Protein AF-A0A8I0GBB3-F1 (afdb_monomer)

Organism: NCBI:txid2692125

pLDDT: mean 76.59, std 19.76, range [24.97, 97.69]

Secondary structure (DSSP, 8-state):
---------THHHHHHHHHHHHHHHHHTTTS------------------PPPTTPPP---HHHHHH--TTEEEE-SHHHHHHHHHHHH-TT--S-EEEEE-SS-GGG--HHHHHHHS-TT-EEEEE-SHHHHHHHHHHHHHHHS-GGG---TT-EEEE-STT-TTTTT-------S-SS-HHHHHHHHHHHHHHHHHT-S---------PPPEEEEEEEEE-TT-TTEEEEEETTEEEEEEHHHHTPPTT--GGGT--TT-EEEEEEETTTTEEEE-TTPPPHHHHGGG--TTEEEEEEEEE-STTEEEEEETTEEEEEES--TTS-TT-EEEEEEEE-SSSEEEEE--GGG------SSTTPPPTTHHHHHHHHHHHHHHHHHHHHHTTSS---SSSHHHHHHHHHHHHHHHHHHHHHHHHHHHHHHHHHHHHHHHHHHHHHHHHHHHHHHHHHHHHHHHHHHHHHHHHHHHHHHHHHHHHHHHHHHHHHHHHHHHHTTS-HHHHHHH-PPP-PPPPP---S--HHHHTTTT--S-SSHHHHHHHHHHHHHHHHS-HHHHHHSPPPPEEE-TTHHHHHHHTGGGS-HHHHHHHHHHHHTSGGGT-TT---EE-BSSSSTTPPB---TTS-EEEEEESSSSSTT--EEEEEE-TTS-EEEEEEE-TT--S---

Nearest PDB structures (foldseek):
  4h4g-assembly1_A  TM=3.469E-01  e=5.380E+00  Burkholderia thailandensis E264

Solvent-accessible surface area (backbone atoms only — not comparable to full-atom values): 38875 Å² total; per-residue (Å²): 139,84,85,85,81,82,81,80,73,72,68,61,65,55,56,55,50,60,51,52,59,52,51,57,57,54,57,69,65,68,80,72,82,90,87,83,89,82,87,90,81,86,81,90,80,90,79,86,83,80,79,74,94,81,72,76,82,79,71,62,70,66,60,67,73,68,53,49,96,51,49,44,81,27,64,40,34,63,46,16,29,54,50,32,52,52,55,54,30,71,82,34,83,42,40,34,36,41,34,47,41,65,80,68,65,82,72,49,53,60,67,60,26,61,73,61,38,66,88,67,42,42,36,34,38,29,52,26,71,48,10,33,50,24,24,25,53,45,42,22,71,76,67,74,43,71,82,79,45,65,57,87,72,35,46,46,77,43,45,54,29,51,52,47,83,82,42,93,59,82,82,62,74,66,68,95,61,101,57,68,46,22,62,54,52,23,52,54,48,50,53,39,56,57,51,53,76,73,57,80,81,72,86,74,72,81,74,78,81,73,78,61,45,79,46,68,24,35,28,39,68,47,95,91,37,62,46,35,33,33,34,38,39,98,86,44,72,25,45,35,41,44,87,78,52,74,56,67,89,86,67,42,41,54,31,39,44,43,76,67,36,73,44,55,33,25,32,33,87,89,79,36,32,44,67,42,52,83,59,59,51,53,55,78,55,36,49,68,63,65,52,62,82,33,21,32,62,23,33,28,68,42,69,36,97,74,8,30,25,34,59,36,78,95,43,72,31,49,24,47,87,39,44,85,90,59,54,72,67,42,65,43,42,26,31,26,39,67,77,86,86,47,69,34,32,33,78,44,60,73,93,56,66,72,49,66,52,32,34,25,80,93,31,44,28,55,55,43,54,61,40,55,55,47,52,53,51,51,52,56,50,53,58,49,53,63,70,65,70,78,77,82,90,84,77,83,74,76,45,51,63,54,46,49,55,49,46,52,49,48,49,51,49,48,52,48,52,49,52,51,48,53,55,49,52,57,49,52,52,50,50,52,54,50,50,55,49,50,52,52,48,52,53,50,50,52,50,51,50,51,51,51,51,52,50,52,52,52,53,49,52,52,50,53,50,50,52,52,50,50,54,50,50,54,52,50,51,54,52,48,54,50,52,52,51,49,51,52,53,49,50,57,48,50,54,59,48,56,76,72,47,56,78,68,58,50,55,71,71,62,63,80,77,92,74,83,82,80,82,86,78,78,95,80,61,71,73,66,55,66,59,60,89,58,78,92,43,93,46,72,64,58,40,49,52,51,46,27,52,52,41,42,65,70,72,39,52,75,71,46,41,72,77,38,45,80,47,62,67,49,72,39,94,57,18,61,60,23,41,66,67,50,38,65,79,42,65,62,70,63,53,35,48,51,49,32,28,52,46,28,49,52,38,74,82,42,95,81,30,63,65,40,67,44,44,74,46,98,58,94,86,49,62,62,58,58,47,98,81,57,23,41,45,38,30,37,59,74,47,78,98,49,89,66,32,36,28,41,34,32,31,43,37,80,88,64,35,33,35,39,38,38,40,42,47,67,80,75,83,82,83,95,128

Radius of gyration: 41.72 Å; Cα contacts (8 Å, |Δi|>4): 831; chains: 1; bounding box: 114×79×130 Å

Structure (mmCIF, N/CA/C/O backbone):
data_AF-A0A8I0GBB3-F1
#
_entry.id   AF-A0A8I0GBB3-F1
#
loop_
_atom_site.group_PDB
_atom_site.id
_atom_site.type_symbol
_atom_site.label_atom_id
_atom_site.label_alt_id
_atom_site.label_comp_id
_atom_site.label_asym_id
_atom_site.label_entity_id
_atom_site.label_seq_id
_atom_site.pdbx_PDB_ins_code
_atom_site.Cartn_x
_atom_site.Cartn_y
_atom_site.Cartn_z
_atom_site.occupancy
_atom_site.B_iso_or_equiv
_atom_site.auth_seq_id
_atom_site.auth_comp_id
_atom_site.auth_asym_id
_atom_site.auth_atom_id
_atom_site.pdbx_PDB_model_num
ATOM 1 N N . MET A 1 1 ? 41.884 15.593 45.893 1.00 33.06 1 MET A N 1
ATOM 2 C CA . MET A 1 1 ? 41.049 14.553 46.539 1.00 33.06 1 MET A CA 1
ATOM 3 C C . MET A 1 1 ? 39.589 14.806 46.167 1.00 33.06 1 MET A C 1
ATOM 5 O O . MET A 1 1 ? 39.234 15.975 46.212 1.00 33.06 1 MET A O 1
ATOM 9 N N . PRO A 1 2 ? 38.749 13.806 45.833 1.00 49.25 2 PRO A N 1
ATOM 10 C CA . PRO A 1 2 ? 39.044 12.410 45.509 1.00 49.25 2 PRO A CA 1
ATOM 11 C C . PRO A 1 2 ? 38.729 12.048 44.036 1.00 49.25 2 PRO A C 1
ATOM 13 O O . PRO A 1 2 ? 37.757 12.505 43.443 1.00 49.25 2 PRO A O 1
ATOM 16 N N . LYS A 1 3 ? 39.572 11.178 43.464 1.00 34.66 3 LYS A N 1
ATOM 17 C CA . LYS A 1 3 ? 39.377 10.491 42.178 1.00 34.66 3 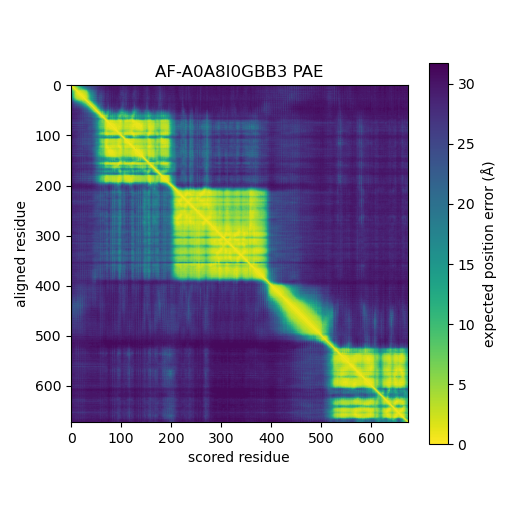LYS A CA 1
ATOM 18 C C . LYS A 1 3 ? 38.523 9.239 42.427 1.00 34.66 3 LYS A C 1
ATOM 20 O O . LYS A 1 3 ? 38.931 8.399 43.227 1.00 34.66 3 LYS A O 1
ATOM 25 N N . LYS A 1 4 ? 37.381 9.080 41.750 1.00 34.75 4 LYS A N 1
ATOM 26 C CA . LYS A 1 4 ? 36.631 7.809 41.718 1.00 34.75 4 LYS A CA 1
ATOM 27 C C . LYS A 1 4 ? 37.108 6.977 40.523 1.00 34.75 4 LYS A C 1
ATOM 29 O O . LYS A 1 4 ? 36.887 7.353 39.379 1.00 34.75 4 LYS A O 1
ATOM 34 N N . LYS A 1 5 ? 37.793 5.866 40.810 1.00 33.47 5 LYS A N 1
ATOM 35 C CA . LYS A 1 5 ? 38.119 4.806 39.846 1.00 33.47 5 LYS A CA 1
ATOM 36 C C . LYS A 1 5 ? 36.845 4.006 39.553 1.00 33.47 5 LYS A C 1
ATOM 38 O O . LYS A 1 5 ? 36.260 3.456 40.482 1.00 33.47 5 LYS A O 1
ATOM 43 N N . LEU A 1 6 ? 36.440 3.927 38.287 1.00 32.59 6 LEU A N 1
ATOM 44 C CA . LEU A 1 6 ? 35.516 2.900 37.806 1.00 32.59 6 LEU A CA 1
ATOM 45 C C . LEU A 1 6 ? 36.308 1.599 37.631 1.00 32.59 6 LEU A C 1
ATOM 47 O O . LEU A 1 6 ? 37.229 1.533 36.820 1.00 32.59 6 LEU A O 1
ATOM 51 N N . ALA A 1 7 ? 35.978 0.586 38.429 1.00 33.97 7 ALA A N 1
ATOM 52 C CA . ALA A 1 7 ? 36.460 -0.774 38.240 1.00 33.97 7 ALA A CA 1
ATOM 53 C C . ALA A 1 7 ? 35.579 -1.456 37.184 1.00 33.97 7 ALA A C 1
ATOM 55 O O . ALA A 1 7 ? 34.379 -1.632 37.388 1.00 33.97 7 ALA A O 1
ATOM 56 N N . PHE A 1 8 ? 36.178 -1.804 36.047 1.00 33.62 8 PHE A N 1
ATOM 57 C CA . PHE A 1 8 ? 35.541 -2.592 34.998 1.00 33.62 8 PHE A CA 1
ATOM 58 C C . PHE A 1 8 ? 35.439 -4.049 35.476 1.00 33.62 8 PHE A C 1
ATOM 60 O O . PHE A 1 8 ? 36.432 -4.649 35.888 1.00 33.62 8 PHE A O 1
ATOM 67 N N . ASN A 1 9 ? 34.225 -4.596 35.489 1.00 40.06 9 ASN A N 1
ATOM 68 C CA . ASN A 1 9 ? 33.921 -5.914 36.038 1.00 40.06 9 ASN A CA 1
ATOM 69 C C . ASN A 1 9 ? 34.316 -7.017 35.034 1.00 40.06 9 ASN A C 1
ATOM 71 O O . ASN A 1 9 ? 33.576 -7.327 34.102 1.00 40.06 9 ASN A O 1
ATOM 75 N N . SER A 1 10 ? 35.496 -7.607 35.229 1.00 43.19 10 SER A N 1
ATOM 76 C CA . SER A 1 10 ? 36.126 -8.629 34.374 1.00 43.19 10 SER A CA 1
ATOM 77 C C . SER A 1 10 ? 35.434 -10.004 34.372 1.00 43.19 10 SER A C 1
ATOM 79 O O . SER A 1 10 ? 35.867 -10.910 33.660 1.00 43.19 10 SER A O 1
ATOM 81 N N . ASN A 1 11 ? 34.332 -10.172 35.110 1.00 44.44 11 ASN A N 1
ATOM 82 C CA . ASN A 1 11 ? 33.598 -11.439 35.181 1.00 44.44 11 ASN A CA 1
ATOM 83 C C . ASN A 1 11 ? 32.600 -11.669 34.033 1.00 44.44 11 ASN A C 1
ATOM 85 O O . ASN A 1 11 ? 32.221 -12.815 33.798 1.00 44.44 11 ASN A O 1
ATOM 89 N N . SER A 1 12 ? 32.187 -10.628 33.302 1.00 43.19 12 SER A N 1
ATOM 90 C CA . SER A 1 12 ? 31.228 -10.789 32.194 1.00 43.19 12 SER A CA 1
ATOM 91 C C . SER A 1 12 ? 31.906 -11.305 30.920 1.00 43.19 12 SER A C 1
ATOM 93 O O . SER A 1 12 ? 31.381 -12.196 30.265 1.00 43.19 12 SER A O 1
ATOM 95 N N . ALA A 1 13 ? 33.119 -10.825 30.622 1.00 48.38 13 ALA A N 1
ATOM 96 C CA . ALA A 1 13 ? 33.881 -11.247 29.442 1.00 48.38 13 ALA A CA 1
ATOM 97 C C . ALA A 1 13 ? 34.363 -12.709 29.528 1.00 48.38 13 ALA A C 1
ATOM 99 O O . ALA A 1 13 ? 34.390 -13.410 28.522 1.00 48.38 13 ALA A O 1
ATOM 100 N N . ARG A 1 14 ? 34.673 -13.202 30.737 1.00 55.56 14 ARG A N 1
ATOM 101 C CA . ARG A 1 14 ? 35.062 -14.607 30.955 1.00 55.56 14 ARG A CA 1
ATOM 102 C C . ARG A 1 14 ? 33.909 -15.593 30.766 1.00 55.56 14 ARG A C 1
ATOM 104 O O . ARG A 1 14 ? 34.134 -16.680 30.254 1.00 55.56 14 ARG A O 1
ATOM 111 N N . LYS A 1 15 ? 32.676 -15.214 31.126 1.00 60.81 15 LYS A N 1
ATOM 112 C CA . LYS A 1 15 ? 31.500 -16.078 30.923 1.00 60.81 15 LYS A CA 1
ATOM 113 C C . LYS A 1 15 ? 31.102 -16.203 29.452 1.00 60.81 15 LYS A C 1
ATOM 115 O O . LYS A 1 15 ? 30.609 -17.254 29.062 1.00 60.81 15 LYS A O 1
ATOM 120 N N . SER A 1 16 ? 31.335 -15.166 28.649 1.00 56.78 16 SER A N 1
ATOM 121 C CA . SER A 1 16 ? 31.068 -15.207 27.207 1.00 56.78 16 SER A CA 1
ATOM 122 C C . SER A 1 16 ? 32.095 -16.052 26.445 1.00 56.78 16 SER A C 1
ATOM 124 O O . SER A 1 16 ? 31.717 -16.767 25.526 1.00 56.78 16 SER A O 1
ATOM 126 N N . LEU A 1 17 ? 33.368 -16.036 26.859 1.00 60.25 17 LEU A N 1
ATOM 127 C CA . LEU A 1 17 ? 34.421 -16.868 26.257 1.00 60.25 17 LEU A CA 1
ATOM 128 C C . LEU A 1 17 ? 34.239 -18.367 26.562 1.00 60.25 17 LEU A C 1
ATOM 130 O O . LEU A 1 17 ? 34.340 -19.185 25.654 1.00 60.25 17 LEU A O 1
ATOM 134 N N . ASP A 1 18 ? 33.848 -18.719 27.792 1.00 63.31 18 ASP A N 1
ATOM 135 C CA . ASP A 1 18 ? 33.537 -20.110 28.171 1.00 63.31 18 ASP A CA 1
ATOM 136 C C . ASP A 1 18 ? 32.306 -20.679 27.436 1.00 63.31 18 ASP A C 1
ATOM 138 O O . ASP A 1 18 ? 32.172 -21.896 27.297 1.00 63.31 18 ASP A O 1
ATOM 142 N N . ALA A 1 19 ? 31.383 -19.821 26.988 1.00 60.56 19 ALA A N 1
ATOM 143 C CA . ALA A 1 19 ? 30.207 -20.234 26.222 1.00 60.56 19 ALA A CA 1
ATOM 144 C C . ALA A 1 19 ? 30.542 -20.504 24.745 1.00 60.56 19 ALA A C 1
ATOM 146 O O . ALA A 1 19 ? 29.996 -21.439 24.163 1.00 60.56 19 ALA A O 1
ATOM 147 N N . ILE A 1 20 ? 31.472 -19.734 24.169 1.00 62.94 20 ILE A N 1
ATOM 148 C CA . ILE A 1 20 ? 31.941 -19.902 22.786 1.00 62.94 20 ILE A CA 1
ATOM 149 C C . ILE A 1 20 ? 32.802 -21.169 22.666 1.00 62.94 20 ILE A C 1
ATOM 151 O O . ILE A 1 20 ? 32.537 -22.004 21.806 1.00 62.94 20 ILE A O 1
ATOM 155 N N . GLU A 1 21 ? 33.717 -21.414 23.612 1.00 61.16 21 GLU A N 1
ATOM 156 C CA . GLU A 1 21 ? 34.531 -22.644 23.621 1.00 61.16 21 GLU A CA 1
ATOM 157 C C . GLU A 1 21 ? 33.705 -23.932 23.815 1.00 61.16 21 GLU A C 1
ATOM 159 O O . GLU A 1 21 ? 34.121 -25.015 23.396 1.00 61.16 21 GLU A O 1
ATOM 164 N N . ARG A 1 22 ? 32.531 -23.850 24.461 1.00 64.50 22 ARG A N 1
ATOM 165 C CA . ARG A 1 22 ? 31.615 -24.997 24.598 1.00 64.50 22 ARG A CA 1
ATOM 166 C C . ARG A 1 22 ? 30.829 -25.278 23.324 1.00 64.50 22 ARG A C 1
ATOM 168 O O . ARG A 1 22 ? 30.522 -26.440 23.076 1.00 64.50 22 ARG A O 1
ATOM 175 N N . LEU A 1 23 ? 30.517 -24.251 22.535 1.00 54.12 23 LEU A N 1
ATOM 176 C CA . LEU A 1 23 ? 29.837 -24.404 21.248 1.00 54.12 23 LEU A CA 1
ATOM 177 C C . LEU A 1 23 ? 30.773 -25.018 20.201 1.00 54.12 23 LEU A C 1
ATOM 179 O O . LEU A 1 23 ? 30.381 -25.971 19.532 1.00 54.12 23 LEU A O 1
ATOM 183 N N . GLU A 1 24 ? 32.036 -24.591 20.154 1.00 58.06 24 GLU A N 1
ATOM 184 C CA . GLU A 1 24 ? 33.026 -25.137 19.212 1.00 58.06 24 GLU A CA 1
ATOM 185 C C . GLU A 1 24 ? 33.371 -26.609 19.497 1.00 58.06 24 GLU A C 1
ATOM 187 O O . GLU A 1 24 ? 33.504 -27.413 18.573 1.00 58.06 24 GLU A O 1
ATOM 192 N N . ARG A 1 25 ? 33.418 -27.022 20.774 1.00 54.75 25 ARG A N 1
ATOM 193 C CA . ARG A 1 25 ? 33.606 -28.442 21.135 1.00 54.75 25 ARG A CA 1
ATOM 194 C C . ARG A 1 25 ? 32.390 -29.313 20.836 1.00 54.75 25 ARG A C 1
ATOM 196 O O . ARG A 1 25 ? 32.554 -30.513 20.634 1.00 54.75 25 ARG A O 1
ATOM 203 N N . HIS A 1 26 ? 31.186 -28.741 20.812 1.00 50.72 26 HIS A N 1
ATOM 204 C CA . HIS A 1 26 ? 29.984 -29.504 20.490 1.00 50.72 26 HIS A CA 1
ATOM 205 C C . HIS A 1 26 ? 29.838 -29.731 18.983 1.00 50.72 26 HIS A C 1
ATOM 207 O O . HIS A 1 26 ? 29.357 -30.788 18.584 1.00 50.72 26 HIS A O 1
ATOM 213 N N . GLN A 1 27 ? 30.313 -28.786 18.167 1.00 44.66 27 GLN A N 1
ATOM 214 C CA . GLN A 1 27 ? 30.300 -28.875 16.706 1.00 44.66 27 GLN A CA 1
ATOM 215 C C . GLN A 1 27 ? 31.345 -29.876 16.186 1.00 44.66 27 GLN A C 1
ATOM 217 O O . GLN A 1 27 ? 31.027 -30.713 15.351 1.00 44.66 27 GLN A O 1
ATOM 222 N N . ALA A 1 28 ? 32.536 -29.920 16.795 1.00 44.50 28 ALA A N 1
ATOM 223 C CA . ALA A 1 28 ? 33.567 -30.911 16.460 1.00 44.50 28 ALA A CA 1
ATOM 224 C C . ALA A 1 28 ? 33.208 -32.367 16.841 1.00 44.50 28 ALA A C 1
ATOM 226 O O . ALA A 1 28 ? 33.873 -33.299 16.397 1.00 44.50 28 ALA A O 1
ATOM 227 N N . SER A 1 29 ? 32.173 -32.581 17.664 1.00 40.31 29 SER A N 1
ATOM 228 C CA . SER A 1 29 ? 31.729 -33.918 18.089 1.00 40.31 29 SER A CA 1
ATOM 229 C C . SER A 1 29 ? 30.633 -34.517 17.199 1.00 40.31 29 SER A C 1
ATOM 231 O O . SER A 1 29 ? 30.295 -35.683 17.394 1.00 40.31 29 SER A O 1
ATOM 233 N N . VAL A 1 30 ? 30.054 -33.748 16.270 1.00 45.53 30 VAL A N 1
ATOM 234 C CA . VAL A 1 30 ? 28.930 -34.200 15.425 1.00 45.53 30 VAL A CA 1
ATOM 235 C C . VAL A 1 30 ? 29.395 -34.658 14.035 1.00 45.53 30 VAL A C 1
ATOM 237 O O . VAL A 1 30 ? 28.745 -35.506 13.435 1.00 45.53 30 VAL A O 1
ATOM 240 N N . ASP A 1 31 ? 30.573 -34.230 13.576 1.00 40.75 31 ASP A N 1
ATOM 241 C CA . ASP A 1 31 ? 31.088 -34.554 12.232 1.00 40.75 31 ASP A CA 1
ATOM 242 C C . ASP A 1 31 ? 31.938 -35.842 12.166 1.00 40.75 31 ASP A C 1
ATOM 244 O O . ASP A 1 31 ? 32.682 -36.075 11.214 1.00 40.75 31 ASP A O 1
ATOM 248 N N . GLY A 1 32 ? 31.852 -36.695 13.187 1.00 39.88 32 GLY A N 1
ATOM 249 C CA . GLY A 1 32 ? 32.756 -37.826 13.373 1.00 39.88 32 GLY A CA 1
ATOM 250 C C . GLY A 1 32 ? 32.084 -39.189 13.437 1.00 39.88 32 GLY A C 1
ATOM 251 O O . GLY A 1 32 ? 32.391 -39.917 14.367 1.00 39.88 32 GLY A O 1
ATOM 252 N N . GLU A 1 33 ? 31.206 -39.567 12.502 1.00 32.59 33 GLU A N 1
ATOM 253 C CA . GLU A 1 33 ? 30.825 -40.983 12.344 1.00 32.59 33 GLU A CA 1
ATOM 254 C C . GLU A 1 33 ? 30.192 -41.289 10.969 1.00 32.59 33 GLU A C 1
ATOM 256 O O . GLU A 1 33 ? 29.074 -40.879 10.673 1.00 32.59 33 GLU A O 1
ATOM 261 N N . GLY A 1 34 ? 30.898 -42.079 10.145 1.00 33.03 34 GLY A N 1
ATOM 262 C CA . GLY A 1 34 ? 30.262 -42.958 9.154 1.00 33.03 34 GLY A CA 1
ATOM 263 C C . GLY A 1 34 ? 30.645 -42.779 7.682 1.00 33.03 34 GLY A C 1
ATOM 264 O O . GLY A 1 34 ? 29.832 -42.323 6.888 1.00 33.03 34 GLY A O 1
ATOM 265 N N . THR A 1 35 ? 31.812 -43.277 7.262 1.00 31.59 35 THR A N 1
ATOM 266 C CA . THR A 1 35 ? 31.995 -43.782 5.884 1.00 31.59 35 THR A CA 1
ATOM 267 C C . THR A 1 35 ? 32.825 -45.065 5.904 1.00 31.59 35 THR A C 1
ATOM 269 O O . THR A 1 35 ? 33.998 -45.069 6.269 1.00 31.59 35 THR A O 1
ATOM 272 N N . ALA A 1 36 ? 32.182 -46.177 5.538 1.00 32.41 36 ALA A N 1
ATOM 273 C CA . ALA A 1 36 ? 32.816 -47.463 5.276 1.00 32.41 36 ALA A CA 1
ATOM 274 C C . ALA A 1 36 ? 32.900 -47.694 3.760 1.00 32.41 36 ALA A C 1
ATOM 276 O O . ALA A 1 36 ? 32.007 -47.313 3.007 1.00 32.41 36 ALA A O 1
ATOM 277 N N . ALA A 1 37 ? 34.013 -48.298 3.358 1.00 33.97 37 ALA A N 1
ATOM 278 C CA . ALA A 1 37 ? 34.509 -48.448 1.999 1.00 33.97 37 ALA A CA 1
ATOM 279 C C . ALA A 1 37 ? 33.736 -49.454 1.124 1.00 33.97 37 ALA A C 1
ATOM 281 O O . ALA A 1 37 ? 33.272 -50.484 1.611 1.00 33.97 37 ALA A O 1
ATOM 282 N N . ALA A 1 38 ? 33.738 -49.205 -0.191 1.00 31.00 38 ALA A N 1
ATOM 283 C CA . ALA A 1 38 ? 33.700 -50.232 -1.233 1.00 31.00 38 ALA A CA 1
ATOM 284 C C . ALA A 1 38 ? 34.465 -49.749 -2.487 1.00 31.00 38 ALA A C 1
ATOM 286 O O . ALA A 1 38 ? 34.407 -48.573 -2.841 1.00 31.00 38 ALA A O 1
ATOM 287 N N . ASP A 1 39 ? 35.208 -50.683 -3.082 1.00 32.53 39 ASP A N 1
ATOM 288 C CA . ASP A 1 39 ? 36.255 -50.551 -4.108 1.00 32.53 39 ASP A CA 1
ATOM 289 C C . ASP A 1 39 ? 35.812 -50.044 -5.505 1.00 32.53 39 ASP A C 1
ATOM 291 O O . ASP A 1 39 ? 34.627 -50.105 -5.842 1.00 32.53 39 ASP A O 1
ATOM 295 N N . PRO A 1 40 ? 36.771 -49.609 -6.359 1.00 45.97 40 PRO A N 1
ATOM 296 C CA . PRO A 1 40 ? 36.517 -48.966 -7.642 1.00 45.97 40 PRO A CA 1
ATOM 297 C C . PRO A 1 40 ? 36.660 -49.919 -8.842 1.00 45.97 40 PRO A C 1
ATOM 299 O O . PRO A 1 40 ? 37.608 -50.697 -8.928 1.00 45.97 40 PRO A O 1
ATOM 302 N N . ALA A 1 41 ? 35.784 -49.773 -9.839 1.00 29.27 41 ALA A N 1
ATOM 303 C CA . ALA A 1 41 ? 36.075 -50.187 -11.211 1.00 29.27 41 ALA A CA 1
ATOM 304 C C . ALA A 1 41 ? 35.219 -49.420 -12.238 1.00 29.27 41 ALA A C 1
ATOM 306 O O . ALA A 1 41 ? 34.030 -49.663 -12.392 1.00 29.27 41 ALA A O 1
ATOM 307 N N . ASP A 1 42 ? 35.921 -48.547 -12.958 1.00 30.42 42 ASP A N 1
ATOM 308 C CA . ASP A 1 42 ? 35.911 -48.396 -14.416 1.00 30.42 42 ASP A CA 1
ATOM 309 C C . ASP A 1 42 ? 34.782 -47.664 -15.184 1.00 30.42 42 ASP A C 1
ATOM 311 O O . ASP A 1 42 ? 33.582 -47.853 -15.013 1.00 30.42 42 ASP A O 1
ATOM 315 N N . SER A 1 43 ? 35.275 -46.931 -16.187 1.00 30.36 43 SER A N 1
ATOM 316 C CA . SER A 1 43 ? 34.649 -46.427 -17.415 1.00 30.36 43 SER A CA 1
ATOM 317 C C . SER A 1 43 ? 33.872 -45.094 -17.426 1.00 30.36 43 SER A C 1
ATOM 319 O O . SER A 1 43 ? 32.676 -44.972 -17.190 1.00 30.36 43 SER A O 1
ATOM 321 N N . ARG A 1 44 ? 34.639 -44.088 -17.864 1.00 33.84 44 ARG A N 1
ATOM 322 C CA . ARG A 1 44 ? 34.288 -42.913 -18.680 1.00 33.84 44 ARG A CA 1
ATOM 323 C C . ARG A 1 44 ? 33.083 -43.104 -19.622 1.00 33.84 44 ARG A C 1
ATOM 325 O O . ARG A 1 44 ? 33.134 -43.961 -20.498 1.00 33.84 44 ARG A O 1
ATOM 332 N N . ALA A 1 45 ? 32.136 -42.164 -19.577 1.00 31.02 45 ALA A N 1
ATOM 333 C CA . ALA A 1 45 ? 31.433 -41.635 -20.752 1.00 31.02 45 ALA A CA 1
ATOM 334 C C . ALA A 1 45 ? 30.693 -40.334 -20.391 1.00 31.02 45 ALA A C 1
ATOM 336 O O . ALA A 1 45 ? 29.671 -40.343 -19.712 1.00 31.02 45 ALA A O 1
ATOM 337 N N . SER A 1 46 ? 31.229 -39.209 -20.859 1.00 35.84 46 SER A N 1
ATOM 338 C CA . SER A 1 46 ? 30.570 -37.904 -20.844 1.00 35.84 46 SER A CA 1
ATOM 339 C C . SER A 1 46 ? 29.579 -37.820 -22.007 1.00 35.84 46 SER A C 1
ATOM 341 O O . SER A 1 46 ? 29.950 -38.076 -23.152 1.00 35.84 46 SER A O 1
ATOM 343 N N . SER A 1 47 ? 28.337 -37.420 -21.744 1.00 33.75 47 SER A N 1
ATOM 344 C CA . SER A 1 47 ? 27.425 -36.850 -22.746 1.00 33.75 47 SER A CA 1
ATOM 345 C C . SER A 1 47 ? 26.383 -35.969 -22.046 1.00 33.75 47 SER A C 1
ATOM 347 O O . SER A 1 47 ? 25.766 -36.434 -21.087 1.00 33.75 47 SER A O 1
ATOM 349 N N . PRO A 1 48 ? 26.172 -34.716 -22.489 1.00 40.34 48 PRO A N 1
ATOM 350 C CA . PRO A 1 48 ? 25.128 -33.855 -21.956 1.00 40.34 48 PRO A CA 1
ATOM 351 C C . PRO A 1 48 ? 23.814 -34.124 -22.703 1.00 40.34 48 PRO A C 1
ATOM 353 O O . PRO A 1 48 ? 23.727 -33.949 -23.918 1.00 40.34 48 PRO A O 1
ATOM 356 N N . LEU A 1 49 ? 22.777 -34.545 -21.981 1.00 32.22 49 LEU A N 1
ATOM 357 C CA . LEU A 1 49 ? 21.409 -34.561 -22.498 1.00 32.22 49 LEU A CA 1
ATOM 358 C C . LEU A 1 49 ? 20.848 -33.136 -22.431 1.00 32.22 49 LEU A C 1
ATOM 360 O O . LEU A 1 49 ? 20.507 -32.643 -21.359 1.00 32.22 49 LEU A O 1
ATOM 364 N N . SER A 1 50 ? 20.760 -32.481 -23.590 1.00 35.62 50 SER A N 1
ATOM 365 C CA . SER A 1 50 ? 19.832 -31.367 -23.794 1.00 35.62 50 SER A CA 1
ATOM 366 C C . SER A 1 50 ? 18.408 -31.917 -23.822 1.00 35.62 50 SER A C 1
ATOM 368 O O . SER A 1 50 ? 18.074 -32.733 -24.683 1.00 35.62 50 SER A O 1
ATOM 370 N N . SER A 1 51 ? 17.569 -31.471 -22.890 1.00 32.28 51 SER A N 1
ATOM 371 C CA . SER A 1 51 ? 16.122 -31.682 -22.959 1.00 32.28 51 SER A CA 1
ATOM 372 C C . SER A 1 51 ? 15.523 -30.826 -24.086 1.00 32.28 51 SER A C 1
ATOM 374 O O . SER A 1 51 ? 15.926 -29.673 -24.249 1.00 32.28 51 SER A O 1
ATOM 376 N N . PRO A 1 52 ? 14.564 -31.344 -24.873 1.00 33.06 52 PRO A N 1
ATOM 377 C CA . PRO A 1 52 ? 13.895 -30.567 -25.910 1.00 33.06 52 PRO A CA 1
ATOM 378 C C . PRO A 1 52 ? 12.937 -29.526 -25.295 1.00 33.06 52 PRO A C 1
ATOM 380 O O . PRO A 1 52 ? 12.313 -29.799 -24.264 1.00 33.06 52 PRO A O 1
ATOM 383 N N . PRO A 1 53 ? 12.755 -28.354 -25.928 1.00 34.94 53 PRO A N 1
ATOM 384 C CA . PRO A 1 53 ? 11.783 -27.366 -25.483 1.00 34.94 53 PRO A CA 1
ATOM 385 C C . PRO A 1 53 ? 10.369 -27.876 -25.790 1.00 34.94 53 PRO A C 1
ATOM 387 O O . PRO A 1 53 ? 10.030 -28.118 -26.948 1.00 34.94 53 PRO A O 1
ATOM 390 N N . GLY A 1 54 ? 9.541 -28.059 -24.756 1.00 38.22 54 GLY A N 1
ATOM 391 C CA . GLY A 1 54 ? 8.108 -28.343 -24.923 1.00 38.22 54 GLY A CA 1
ATOM 392 C C . GLY A 1 54 ? 7.498 -29.422 -24.026 1.00 38.22 54 GLY A C 1
ATOM 393 O O . GLY A 1 54 ? 6.291 -29.639 -24.114 1.00 38.22 54 GLY A O 1
ATOM 394 N N . GLN A 1 55 ? 8.260 -30.091 -23.153 1.00 35.19 55 GLN A N 1
ATOM 395 C CA . GLN A 1 55 ? 7.649 -30.931 -22.116 1.00 35.19 55 GLN A CA 1
ATOM 396 C C . GLN A 1 55 ? 7.272 -30.076 -20.895 1.00 35.19 55 GLN A C 1
ATOM 398 O O . GLN A 1 55 ? 8.149 -29.407 -20.347 1.00 35.19 55 GLN A O 1
ATOM 403 N N . PRO A 1 56 ? 5.997 -30.070 -20.452 1.00 39.66 56 PRO A N 1
ATOM 404 C CA . PRO A 1 56 ? 5.630 -29.430 -19.195 1.00 39.66 56 PRO A CA 1
ATOM 405 C C . PRO A 1 56 ? 6.417 -30.090 -18.062 1.00 39.66 56 PRO A C 1
ATOM 407 O O . PRO A 1 56 ? 6.529 -31.318 -18.028 1.00 39.66 56 PRO A O 1
ATOM 410 N N . ALA A 1 57 ? 6.966 -29.276 -17.158 1.00 41.31 57 ALA A N 1
ATOM 411 C CA . ALA A 1 57 ? 7.718 -29.745 -16.003 1.00 41.31 57 ALA A CA 1
ATOM 412 C C . ALA A 1 57 ? 6.942 -30.869 -15.295 1.00 41.31 57 ALA A C 1
ATOM 414 O O . ALA A 1 57 ? 5.808 -30.691 -14.842 1.00 41.31 57 ALA A O 1
ATOM 415 N N . THR A 1 58 ? 7.526 -32.065 -15.244 1.00 43.44 58 THR A N 1
ATOM 416 C CA . THR A 1 58 ? 6.948 -33.183 -14.502 1.00 43.44 58 THR A CA 1
ATOM 417 C C . THR A 1 58 ? 6.972 -32.850 -13.017 1.00 43.44 58 THR A C 1
ATOM 419 O O . THR A 1 58 ? 8.037 -32.751 -12.416 1.00 43.44 58 THR A O 1
ATOM 422 N N . TYR A 1 59 ? 5.780 -32.671 -12.445 1.00 53.84 59 TYR A N 1
ATOM 423 C CA . TYR A 1 59 ? 5.564 -32.449 -11.016 1.00 53.84 59 TYR A CA 1
ATOM 424 C C . TYR A 1 59 ? 6.288 -33.494 -10.146 1.00 53.84 59 TYR A C 1
ATOM 426 O O . TYR A 1 59 ? 6.282 -34.677 -10.505 1.00 53.84 59 TYR A O 1
ATOM 434 N N . PRO A 1 60 ? 6.815 -33.111 -8.967 1.00 54.84 60 PRO A N 1
ATOM 435 C CA . PRO A 1 60 ? 7.328 -34.068 -7.993 1.00 54.84 60 PRO A CA 1
ATOM 436 C C . PRO A 1 60 ? 6.258 -35.114 -7.642 1.00 54.84 60 PRO A C 1
ATOM 438 O O . PRO A 1 60 ? 5.130 -34.755 -7.298 1.00 54.84 60 PRO A O 1
ATOM 441 N N . GLU A 1 61 ? 6.595 -36.410 -7.667 1.00 48.34 61 GLU A N 1
ATOM 442 C CA . GLU A 1 61 ? 5.672 -37.503 -7.292 1.00 48.34 61 GLU A CA 1
ATOM 443 C C . GLU A 1 61 ? 5.032 -37.315 -5.904 1.00 48.34 61 GLU A C 1
ATOM 445 O O . GLU A 1 61 ? 3.929 -37.805 -5.661 1.00 48.34 61 GLU A O 1
ATOM 450 N N . ARG A 1 62 ? 5.699 -36.573 -5.007 1.00 47.22 62 ARG A N 1
ATOM 451 C CA . ARG A 1 62 ? 5.190 -36.199 -3.679 1.00 47.22 62 ARG A CA 1
ATOM 452 C C . ARG A 1 62 ? 3.863 -35.435 -3.753 1.00 47.22 62 ARG A C 1
ATOM 454 O O . ARG A 1 62 ? 2.928 -35.817 -3.062 1.00 47.22 62 ARG A O 1
ATOM 461 N N . LEU A 1 63 ? 3.756 -34.447 -4.647 1.00 50.09 63 LEU A N 1
ATOM 462 C CA . LEU A 1 63 ? 2.535 -33.655 -4.850 1.00 50.09 63 LEU A CA 1
ATOM 463 C C . LEU A 1 63 ? 1.399 -34.499 -5.436 1.00 50.09 63 LEU A C 1
ATOM 465 O O . LEU A 1 63 ? 0.245 -34.295 -5.097 1.00 50.09 63 LEU A O 1
ATOM 469 N N . ARG A 1 64 ? 1.698 -35.506 -6.265 1.00 53.97 64 ARG A N 1
ATOM 470 C CA . ARG A 1 64 ? 0.658 -36.410 -6.792 1.00 53.97 64 ARG A CA 1
ATOM 471 C C . ARG A 1 64 ? 0.074 -37.349 -5.734 1.00 53.97 64 ARG A C 1
ATOM 473 O O . ARG A 1 64 ? -1.047 -37.807 -5.916 1.00 53.97 64 ARG A O 1
ATOM 480 N N . ARG A 1 65 ? 0.813 -37.660 -4.661 1.00 49.47 65 ARG A N 1
ATOM 481 C CA . ARG A 1 65 ? 0.345 -38.550 -3.581 1.00 49.47 65 ARG A CA 1
ATOM 482 C C . ARG A 1 65 ? -0.476 -37.830 -2.506 1.00 49.47 65 ARG A C 1
ATOM 484 O O . ARG A 1 65 ? -1.289 -38.495 -1.875 1.00 49.47 65 ARG A O 1
ATOM 491 N N . SER A 1 66 ? -0.282 -36.523 -2.305 1.00 47.69 66 SER A N 1
ATOM 492 C CA . SER A 1 66 ? -1.019 -35.712 -1.317 1.00 47.69 66 SER A CA 1
ATOM 493 C C . SER A 1 66 ? -2.274 -35.022 -1.874 1.00 47.69 66 SER A C 1
ATOM 495 O O . SER A 1 66 ? -3.108 -34.544 -1.107 1.00 47.69 66 SER A O 1
ATOM 497 N N . VAL A 1 67 ? -2.459 -35.006 -3.199 1.00 52.31 67 VAL A N 1
ATOM 498 C CA . VAL A 1 67 ? -3.650 -34.439 -3.853 1.00 52.31 67 VAL A CA 1
ATOM 499 C C . VAL A 1 67 ? -4.858 -35.367 -3.654 1.00 52.31 67 VAL A C 1
ATOM 501 O O . VAL A 1 67 ? -5.123 -36.270 -4.444 1.00 52.31 67 VAL A O 1
ATOM 504 N N . GLY A 1 68 ? -5.585 -35.156 -2.555 1.00 58.44 68 GLY A N 1
ATOM 505 C CA . GLY A 1 68 ? -6.983 -35.578 -2.416 1.00 58.44 68 GLY A CA 1
ATOM 506 C C . GLY A 1 68 ? -7.934 -34.648 -3.186 1.00 58.44 68 GLY A C 1
ATOM 507 O O . GLY A 1 68 ? -7.493 -33.685 -3.809 1.00 58.44 68 GLY A O 1
ATOM 508 N N . GLU A 1 69 ? -9.252 -34.873 -3.093 1.00 66.31 69 GLU A N 1
ATOM 509 C CA . GLU A 1 69 ? -10.289 -34.041 -3.754 1.00 66.31 69 GLU A CA 1
ATOM 510 C C . GLU A 1 69 ? -10.210 -32.533 -3.414 1.00 66.31 69 GLU A C 1
ATOM 512 O O . GLU A 1 69 ? -10.766 -31.709 -4.134 1.00 66.31 69 GLU A O 1
ATOM 517 N N . ARG A 1 70 ? -9.489 -32.159 -2.346 1.00 75.38 70 ARG A N 1
ATOM 518 C CA . ARG A 1 70 ? -9.350 -30.780 -1.844 1.00 75.38 70 ARG A CA 1
ATOM 519 C C . ARG A 1 70 ? -8.372 -29.897 -2.636 1.00 75.38 70 ARG A C 1
ATOM 521 O O . ARG A 1 70 ? -8.427 -28.676 -2.499 1.00 75.38 70 ARG A O 1
ATOM 528 N N . VAL A 1 71 ? -7.476 -30.478 -3.443 1.00 89.75 71 VAL A N 1
ATOM 529 C CA . VAL A 1 71 ? -6.457 -29.728 -4.203 1.00 89.75 71 VAL A CA 1
ATOM 530 C C . VAL A 1 71 ? -6.656 -29.929 -5.704 1.00 89.75 71 VAL A C 1
ATOM 532 O O . VAL A 1 71 ? -6.580 -31.044 -6.211 1.00 89.75 71 VAL A O 1
ATOM 535 N N . ARG A 1 72 ? -6.864 -28.842 -6.447 1.00 91.31 72 ARG A N 1
ATOM 536 C CA . ARG A 1 72 ? -7.034 -28.857 -7.904 1.00 91.31 72 ARG A CA 1
ATOM 537 C C . ARG A 1 72 ? -5.790 -28.314 -8.595 1.00 91.31 72 ARG A C 1
ATOM 539 O O . ARG A 1 72 ? -5.414 -27.166 -8.392 1.00 91.31 72 ARG A O 1
ATOM 546 N N . VAL A 1 73 ? -5.170 -29.106 -9.464 1.00 91.69 73 VAL A N 1
ATOM 547 C CA . VAL A 1 73 ? -4.080 -28.623 -10.325 1.00 91.69 73 VAL A CA 1
ATOM 548 C C . VAL A 1 73 ? -4.680 -28.050 -11.607 1.00 91.69 73 VAL A C 1
ATOM 550 O O . VAL A 1 73 ? -5.436 -28.732 -12.295 1.00 91.69 73 VAL A O 1
ATOM 553 N N . LEU A 1 74 ? -4.356 -26.797 -11.914 1.00 92.69 74 LEU A N 1
ATOM 554 C CA . LEU A 1 74 ? -4.744 -26.089 -13.131 1.00 92.69 74 LEU A CA 1
ATOM 555 C C . LEU A 1 74 ? -3.513 -26.036 -14.036 1.00 92.69 74 LEU A C 1
ATOM 557 O O . LEU A 1 74 ? -2.471 -25.547 -13.605 1.00 92.69 74 LEU A O 1
ATOM 561 N N . ALA A 1 75 ? -3.597 -26.531 -15.267 1.00 90.44 75 ALA A N 1
ATOM 562 C CA . ALA A 1 75 ? -2.442 -26.615 -16.167 1.00 90.44 75 ALA A CA 1
ATOM 563 C C . ALA A 1 75 ? -2.611 -25.785 -17.440 1.00 90.44 75 ALA A C 1
ATOM 565 O O . ALA A 1 75 ? -1.628 -25.289 -18.000 1.00 90.44 75 ALA A O 1
ATOM 566 N N . HIS A 1 76 ? -3.851 -25.606 -17.882 1.00 93.19 76 HIS A N 1
ATOM 567 C CA . HIS A 1 76 ? -4.194 -24.997 -19.155 1.00 93.19 76 HIS A CA 1
ATOM 568 C C . HIS A 1 76 ? -4.910 -23.656 -18.975 1.00 93.19 76 HIS A C 1
ATOM 570 O O . HIS A 1 76 ? -5.479 -23.350 -17.929 1.00 93.19 76 HIS A O 1
ATOM 576 N N . ARG A 1 77 ? -4.922 -22.847 -20.040 1.00 92.62 77 ARG A N 1
ATOM 577 C CA . ARG A 1 77 ? -5.630 -21.557 -20.053 1.00 92.62 77 ARG A CA 1
ATOM 578 C C . ARG A 1 77 ? -7.119 -21.704 -19.737 1.00 92.62 77 ARG A C 1
ATOM 580 O O . ARG A 1 77 ? -7.663 -20.875 -19.017 1.00 92.62 77 ARG A O 1
ATOM 587 N N . GLU A 1 78 ? -7.761 -22.755 -20.244 1.00 95.19 78 GLU A N 1
ATOM 588 C CA . GLU A 1 78 ? -9.184 -22.990 -19.976 1.00 95.19 78 GLU A CA 1
ATOM 589 C C . GLU A 1 78 ? -9.436 -23.362 -18.508 1.00 95.19 78 GLU A C 1
ATOM 591 O O . GLU A 1 78 ? -10.404 -22.879 -17.937 1.00 95.19 78 GLU A O 1
ATOM 596 N N . ASP A 1 79 ? -8.510 -24.070 -17.844 1.00 94.50 79 ASP A N 1
ATOM 597 C CA . ASP A 1 79 ? -8.609 -24.340 -16.400 1.00 94.50 79 ASP A CA 1
ATOM 598 C C . ASP A 1 79 ? -8.639 -23.037 -15.587 1.00 94.50 79 ASP A C 1
ATOM 600 O O . ASP A 1 79 ? -9.376 -22.921 -14.609 1.00 94.50 79 ASP A O 1
ATOM 604 N N . GLY A 1 80 ? -7.857 -22.036 -16.010 1.00 92.38 80 GLY A N 1
ATOM 605 C CA . GLY A 1 80 ? -7.865 -20.699 -15.416 1.00 92.38 80 GLY A CA 1
ATOM 606 C C . GLY A 1 80 ? -9.196 -19.969 -15.609 1.00 92.38 80 GLY A C 1
ATOM 607 O O . GLY A 1 80 ? -9.687 -19.338 -14.674 1.00 92.38 80 GLY A O 1
ATOM 608 N N . ARG A 1 81 ? -9.812 -20.091 -16.792 1.00 93.62 81 ARG A N 1
ATOM 609 C CA . ARG A 1 81 ? -11.140 -19.520 -17.078 1.00 93.62 81 ARG A CA 1
ATOM 610 C C . ARG A 1 81 ? -12.239 -20.208 -16.282 1.00 93.62 81 ARG A C 1
ATOM 612 O O . ARG A 1 81 ? -13.066 -19.535 -15.677 1.00 93.62 81 ARG A O 1
ATOM 619 N N . ASP A 1 82 ? -12.228 -21.533 -16.227 1.00 94.50 82 ASP A N 1
ATOM 620 C CA . ASP A 1 82 ? -13.192 -22.305 -15.445 1.00 94.50 82 ASP A CA 1
ATOM 621 C C . ASP A 1 82 ? -13.075 -21.999 -13.955 1.00 94.50 82 ASP A C 1
ATOM 623 O O . ASP A 1 82 ? -14.085 -21.813 -13.274 1.00 94.50 82 ASP A O 1
ATOM 627 N N . PHE A 1 83 ? -11.847 -21.873 -13.452 1.00 93.38 83 PHE A N 1
ATOM 628 C CA . PHE A 1 83 ? -11.617 -21.454 -12.079 1.00 93.38 83 PHE A CA 1
ATOM 629 C C . PHE A 1 83 ? -12.127 -20.029 -11.832 1.00 93.38 83 PHE A C 1
ATOM 631 O O . PHE A 1 83 ? -12.806 -19.797 -10.837 1.00 93.38 83 PHE A O 1
ATOM 638 N N . ALA A 1 84 ? -11.901 -19.084 -12.751 1.00 91.56 84 ALA A N 1
ATOM 639 C CA . ALA A 1 84 ? -12.471 -17.740 -12.659 1.00 91.56 84 ALA A CA 1
ATOM 640 C C . ALA A 1 84 ? -14.006 -17.762 -12.605 1.00 91.56 84 ALA A C 1
ATOM 642 O O . ALA A 1 84 ? -14.592 -17.126 -11.732 1.00 91.56 84 ALA A O 1
ATOM 643 N N . ARG A 1 85 ? -14.668 -18.532 -13.480 1.00 92.88 85 ARG A N 1
ATOM 644 C CA . ARG A 1 85 ? -16.134 -18.699 -13.472 1.00 92.88 85 ARG A CA 1
ATOM 645 C C . ARG A 1 85 ? -16.624 -19.261 -12.142 1.00 92.88 85 ARG A C 1
ATOM 647 O O . ARG A 1 85 ? -17.614 -18.774 -11.608 1.00 92.88 85 ARG A O 1
ATOM 654 N N . GLN A 1 86 ? -15.903 -20.230 -11.578 1.00 91.50 86 GLN A N 1
ATOM 655 C CA . GLN A 1 86 ? -16.193 -20.778 -10.255 1.00 91.50 86 GLN A CA 1
ATOM 656 C C . GLN A 1 86 ? -16.040 -19.719 -9.155 1.00 91.50 86 GLN A C 1
ATOM 658 O O . GLN A 1 86 ? -16.909 -19.606 -8.295 1.00 91.50 86 GLN A O 1
ATOM 663 N N . LEU A 1 87 ? -14.982 -18.901 -9.188 1.00 89.62 87 LEU A N 1
ATOM 664 C CA . LEU A 1 87 ? -14.800 -17.801 -8.235 1.00 89.62 87 LEU A CA 1
ATOM 665 C C . LEU A 1 87 ? -15.923 -16.759 -8.329 1.00 89.62 87 LEU A C 1
ATOM 667 O O . LEU A 1 87 ? -16.313 -16.185 -7.311 1.00 89.62 87 LEU A O 1
ATOM 671 N N . LEU A 1 88 ? -16.421 -16.508 -9.540 1.00 87.75 88 LEU A N 1
ATOM 672 C CA . LEU A 1 88 ? -17.489 -15.553 -9.833 1.00 87.75 88 LEU A CA 1
ATOM 673 C C . LEU A 1 88 ? -18.897 -16.105 -9.556 1.00 87.75 88 LEU A C 1
ATOM 675 O O . LEU A 1 88 ? -19.858 -15.334 -9.583 1.00 87.75 88 LEU A O 1
ATOM 679 N N . ALA A 1 89 ? -19.033 -17.407 -9.290 1.00 88.50 89 ALA A N 1
ATOM 680 C CA . ALA A 1 89 ? -20.325 -18.039 -9.073 1.00 88.50 89 ALA A CA 1
ATOM 681 C C . ALA A 1 89 ? -21.033 -17.413 -7.850 1.00 88.50 89 ALA A C 1
ATOM 683 O O . ALA A 1 89 ? -20.464 -17.369 -6.752 1.00 88.50 89 ALA A O 1
ATOM 684 N N . PRO A 1 90 ? -22.263 -16.887 -8.015 1.00 82.12 90 PRO A N 1
ATOM 685 C CA . PRO A 1 90 ? -22.961 -16.152 -6.959 1.00 82.12 90 PRO A CA 1
ATOM 686 C C . PRO A 1 90 ? -23.322 -17.032 -5.755 1.00 82.12 90 PRO A C 1
ATOM 688 O O . PRO A 1 90 ? -23.481 -16.519 -4.649 1.00 82.12 90 PRO A O 1
ATOM 691 N N . ASP A 1 91 ? -23.420 -18.340 -5.969 1.00 84.06 91 ASP A N 1
ATOM 692 C CA . ASP A 1 91 ? -23.704 -19.396 -5.000 1.00 84.06 91 ASP A CA 1
ATOM 693 C C . ASP A 1 91 ? -22.439 -20.082 -4.456 1.00 84.06 91 ASP A C 1
ATOM 695 O O . ASP A 1 91 ? -22.538 -21.078 -3.743 1.00 84.06 91 ASP A O 1
ATOM 699 N N . ARG A 1 92 ? -21.235 -19.565 -4.743 1.00 87.31 92 ARG A N 1
ATOM 700 C CA . ARG A 1 92 ? -20.009 -20.117 -4.157 1.00 87.31 92 ARG A CA 1
ATOM 701 C C . ARG A 1 92 ? -19.985 -19.883 -2.646 1.00 87.31 92 ARG A C 1
ATOM 703 O O . ARG A 1 92 ? -19.905 -18.743 -2.180 1.00 87.31 92 ARG A O 1
ATOM 710 N N . HIS A 1 93 ? -19.951 -20.977 -1.896 1.00 81.50 93 HIS A N 1
ATOM 711 C CA . HIS A 1 93 ? -19.892 -20.980 -0.435 1.00 81.50 93 HIS A CA 1
ATOM 712 C C . HIS A 1 93 ? -18.536 -21.413 0.126 1.00 81.50 93 HIS A C 1
ATOM 714 O O . HIS A 1 93 ? -18.438 -21.605 1.328 1.00 81.50 93 HIS A O 1
ATOM 720 N N . ASP A 1 94 ? -17.498 -21.469 -0.707 1.00 85.00 94 ASP A N 1
ATOM 721 C CA . ASP A 1 94 ? -16.170 -21.942 -0.311 1.00 85.00 94 ASP A CA 1
ATOM 722 C C . ASP A 1 94 ? -15.130 -20.815 -0.428 1.00 85.00 94 ASP A C 1
ATOM 724 O O . ASP A 1 94 ? -15.145 -20.024 -1.386 1.00 85.00 94 ASP A O 1
ATOM 728 N N . VAL A 1 95 ? -14.187 -20.750 0.521 1.00 87.31 95 VAL A N 1
ATOM 729 C CA . VAL A 1 95 ? -12.963 -19.943 0.364 1.00 87.31 95 VAL A CA 1
ATOM 730 C C . VAL A 1 95 ? -12.070 -20.649 -0.643 1.00 87.31 95 VAL A C 1
ATOM 732 O O . VAL A 1 95 ? -11.872 -21.856 -0.555 1.00 87.31 95 VAL A O 1
ATOM 735 N N . ALA A 1 96 ? -11.505 -19.904 -1.589 1.00 89.62 96 ALA A N 1
ATOM 736 C CA . ALA A 1 96 ? -10.577 -20.467 -2.559 1.00 89.62 96 ALA A CA 1
ATOM 737 C C . ALA A 1 96 ? -9.174 -19.885 -2.381 1.00 89.62 96 ALA A C 1
ATOM 739 O O . ALA A 1 96 ? -9.011 -18.672 -2.269 1.00 89.62 96 ALA A O 1
ATOM 740 N N . VAL A 1 97 ? -8.154 -20.734 -2.392 1.00 89.38 97 VAL A N 1
ATOM 741 C CA . VAL A 1 97 ? -6.741 -20.350 -2.367 1.00 89.38 97 VAL A CA 1
ATOM 742 C C . VAL A 1 97 ? -6.133 -20.712 -3.712 1.00 89.38 97 VAL A C 1
ATOM 744 O O . VAL A 1 97 ? -6.198 -21.864 -4.118 1.00 89.38 97 VAL A O 1
ATOM 747 N N . LEU A 1 98 ? -5.538 -19.751 -4.409 1.00 89.25 98 LEU A N 1
ATOM 748 C CA . LEU A 1 98 ? -4.813 -19.979 -5.655 1.00 89.25 98 LEU A CA 1
ATOM 749 C C . LEU A 1 98 ? -3.319 -19.770 -5.419 1.00 89.25 98 LEU A C 1
ATOM 751 O O . LEU A 1 98 ? -2.908 -18.687 -5.007 1.00 89.25 98 LEU A O 1
ATOM 755 N N . ILE A 1 99 ? -2.519 -20.793 -5.701 1.00 87.62 99 ILE A N 1
ATOM 756 C CA . ILE A 1 99 ? -1.063 -20.791 -5.547 1.00 87.62 99 ILE A CA 1
ATOM 757 C C . ILE A 1 99 ? -0.441 -20.885 -6.943 1.00 87.62 99 ILE A C 1
ATOM 759 O O . ILE A 1 99 ? -0.647 -21.875 -7.647 1.00 87.62 99 ILE A O 1
ATOM 763 N N . ALA A 1 100 ? 0.310 -19.864 -7.360 1.00 82.75 100 ALA A N 1
ATOM 764 C CA . ALA A 1 100 ? 1.101 -19.923 -8.589 1.00 82.75 100 ALA A CA 1
ATOM 765 C C . ALA A 1 100 ? 2.304 -20.865 -8.407 1.00 82.75 100 ALA A C 1
ATOM 767 O O . ALA A 1 100 ? 3.105 -20.681 -7.498 1.00 82.75 100 ALA A O 1
ATOM 768 N N . ALA A 1 101 ? 2.416 -21.879 -9.265 1.00 71.19 101 ALA A N 1
ATOM 769 C CA . ALA A 1 101 ? 3.315 -23.024 -9.104 1.00 71.19 101 ALA A CA 1
ATOM 770 C C . ALA A 1 101 ? 4.301 -23.213 -10.272 1.00 71.19 101 ALA A C 1
ATOM 772 O O . ALA A 1 101 ? 4.854 -24.300 -10.430 1.00 71.19 101 ALA A O 1
ATOM 773 N N . PHE A 1 102 ? 4.493 -22.202 -11.121 1.00 66.69 102 PHE A N 1
ATOM 774 C CA . PHE A 1 102 ? 5.251 -22.353 -12.368 1.00 66.69 102 PHE A CA 1
ATOM 775 C C . PHE A 1 102 ? 6.764 -22.064 -12.274 1.00 66.69 102 PHE A C 1
ATOM 777 O O . PHE A 1 102 ? 7.438 -22.290 -13.269 1.00 66.69 102 PHE A O 1
ATOM 784 N N . ASP A 1 103 ? 7.298 -21.693 -11.096 1.00 56.06 103 ASP A N 1
ATOM 785 C CA . ASP A 1 103 ? 8.748 -21.526 -10.820 1.00 56.06 103 ASP A CA 1
ATOM 786 C C . ASP A 1 103 ? 9.155 -22.084 -9.436 1.00 56.06 103 ASP A C 1
ATOM 788 O O . ASP A 1 103 ? 9.616 -21.375 -8.549 1.00 56.06 103 ASP A O 1
ATOM 792 N N . GLY A 1 104 ? 8.959 -23.390 -9.226 1.00 53.81 104 GLY A N 1
ATOM 793 C CA . GLY A 1 104 ? 9.412 -24.069 -8.005 1.00 53.81 104 GLY A CA 1
ATOM 794 C C . GLY A 1 104 ? 8.490 -23.842 -6.801 1.00 53.81 104 GLY A C 1
ATOM 795 O O . GLY A 1 104 ? 8.536 -22.833 -6.108 1.00 53.81 104 GLY A O 1
ATOM 796 N N . LEU A 1 105 ? 7.666 -24.847 -6.500 1.00 52.97 105 LEU A N 1
ATOM 797 C CA . LEU A 1 105 ? 6.768 -24.912 -5.335 1.00 52.97 105 LEU A CA 1
ATOM 798 C C . LEU A 1 105 ? 7.502 -25.048 -3.980 1.00 52.97 105 LEU A C 1
ATOM 800 O O . LEU A 1 105 ? 6.949 -25.600 -3.034 1.00 52.97 105 LEU A O 1
ATOM 804 N N . GLU A 1 106 ? 8.744 -24.584 -3.852 1.00 58.94 106 GLU A N 1
ATOM 805 C CA . GLU A 1 106 ? 9.537 -24.801 -2.633 1.00 58.94 106 GLU A CA 1
ATOM 806 C C . GLU A 1 106 ? 9.117 -23.899 -1.460 1.00 58.94 106 GLU A C 1
ATOM 808 O O . GLU A 1 106 ? 9.515 -24.148 -0.325 1.00 58.94 106 GLU A O 1
ATOM 813 N N . PHE A 1 107 ? 8.278 -22.882 -1.691 1.00 66.88 107 PHE A N 1
ATOM 814 C CA . PHE A 1 107 ? 7.988 -21.866 -0.672 1.00 66.88 107 PHE A CA 1
ATOM 815 C C . PHE A 1 107 ? 6.789 -22.166 0.240 1.00 66.88 107 PHE A C 1
ATOM 817 O O . PHE A 1 107 ? 6.657 -21.511 1.273 1.00 66.88 107 PHE A O 1
ATOM 824 N N . ILE A 1 108 ? 5.909 -23.119 -0.097 1.00 77.06 108 ILE A N 1
ATOM 825 C CA . ILE A 1 108 ? 4.713 -23.423 0.712 1.00 77.06 108 ILE A CA 1
ATOM 826 C C . ILE A 1 108 ? 4.619 -24.917 0.968 1.00 77.06 108 ILE A C 1
ATOM 828 O O . ILE A 1 108 ? 4.401 -25.706 0.050 1.00 77.06 108 ILE A O 1
ATOM 832 N N . ASP A 1 109 ? 4.713 -25.281 2.243 1.00 84.94 109 ASP A N 1
ATOM 833 C CA . ASP A 1 109 ? 4.404 -26.626 2.702 1.00 84.94 109 ASP A CA 1
ATOM 834 C C . ASP A 1 109 ? 2.886 -26.859 2.611 1.00 84.94 109 ASP A C 1
ATOM 836 O O . ASP A 1 109 ? 2.095 -26.344 3.407 1.00 84.94 109 ASP A O 1
ATOM 840 N N . LEU A 1 110 ? 2.471 -27.581 1.567 1.00 85.06 110 LEU A N 1
ATOM 841 C CA . LEU A 1 110 ? 1.063 -27.852 1.289 1.00 85.06 110 LEU A CA 1
ATOM 842 C C . LEU A 1 110 ? 0.426 -28.732 2.370 1.00 85.06 110 LEU A C 1
ATOM 844 O O . LEU A 1 110 ? -0.760 -28.564 2.642 1.00 85.06 110 LEU A O 1
ATOM 848 N N . ASP A 1 111 ? 1.195 -29.627 2.992 1.00 84.81 111 ASP A N 1
ATOM 849 C CA . ASP A 1 111 ? 0.689 -30.508 4.044 1.00 84.81 111 ASP A CA 1
ATOM 850 C C . ASP A 1 111 ? 0.365 -29.673 5.294 1.00 84.81 111 ASP A C 1
ATOM 852 O O . ASP A 1 111 ? -0.744 -29.752 5.821 1.00 84.81 111 ASP A O 1
ATOM 856 N N . VAL A 1 112 ? 1.261 -28.753 5.677 1.00 85.56 112 VAL A N 1
ATOM 857 C CA . VAL A 1 112 ? 1.003 -27.784 6.760 1.00 85.56 112 VAL A CA 1
ATOM 858 C C . VAL A 1 112 ? -0.198 -26.893 6.440 1.00 85.56 112 VAL A C 1
ATOM 860 O O . VAL A 1 112 ? -1.022 -26.628 7.315 1.00 85.56 112 VAL A O 1
ATOM 863 N N . LEU A 1 113 ? -0.334 -26.427 5.194 1.00 87.81 113 LEU A N 1
ATOM 864 C CA . LEU A 1 113 ? -1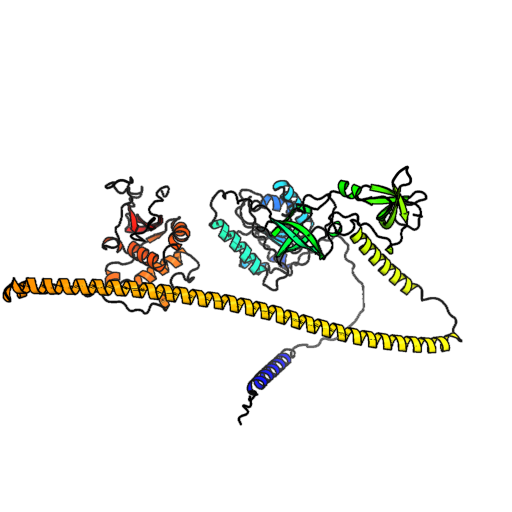.481 -25.607 4.802 1.00 87.81 113 LEU A CA 1
ATOM 865 C C . LEU A 1 113 ? -2.793 -26.392 4.925 1.00 87.81 113 LEU A C 1
ATOM 867 O O . LEU A 1 113 ? -3.759 -25.864 5.467 1.00 87.81 113 LEU A O 1
ATOM 871 N N . LEU A 1 114 ? -2.824 -27.637 4.442 1.00 88.56 114 LEU A N 1
ATOM 872 C CA . LEU A 1 114 ? -3.996 -28.514 4.486 1.00 88.56 114 LEU A CA 1
ATOM 873 C C . LEU A 1 114 ? -4.419 -28.883 5.913 1.00 88.56 114 LEU A C 1
ATOM 875 O O . LEU A 1 114 ? -5.622 -29.048 6.142 1.00 88.56 114 LEU A O 1
ATOM 879 N N . ASP A 1 115 ? -3.459 -28.988 6.836 1.00 87.94 115 ASP A N 1
ATOM 880 C CA . ASP A 1 115 ? -3.688 -29.239 8.263 1.00 87.94 115 ASP A CA 1
ATOM 881 C C . ASP A 1 115 ? -4.236 -28.003 9.001 1.00 87.94 115 ASP A C 1
ATOM 883 O O . ASP A 1 115 ? -4.976 -28.131 9.978 1.00 87.94 115 ASP A O 1
ATOM 887 N N . GLU A 1 116 ? -3.897 -26.794 8.547 1.00 89.19 116 GLU A N 1
ATOM 888 C CA . GLU A 1 116 ? -4.251 -25.543 9.230 1.00 89.19 116 GLU A CA 1
ATOM 889 C C . GLU A 1 116 ? -5.549 -24.888 8.710 1.00 89.19 116 GLU A C 1
ATOM 891 O O . GLU A 1 116 ? -6.108 -24.024 9.402 1.00 89.19 116 GLU A O 1
ATOM 896 N N . VAL A 1 117 ? -6.040 -25.267 7.523 1.00 88.25 117 VAL A N 1
ATOM 897 C CA . VAL A 1 117 ? -7.266 -24.718 6.902 1.00 88.25 117 VAL A CA 1
ATOM 898 C C . VAL A 1 117 ? -8.430 -25.711 6.914 1.00 88.25 117 VAL A C 1
ATOM 900 O O . VAL A 1 117 ? -8.229 -26.926 6.848 1.00 88.25 117 VAL A O 1
ATOM 903 N N . SER A 1 118 ? -9.666 -25.200 6.971 1.00 85.62 118 SER A N 1
ATOM 904 C CA . SER A 1 118 ? -10.860 -26.052 7.026 1.00 85.62 118 SER A CA 1
ATOM 905 C C . SER A 1 118 ? -11.011 -26.9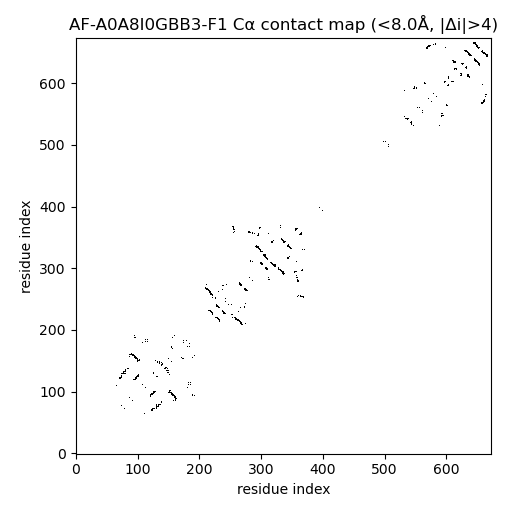37 5.779 1.00 85.62 118 SER A C 1
ATOM 907 O O . SER A 1 118 ? -10.455 -26.661 4.708 1.00 85.62 118 SER A O 1
ATOM 909 N N . SER A 1 119 ? -11.763 -28.036 5.914 1.00 85.50 119 SER A N 1
ATOM 910 C CA . SER A 1 119 ? -12.019 -28.992 4.825 1.00 85.50 119 SER A CA 1
ATOM 911 C C . SER A 1 119 ? -12.647 -28.362 3.588 1.00 85.50 119 SER A C 1
ATOM 913 O O . SER A 1 119 ? -12.427 -28.861 2.487 1.00 85.50 119 SER A O 1
ATOM 915 N N . ASP A 1 120 ? -13.362 -27.259 3.786 1.00 86.50 120 ASP A N 1
ATOM 916 C CA . ASP A 1 120 ? -14.235 -26.626 2.800 1.00 86.50 120 ASP A CA 1
ATOM 917 C C . ASP A 1 120 ? -13.480 -25.579 1.958 1.00 86.50 120 ASP A C 1
ATOM 919 O O . ASP A 1 120 ? -14.053 -24.894 1.115 1.00 86.50 120 ASP A O 1
ATOM 923 N N . VAL A 1 121 ? -12.169 -25.443 2.175 1.00 89.44 121 VAL A N 1
ATOM 924 C CA . VAL A 1 121 ? -11.304 -24.536 1.419 1.00 89.44 121 VAL A CA 1
ATOM 925 C C . VAL A 1 121 ? -10.850 -25.211 0.130 1.00 89.44 121 VAL A C 1
ATOM 927 O O . VAL A 1 121 ? -10.155 -26.229 0.148 1.00 89.44 121 VAL A O 1
ATOM 930 N N . LEU A 1 122 ? -11.190 -24.599 -1.003 1.00 90.56 122 LEU A N 1
ATOM 931 C CA . LEU A 1 122 ? -10.744 -25.025 -2.323 1.00 90.56 122 LEU A CA 1
ATOM 932 C C . LEU A 1 122 ? -9.318 -24.532 -2.576 1.00 90.56 122 LEU A C 1
ATOM 934 O O . LEU A 1 122 ? -9.097 -23.332 -2.728 1.00 90.56 122 LEU A O 1
ATOM 938 N N . ILE A 1 123 ? -8.349 -25.436 -2.692 1.00 92.19 123 ILE A N 1
ATOM 939 C CA . ILE A 1 123 ? -6.969 -25.063 -3.025 1.00 92.19 123 ILE A CA 1
ATOM 940 C C . ILE A 1 123 ? -6.710 -25.362 -4.500 1.00 92.19 123 ILE A C 1
ATOM 942 O O . ILE A 1 123 ? -6.869 -26.492 -4.951 1.00 92.19 123 ILE A O 1
ATOM 946 N N . ALA A 1 124 ? -6.289 -24.359 -5.262 1.00 92.88 124 ALA A N 1
ATOM 947 C CA . ALA A 1 124 ? -5.937 -24.467 -6.668 1.00 92.88 124 ALA A CA 1
ATOM 948 C C . ALA A 1 124 ? -4.445 -24.172 -6.883 1.00 92.88 124 ALA A C 1
ATOM 950 O O . ALA A 1 124 ? -3.931 -23.149 -6.431 1.00 92.88 124 ALA A O 1
ATOM 951 N N . LEU A 1 125 ? -3.749 -25.051 -7.601 1.00 91.62 125 LEU A N 1
ATOM 952 C CA . LEU A 1 125 ? -2.343 -24.898 -7.976 1.00 91.62 125 LEU A CA 1
ATOM 953 C C . LEU A 1 125 ? -2.257 -24.522 -9.459 1.00 91.62 125 LEU A C 1
ATOM 955 O O . LEU A 1 125 ? -2.583 -25.340 -10.315 1.00 91.62 125 LEU A O 1
ATOM 959 N N . ALA A 1 126 ? -1.821 -23.304 -9.779 1.00 89.94 126 ALA A N 1
ATOM 960 C CA . ALA A 1 126 ? -1.637 -22.851 -11.157 1.00 89.94 126 ALA A CA 1
ATOM 961 C C . ALA A 1 126 ? -0.260 -23.268 -11.688 1.00 89.94 126 ALA A C 1
ATOM 963 O O . ALA A 1 126 ? 0.750 -22.639 -11.385 1.00 89.94 126 ALA A O 1
ATOM 964 N N . ALA A 1 127 ? -0.224 -24.318 -12.503 1.00 86.00 127 ALA A N 1
ATOM 965 C CA . ALA A 1 127 ? 0.994 -24.943 -13.018 1.00 86.00 127 ALA A CA 1
ATOM 966 C C . ALA A 1 127 ? 1.685 -24.172 -14.151 1.00 86.00 127 ALA A C 1
ATOM 968 O O . ALA A 1 127 ? 2.769 -24.558 -14.580 1.00 86.00 127 ALA A O 1
ATOM 969 N N . SER A 1 128 ? 1.048 -23.139 -14.706 1.00 84.56 128 SER A N 1
ATOM 970 C CA . SER A 1 128 ? 1.587 -22.395 -15.845 1.00 84.56 128 SER A CA 1
ATOM 971 C C . SER A 1 128 ? 1.078 -20.956 -15.884 1.00 84.56 128 SER A C 1
ATOM 973 O O . SER A 1 128 ? -0.018 -20.648 -15.410 1.00 84.56 128 SER A O 1
ATOM 975 N N . THR A 1 129 ? 1.839 -20.076 -16.533 1.00 83.19 129 THR A N 1
ATOM 976 C CA . THR A 1 129 ? 1.418 -18.697 -16.839 1.00 83.19 129 THR A CA 1
ATOM 977 C C . THR A 1 129 ? 0.165 -18.647 -17.720 1.00 83.19 129 THR A C 1
ATOM 979 O O . THR A 1 129 ? -0.599 -17.683 -17.659 1.00 83.19 129 THR A O 1
ATOM 982 N N . ALA A 1 130 ? -0.107 -19.705 -18.497 1.00 86.44 130 ALA A N 1
ATOM 983 C CA . ALA A 1 130 ? -1.318 -19.818 -19.303 1.00 86.44 130 ALA A CA 1
ATOM 984 C C . ALA A 1 130 ? -2.588 -19.871 -18.437 1.00 86.44 130 ALA A C 1
ATOM 986 O O . ALA A 1 130 ? -3.599 -19.283 -18.822 1.00 86.44 130 ALA A O 1
ATOM 987 N N . VAL A 1 131 ? -2.533 -20.508 -17.259 1.00 88.75 131 VAL A N 1
ATOM 988 C CA . VAL A 1 131 ? -3.634 -20.504 -16.278 1.00 88.75 131 VAL A CA 1
ATOM 989 C C . VAL A 1 131 ? -3.915 -19.079 -15.810 1.00 88.75 131 VAL A C 1
ATOM 991 O O . VAL A 1 131 ? -5.063 -18.640 -15.853 1.00 88.75 131 VAL A O 1
ATOM 994 N N . SER A 1 132 ? -2.872 -18.335 -15.421 1.00 84.94 132 SER A N 1
ATOM 995 C CA . SER A 1 132 ? -3.010 -16.935 -15.002 1.00 84.94 132 SER A CA 1
ATOM 996 C C . SER A 1 132 ? -3.624 -16.073 -16.102 1.00 84.94 132 SER A C 1
ATOM 998 O O . SER A 1 132 ? -4.527 -15.292 -15.819 1.00 84.94 132 SER A O 1
ATOM 1000 N N . ALA A 1 133 ? -3.199 -16.245 -17.357 1.00 85.31 133 ALA A N 1
ATOM 1001 C CA . ALA A 1 133 ? -3.772 -15.519 -18.489 1.00 85.31 133 ALA A CA 1
ATOM 1002 C C . ALA A 1 133 ? -5.271 -15.819 -18.675 1.00 85.31 133 ALA A C 1
ATOM 1004 O O . ALA A 1 133 ? -6.064 -14.901 -18.862 1.00 85.31 133 ALA A O 1
ATOM 1005 N N . GLY A 1 134 ? -5.676 -17.090 -18.580 1.00 89.25 134 GLY A N 1
ATOM 1006 C CA . GLY A 1 134 ? -7.085 -17.483 -18.675 1.00 89.25 134 GLY A CA 1
ATOM 1007 C C . GLY A 1 134 ? -7.941 -16.918 -17.542 1.00 89.25 134 GLY A C 1
ATOM 1008 O O . GLY A 1 134 ? -9.020 -16.386 -17.792 1.00 89.25 134 GLY A O 1
ATOM 1009 N N . LEU A 1 135 ? -7.426 -16.969 -16.313 1.00 88.94 135 LEU A N 1
ATOM 1010 C CA . LEU A 1 135 ? -8.060 -16.369 -15.140 1.00 88.94 135 LEU A CA 1
ATOM 1011 C C . LEU A 1 135 ? -8.232 -14.849 -15.311 1.00 88.94 135 LEU A C 1
ATOM 1013 O O . LEU A 1 135 ? -9.312 -14.322 -15.059 1.00 88.94 135 LEU A O 1
ATOM 1017 N N . ILE A 1 136 ? -7.182 -14.150 -15.761 1.00 86.19 136 ILE A N 1
ATOM 1018 C CA . ILE A 1 136 ? -7.191 -12.697 -15.998 1.00 86.19 136 ILE A CA 1
ATOM 1019 C C . ILE A 1 136 ? -8.239 -12.315 -17.033 1.00 86.19 136 ILE A C 1
ATOM 1021 O O . ILE A 1 136 ? -9.018 -11.398 -16.778 1.00 86.19 136 ILE A O 1
ATOM 1025 N N . ASP A 1 137 ? -8.262 -13.000 -18.179 1.00 88.19 137 ASP A N 1
ATOM 1026 C CA . ASP A 1 137 ? -9.213 -12.717 -19.256 1.00 88.19 137 ASP A CA 1
ATOM 1027 C C . ASP A 1 137 ? -10.654 -12.747 -18.739 1.00 88.19 137 ASP A C 1
ATOM 1029 O O . ASP A 1 137 ? -11.423 -11.812 -18.964 1.00 88.19 137 ASP A O 1
ATOM 1033 N N . GLU A 1 138 ? -11.009 -13.822 -18.032 1.00 91.88 138 GLU A N 1
ATOM 1034 C CA . GLU A 1 138 ? -12.377 -14.074 -17.586 1.00 91.88 138 GLU A CA 1
ATOM 1035 C C . GLU A 1 138 ? -12.780 -13.122 -16.449 1.00 91.88 138 GLU A C 1
ATOM 1037 O O . GLU A 1 138 ? -13.858 -12.528 -16.488 1.00 91.88 138 GLU A O 1
ATOM 1042 N N . LEU A 1 139 ? -11.896 -12.893 -15.469 1.00 86.06 139 LEU A N 1
ATOM 1043 C CA . LEU A 1 139 ? -12.151 -11.934 -14.389 1.00 86.06 139 LEU A CA 1
ATOM 1044 C C . LEU A 1 139 ? -12.270 -10.504 -14.924 1.00 86.06 139 LEU A C 1
ATOM 1046 O O . LEU A 1 139 ? -13.156 -9.762 -14.493 1.00 86.06 139 LEU A O 1
ATOM 1050 N N . LYS A 1 140 ? -11.427 -10.114 -15.886 1.00 83.94 140 LYS A N 1
ATOM 1051 C CA . LYS A 1 140 ? -11.492 -8.798 -16.534 1.00 83.94 140 LYS A CA 1
ATOM 1052 C C . LYS A 1 140 ? -12.792 -8.634 -17.316 1.00 83.94 140 LYS A C 1
ATOM 1054 O O . LYS A 1 140 ? -13.418 -7.582 -17.214 1.00 83.94 140 LYS A O 1
ATOM 1059 N N . ALA A 1 141 ? -13.213 -9.662 -18.053 1.00 86.25 141 ALA A N 1
ATOM 1060 C CA . ALA A 1 141 ? -14.472 -9.649 -18.792 1.00 86.25 141 ALA A CA 1
ATOM 1061 C C . ALA A 1 141 ? -15.689 -9.503 -17.863 1.00 86.25 141 ALA A C 1
ATOM 1063 O O . ALA A 1 141 ? -16.611 -8.756 -18.181 1.00 86.25 141 ALA A O 1
ATOM 1064 N N . ALA A 1 142 ? -15.680 -10.171 -16.707 1.00 82.12 142 ALA A N 1
ATOM 1065 C CA . ALA A 1 142 ? -16.804 -10.158 -15.774 1.00 82.12 142 ALA A CA 1
ATOM 1066 C C . ALA A 1 142 ? -16.863 -8.913 -14.875 1.00 82.12 142 ALA A C 1
ATOM 1068 O O . ALA A 1 142 ? -17.949 -8.451 -14.533 1.00 82.12 142 ALA A O 1
ATOM 1069 N N . THR A 1 143 ? -15.711 -8.376 -14.466 1.00 80.00 143 THR A N 1
ATOM 1070 C CA . THR A 1 143 ? -15.641 -7.313 -13.444 1.00 80.00 143 THR A CA 1
ATOM 1071 C C . THR A 1 143 ? -15.247 -5.947 -14.001 1.00 80.00 143 THR A C 1
ATOM 1073 O O . THR A 1 143 ? -15.348 -4.949 -13.292 1.00 80.00 143 THR A O 1
ATOM 1076 N N . GLY A 1 144 ? -14.751 -5.880 -15.242 1.00 77.00 144 GLY A N 1
ATOM 1077 C CA . GLY A 1 144 ? -14.131 -4.677 -15.806 1.00 77.00 144 GLY A CA 1
ATOM 1078 C C . GLY A 1 144 ? -12.773 -4.325 -15.181 1.00 77.00 144 GLY A C 1
ATOM 1079 O O . GLY A 1 144 ? -12.133 -3.370 -15.615 1.00 77.00 144 GLY A O 1
ATOM 1080 N N . ASN A 1 145 ? -12.303 -5.094 -14.192 1.00 66.69 145 ASN A N 1
ATOM 1081 C CA . ASN A 1 145 ? -11.069 -4.839 -13.463 1.00 66.69 145 ASN A CA 1
ATOM 1082 C C . ASN A 1 145 ? -9.970 -5.826 -13.892 1.00 66.69 145 ASN A C 1
ATOM 1084 O O . ASN A 1 145 ? -9.995 -7.008 -13.552 1.00 66.69 145 ASN A O 1
ATOM 1088 N N . GLY A 1 146 ? -8.972 -5.330 -14.631 1.00 57.75 146 GLY A N 1
ATOM 1089 C CA . GLY A 1 146 ? -7.826 -6.132 -15.080 1.00 57.75 146 GLY A CA 1
ATOM 1090 C C . GLY A 1 146 ? -6.844 -6.525 -13.967 1.00 57.75 146 GLY A C 1
ATOM 1091 O O . GLY A 1 146 ? -5.977 -7.362 -14.194 1.00 57.75 146 GLY A O 1
ATOM 1092 N N . TYR A 1 147 ? -6.979 -5.956 -12.764 1.00 57.66 147 TYR A N 1
ATOM 1093 C CA . TYR A 1 147 ? -6.025 -6.115 -11.657 1.00 57.66 147 TYR A CA 1
ATOM 1094 C C . TYR A 1 147 ? -6.221 -7.396 -10.826 1.00 57.66 147 TYR A C 1
ATOM 1096 O O . TYR A 1 147 ? -5.491 -7.665 -9.863 1.00 57.66 147 TYR A O 1
ATOM 1104 N N . LEU A 1 148 ? -7.211 -8.216 -11.184 1.00 64.50 148 LEU A N 1
ATOM 1105 C CA . LEU A 1 148 ? -7.534 -9.452 -10.469 1.00 64.50 148 LEU A CA 1
ATOM 1106 C C . LEU A 1 148 ? -6.634 -10.644 -10.853 1.00 64.50 148 LEU A C 1
ATOM 1108 O O . LEU A 1 148 ? -6.805 -11.733 -10.311 1.00 64.50 148 LEU A O 1
ATOM 1112 N N . GLY A 1 149 ? -5.641 -10.435 -11.722 1.00 56.09 149 GLY A N 1
ATOM 1113 C CA . GLY A 1 149 ? -4.676 -11.453 -12.138 1.00 56.09 149 GLY A CA 1
ATOM 1114 C C . GLY A 1 149 ? -3.685 -11.915 -11.079 1.00 56.09 149 GLY A C 1
ATOM 1115 O O . GLY A 1 149 ? -3.306 -11.153 -10.196 1.00 56.09 149 GLY A O 1
ATOM 1116 N N . VAL A 1 150 ? -3.213 -13.157 -11.199 1.00 59.75 150 VAL A N 1
ATOM 1117 C CA . VAL A 1 150 ? -2.125 -13.709 -10.375 1.00 59.75 150 VAL A CA 1
ATOM 1118 C C . VAL A 1 150 ? -0.805 -13.575 -11.131 1.00 59.75 150 VAL A C 1
ATOM 1120 O O . VAL A 1 150 ? -0.638 -14.198 -12.180 1.00 59.75 150 VAL A O 1
ATOM 1123 N N . ALA A 1 151 ? 0.117 -12.759 -10.609 1.00 54.97 151 ALA A N 1
ATOM 1124 C CA . ALA A 1 151 ? 1.501 -12.736 -11.086 1.00 54.97 151 ALA A CA 1
ATOM 1125 C C . ALA A 1 151 ? 2.274 -13.960 -10.559 1.00 54.97 151 ALA A C 1
ATOM 1127 O O . ALA A 1 151 ? 1.818 -14.635 -9.633 1.00 54.97 151 ALA A O 1
ATOM 1128 N N . ALA A 1 152 ? 3.431 -14.244 -11.159 1.00 49.94 152 ALA A N 1
ATOM 1129 C CA . ALA A 1 152 ? 4.351 -15.281 -10.690 1.00 49.94 152 ALA A CA 1
ATOM 1130 C C . ALA A 1 152 ? 4.664 -15.116 -9.192 1.00 49.94 152 ALA A C 1
ATOM 1132 O O . ALA A 1 152 ? 4.701 -13.991 -8.701 1.00 49.94 152 ALA A O 1
ATOM 1133 N N . GLU A 1 153 ? 4.859 -16.229 -8.476 1.00 55.84 153 GLU A N 1
ATOM 1134 C CA . GLU A 1 153 ? 5.209 -16.257 -7.040 1.00 55.84 153 GLU A CA 1
ATOM 1135 C C . GLU A 1 153 ? 4.136 -15.724 -6.064 1.00 55.84 153 GLU A C 1
ATOM 1137 O O . GLU A 1 153 ? 4.424 -15.468 -4.896 1.00 55.84 153 GLU A O 1
ATOM 1142 N N . ILE A 1 154 ? 2.880 -15.555 -6.497 1.00 67.44 154 ILE A N 1
ATOM 1143 C CA . ILE A 1 154 ? 1.809 -15.027 -5.638 1.00 67.44 154 ILE A CA 1
ATOM 1144 C C . ILE A 1 154 ? 0.841 -16.130 -5.193 1.00 67.44 154 ILE A C 1
ATOM 1146 O O . ILE A 1 154 ? 0.302 -16.886 -6.004 1.00 67.44 154 ILE A O 1
ATOM 1150 N N . VAL A 1 155 ? 0.542 -16.144 -3.890 1.00 78.00 155 VAL A N 1
ATOM 1151 C CA . VAL A 1 155 ? -0.644 -16.802 -3.322 1.00 78.00 155 VAL A CA 1
ATOM 1152 C C . VAL A 1 155 ? -1.779 -15.794 -3.235 1.00 78.00 155 VAL A C 1
ATOM 1154 O O . VAL A 1 155 ? -1.584 -14.685 -2.738 1.00 78.00 155 VAL A O 1
ATOM 1157 N N . ARG A 1 156 ? -2.981 -16.170 -3.675 1.00 83.06 156 ARG A N 1
ATOM 1158 C CA . ARG A 1 156 ? -4.198 -15.371 -3.482 1.00 83.06 156 ARG A CA 1
ATOM 1159 C C . ARG A 1 156 ? -5.260 -16.150 -2.728 1.00 83.06 156 ARG A C 1
ATOM 1161 O O . ARG A 1 156 ? -5.480 -17.322 -3.004 1.00 83.06 156 ARG A O 1
ATOM 1168 N N . VAL A 1 157 ? -5.949 -15.464 -1.820 1.00 85.50 157 VAL A N 1
ATOM 1169 C CA . VAL A 1 157 ? -7.100 -15.995 -1.080 1.00 85.50 157 VAL A CA 1
ATOM 1170 C C . VAL A 1 157 ? -8.350 -15.229 -1.509 1.00 85.50 157 VAL A C 1
ATOM 1172 O O . VAL A 1 157 ? -8.403 -14.004 -1.407 1.00 85.50 157 VAL A O 1
ATOM 1175 N N . TYR A 1 158 ? -9.352 -15.953 -1.995 1.00 85.44 158 TYR A N 1
ATOM 1176 C CA . TYR A 1 158 ? -10.635 -15.438 -2.456 1.00 85.44 158 TYR A CA 1
ATOM 1177 C C . TYR A 1 158 ? -11.725 -15.834 -1.459 1.00 85.44 158 TYR A C 1
ATOM 1179 O O . TYR A 1 158 ? -12.106 -17.004 -1.379 1.00 85.44 158 TYR A O 1
ATOM 1187 N N . GLY A 1 159 ? -12.249 -14.855 -0.716 1.00 81.69 159 GLY A N 1
ATOM 1188 C CA . GLY A 1 159 ? -13.371 -15.058 0.210 1.00 81.69 159 GLY A CA 1
ATOM 1189 C C . GLY A 1 159 ? -14.676 -15.440 -0.501 1.00 81.69 159 GLY A C 1
ATOM 1190 O O . GLY A 1 159 ? -14.726 -15.464 -1.723 1.00 81.69 159 GLY A O 1
ATOM 1191 N N . TYR A 1 160 ? -15.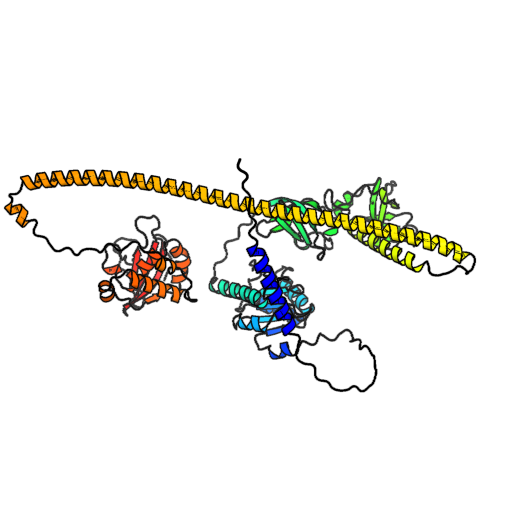725 -15.728 0.264 1.00 78.50 160 TYR A N 1
ATOM 1192 C CA . TYR A 1 160 ? -17.006 -16.288 -0.192 1.00 78.50 160 TYR A CA 1
ATOM 1193 C C . TYR A 1 160 ? -17.781 -15.449 -1.225 1.00 78.50 160 TYR A C 1
ATOM 1195 O O . TYR A 1 160 ? -17.665 -14.220 -1.281 1.00 78.50 160 TYR A O 1
ATOM 1203 N N . GLY A 1 161 ? -18.656 -16.132 -1.972 1.00 73.25 161 GLY A N 1
ATOM 1204 C CA . GLY A 1 161 ? -19.661 -15.546 -2.857 1.00 73.25 161 GLY A CA 1
ATOM 1205 C C . GLY A 1 161 ? -19.104 -14.937 -4.140 1.00 73.25 161 GLY A C 1
ATOM 1206 O O . GLY A 1 161 ? -17.911 -15.013 -4.423 1.00 73.25 161 GLY A O 1
ATOM 1207 N N . GLY A 1 162 ? -19.991 -14.305 -4.905 1.00 64.44 162 GLY A N 1
ATOM 1208 C CA . GLY A 1 162 ? -19.677 -13.550 -6.117 1.00 64.44 162 GLY A CA 1
ATOM 1209 C C . GLY A 1 162 ? -19.517 -12.044 -5.865 1.00 64.44 162 GLY A C 1
ATOM 1210 O O . GLY A 1 162 ? -20.001 -11.241 -6.645 1.00 64.44 162 GLY A O 1
ATOM 1211 N N . THR A 1 163 ? -18.965 -11.613 -4.729 1.00 66.81 163 THR A N 1
ATOM 1212 C CA . THR A 1 163 ? -18.783 -10.167 -4.449 1.00 66.81 163 THR A CA 1
ATOM 1213 C C . THR A 1 163 ? -17.427 -9.845 -3.833 1.00 66.81 163 THR A C 1
ATOM 1215 O O . THR A 1 163 ? -17.198 -8.729 -3.369 1.00 66.81 163 THR A O 1
ATOM 1218 N N . TRP A 1 164 ? -16.507 -10.810 -3.797 1.00 72.38 164 TRP A N 1
ATOM 1219 C CA . TRP A 1 164 ? -15.151 -10.592 -3.284 1.00 72.38 164 TRP A CA 1
ATOM 1220 C C . TRP A 1 164 ? -14.361 -9.583 -4.128 1.00 72.38 164 TRP A C 1
ATOM 1222 O O . TRP A 1 164 ? -13.395 -9.021 -3.635 1.00 72.38 164 TRP A O 1
ATOM 1232 N N . TRP A 1 165 ? -14.765 -9.311 -5.371 1.00 68.25 165 TRP A N 1
ATOM 1233 C CA . TRP A 1 165 ? -14.148 -8.275 -6.206 1.00 68.25 165 TRP A CA 1
ATOM 1234 C C . TRP A 1 165 ? -14.714 -6.865 -5.973 1.00 68.25 165 TRP A C 1
ATOM 1236 O O . TRP A 1 165 ? -14.051 -5.892 -6.314 1.00 68.25 165 TRP A O 1
ATOM 1246 N N . ASP A 1 166 ? -15.922 -6.745 -5.410 1.00 57.62 166 ASP A N 1
ATOM 1247 C CA . ASP A 1 166 ? -16.592 -5.460 -5.124 1.00 57.62 166 ASP A CA 1
ATOM 1248 C C . ASP A 1 166 ? -16.114 -4.851 -3.791 1.00 57.62 166 ASP A C 1
ATOM 1250 O O . ASP A 1 166 ? -16.218 -3.656 -3.520 1.00 57.62 166 ASP A O 1
ATOM 1254 N N . ARG A 1 167 ? -15.521 -5.680 -2.930 1.00 53.72 167 ARG A N 1
ATOM 1255 C CA . ARG A 1 167 ? -14.890 -5.243 -1.684 1.00 53.72 167 ARG A CA 1
ATOM 1256 C C . ARG A 1 167 ? -13.383 -5.206 -1.889 1.00 53.72 167 ARG A C 1
ATOM 1258 O O . ARG A 1 167 ? -12.829 -6.105 -2.511 1.00 53.72 167 ARG A O 1
ATOM 1265 N N . GLN A 1 168 ? -12.701 -4.212 -1.313 1.00 49.09 168 GLN A N 1
ATOM 1266 C CA . GLN A 1 168 ? -11.255 -4.296 -1.074 1.00 49.09 168 GLN A CA 1
ATOM 1267 C C . GLN A 1 168 ? -11.006 -5.465 -0.106 1.00 49.09 168 GLN A C 1
ATOM 1269 O O . GLN A 1 168 ? -10.895 -5.281 1.106 1.00 49.09 168 GLN A O 1
ATOM 1274 N N . VAL A 1 169 ? -11.015 -6.694 -0.620 1.00 48.25 169 VAL A N 1
ATOM 1275 C CA . VAL A 1 169 ? -10.594 -7.872 0.127 1.00 48.25 169 VAL A CA 1
ATOM 1276 C C . VAL A 1 169 ? -9.122 -7.658 0.455 1.00 48.25 169 VAL A C 1
ATOM 1278 O O . VAL A 1 169 ? -8.371 -7.223 -0.424 1.00 48.25 169 VAL A O 1
ATOM 1281 N N . PRO A 1 170 ? -8.696 -7.893 1.707 1.00 43.03 170 PRO A N 1
ATOM 1282 C CA . PRO A 1 170 ? -7.301 -7.748 2.076 1.00 43.03 170 PRO A CA 1
ATOM 1283 C C . PRO A 1 170 ? -6.434 -8.570 1.122 1.00 43.03 170 PRO A C 1
ATOM 1285 O O . PRO A 1 170 ? -6.509 -9.797 1.082 1.00 43.03 170 PRO A O 1
ATOM 1288 N N . ARG A 1 171 ? -5.633 -7.860 0.326 1.00 49.16 171 ARG A N 1
ATOM 1289 C CA . ARG A 1 171 ? -4.639 -8.447 -0.559 1.00 49.16 171 ARG A CA 1
ATOM 1290 C C . ARG A 1 171 ? -3.510 -8.938 0.331 1.00 49.16 171 ARG A C 1
ATOM 1292 O O . ARG A 1 171 ? -2.780 -8.136 0.906 1.00 49.16 171 ARG A O 1
ATOM 1299 N N . ILE A 1 172 ? -3.415 -10.248 0.498 1.00 51.50 172 ILE A N 1
ATOM 1300 C CA . ILE A 1 172 ? -2.338 -10.856 1.269 1.00 51.50 172 ILE A CA 1
ATOM 1301 C C . ILE A 1 172 ? -1.297 -11.318 0.260 1.00 51.50 172 ILE A C 1
ATOM 1303 O O . ILE A 1 172 ? -1.356 -12.428 -0.256 1.00 51.50 172 ILE A O 1
ATOM 1307 N N . GLU A 1 173 ? -0.391 -10.405 -0.086 1.00 50.56 173 GLU A N 1
ATOM 1308 C CA . GLU A 1 173 ? 0.785 -10.744 -0.878 1.00 50.56 173 GLU A CA 1
ATOM 1309 C C . GLU A 1 173 ? 1.835 -11.331 0.051 1.00 50.56 173 GLU A C 1
ATOM 1311 O O . GLU A 1 173 ? 2.491 -10.617 0.809 1.00 50.56 173 GLU A O 1
ATOM 1316 N N . VAL A 1 174 ? 1.987 -12.650 0.009 1.00 52.94 174 VAL A N 1
ATOM 1317 C CA . VAL A 1 174 ? 3.080 -13.317 0.712 1.00 52.94 174 VAL A CA 1
ATOM 1318 C C . VAL A 1 174 ? 4.332 -13.194 -0.156 1.00 52.94 174 VAL A C 1
ATOM 1320 O O . VAL A 1 174 ? 4.618 -14.072 -0.959 1.00 52.94 174 VAL A O 1
ATOM 1323 N N . ARG A 1 175 ? 5.047 -12.066 -0.066 1.00 50.41 175 ARG A N 1
ATOM 1324 C CA . ARG A 1 175 ? 6.354 -11.894 -0.725 1.00 50.41 175 ARG A CA 1
ATOM 1325 C C . ARG A 1 175 ? 7.482 -12.135 0.277 1.00 50.41 175 ARG A C 1
ATOM 1327 O O . ARG A 1 175 ? 7.568 -11.413 1.265 1.00 50.41 175 ARG A O 1
ATOM 1334 N N . LYS A 1 176 ? 8.342 -13.123 -0.010 1.00 43.53 176 LYS A N 1
ATOM 1335 C CA . LYS A 1 176 ? 9.707 -13.325 0.533 1.00 43.53 176 LYS A CA 1
ATOM 1336 C C . LYS A 1 176 ? 9.898 -13.005 2.032 1.00 43.53 176 LYS A C 1
ATOM 1338 O O . LYS A 1 176 ? 10.916 -12.434 2.417 1.00 43.53 176 LYS A O 1
ATOM 1343 N N . ALA A 1 177 ? 8.949 -13.365 2.897 1.00 37.59 177 ALA A N 1
ATOM 1344 C CA . ALA A 1 177 ? 9.145 -13.266 4.343 1.00 37.59 177 ALA A CA 1
ATOM 1345 C C . ALA A 1 177 ? 9.774 -14.575 4.860 1.00 37.59 177 ALA A C 1
ATOM 1347 O O . ALA A 1 177 ? 9.339 -15.643 4.447 1.00 37.59 177 ALA A O 1
ATOM 1348 N N . PRO A 1 178 ? 10.729 -14.554 5.806 1.00 42.81 178 PRO A N 1
ATOM 1349 C CA . PRO A 1 178 ? 11.341 -15.768 6.369 1.00 42.81 178 PRO A CA 1
ATOM 1350 C C . PRO A 1 178 ? 10.404 -16.552 7.319 1.00 42.81 178 PRO A C 1
ATOM 1352 O O . PRO A 1 178 ? 10.862 -17.332 8.149 1.00 42.81 178 PRO A O 1
ATOM 1355 N N . ILE A 1 179 ? 9.093 -16.312 7.244 1.00 51.03 179 ILE A N 1
ATOM 1356 C CA . ILE A 1 179 ? 8.059 -16.918 8.088 1.00 51.03 179 ILE A CA 1
ATOM 1357 C C . ILE A 1 179 ? 7.448 -18.104 7.335 1.00 51.03 179 ILE A C 1
ATOM 1359 O O . ILE A 1 179 ? 7.350 -18.084 6.114 1.00 51.03 179 ILE A O 1
ATOM 1363 N N . ASP A 1 180 ? 7.025 -19.124 8.077 1.00 73.44 180 ASP A N 1
ATOM 1364 C CA . ASP A 1 180 ? 6.239 -20.268 7.606 1.00 73.44 180 ASP A CA 1
ATOM 1365 C C . ASP A 1 180 ? 5.029 -19.809 6.757 1.00 73.44 180 ASP A C 1
ATOM 1367 O O . ASP A 1 180 ? 3.990 -19.385 7.279 1.00 73.44 180 ASP A O 1
ATOM 1371 N N . HIS A 1 181 ? 5.197 -19.824 5.429 1.00 74.12 181 HIS A N 1
ATOM 1372 C CA . HIS A 1 181 ? 4.246 -19.260 4.469 1.00 74.12 181 HIS A CA 1
ATOM 1373 C C . HIS A 1 181 ? 2.897 -19.984 4.544 1.00 74.12 181 HIS A C 1
ATOM 1375 O O . HIS A 1 181 ? 1.853 -19.346 4.402 1.00 74.12 181 HIS A O 1
ATOM 1381 N N . ALA A 1 182 ? 2.904 -21.289 4.834 1.00 78.69 182 ALA A N 1
ATOM 1382 C CA . ALA A 1 182 ? 1.697 -22.093 4.980 1.00 78.69 182 ALA A CA 1
ATOM 1383 C C . ALA A 1 182 ? 0.824 -21.583 6.134 1.00 78.69 182 ALA A C 1
ATOM 1385 O O . ALA A 1 182 ? -0.367 -21.333 5.945 1.00 78.69 182 ALA A O 1
ATOM 1386 N N . ARG A 1 183 ? 1.417 -21.305 7.301 1.00 78.38 183 ARG A N 1
ATOM 1387 C CA . ARG A 1 183 ? 0.689 -20.741 8.452 1.00 78.38 183 ARG A CA 1
ATOM 1388 C C . ARG A 1 183 ? 0.176 -19.328 8.214 1.00 78.38 183 ARG A C 1
ATOM 1390 O O . ARG A 1 183 ? -0.907 -18.976 8.682 1.00 78.38 183 ARG A O 1
ATOM 1397 N N . TYR A 1 184 ? 0.926 -18.509 7.485 1.00 76.00 184 TYR A N 1
ATOM 1398 C CA . TYR A 1 184 ? 0.479 -17.162 7.136 1.00 76.00 184 TYR A CA 1
ATOM 1399 C C . TYR A 1 184 ? -0.722 -17.188 6.176 1.00 76.00 184 TYR A C 1
ATOM 1401 O O . TYR A 1 184 ? -1.708 -16.478 6.397 1.00 76.00 184 TYR A O 1
ATOM 1409 N N . VAL A 1 185 ? -0.687 -18.060 5.163 1.00 79.06 185 VAL A N 1
ATOM 1410 C CA . VAL A 1 185 ? -1.828 -18.308 4.267 1.00 79.06 185 VAL A CA 1
ATOM 1411 C C . VAL A 1 185 ? -3.004 -18.902 5.045 1.00 79.06 185 VAL A C 1
ATOM 1413 O O . VAL A 1 185 ? -4.135 -18.461 4.861 1.00 79.06 185 VAL A O 1
ATOM 1416 N N . ALA A 1 186 ? -2.772 -19.819 5.984 1.00 83.38 186 ALA A N 1
ATOM 1417 C CA . ALA A 1 186 ? -3.840 -20.356 6.822 1.00 83.38 186 ALA A CA 1
ATOM 1418 C C . ALA A 1 186 ? -4.506 -19.278 7.690 1.00 83.38 186 ALA A C 1
ATOM 1420 O O . ALA A 1 186 ? -5.729 -19.226 7.798 1.00 83.38 186 ALA A O 1
ATOM 1421 N N . HIS A 1 187 ? -3.729 -18.347 8.249 1.00 77.69 187 HIS A N 1
ATOM 1422 C CA . HIS A 1 187 ? -4.273 -17.201 8.977 1.00 77.69 187 HIS A CA 1
ATOM 1423 C C . HIS A 1 187 ? -5.112 -16.279 8.068 1.00 77.69 187 HIS A C 1
ATOM 1425 O O . HIS A 1 187 ? -6.157 -15.773 8.482 1.00 77.69 187 HIS A O 1
ATOM 1431 N N . ALA A 1 188 ? -4.687 -16.072 6.817 1.00 74.50 188 ALA A N 1
ATOM 1432 C CA . ALA A 1 188 ? -5.455 -15.339 5.808 1.00 74.50 188 ALA A CA 1
ATOM 1433 C C . ALA A 1 188 ? -6.808 -16.004 5.506 1.00 74.50 188 ALA A C 1
ATOM 1435 O O . ALA A 1 188 ? -7.836 -15.323 5.438 1.00 74.50 188 ALA A O 1
ATOM 1436 N N . VAL A 1 189 ? -6.798 -17.330 5.358 1.00 82.69 189 VAL A N 1
ATOM 1437 C CA . VAL A 1 189 ? -7.989 -18.155 5.139 1.00 82.69 189 VAL A CA 1
ATOM 1438 C C . VAL A 1 189 ? -8.929 -18.066 6.337 1.00 82.69 189 VAL A C 1
ATOM 1440 O O . VAL A 1 189 ? -10.075 -17.665 6.149 1.00 82.69 189 VAL A O 1
ATOM 1443 N N . ARG A 1 190 ? -8.437 -18.278 7.566 1.00 81.44 190 ARG A N 1
ATOM 1444 C CA . ARG A 1 190 ? -9.243 -18.158 8.796 1.00 81.44 190 ARG A CA 1
ATOM 1445 C C . ARG A 1 190 ? -9.897 -16.794 8.927 1.00 81.44 190 ARG A C 1
ATOM 1447 O O . ARG A 1 190 ? -11.074 -16.696 9.230 1.00 81.44 190 ARG A O 1
ATOM 1454 N N . ARG A 1 191 ? -9.185 -15.717 8.590 1.00 75.06 191 ARG A N 1
ATOM 1455 C CA . ARG A 1 191 ? -9.770 -14.370 8.593 1.00 75.06 191 ARG A CA 1
ATOM 1456 C C . ARG A 1 191 ? -10.904 -14.211 7.571 1.00 75.06 191 ARG A C 1
ATOM 1458 O O . ARG A 1 191 ? -11.826 -13.429 7.802 1.00 75.06 191 ARG A O 1
ATOM 1465 N N . CYS A 1 192 ? -10.839 -14.904 6.434 1.00 75.31 192 CYS A N 1
ATOM 1466 C CA . CYS A 1 192 ? -11.931 -14.935 5.461 1.00 75.31 192 CYS A CA 1
ATOM 1467 C C . CYS A 1 192 ? -13.117 -15.765 5.974 1.00 75.31 192 CYS A C 1
ATOM 1469 O O . CYS A 1 192 ? -14.256 -15.318 5.837 1.00 75.31 192 CYS A O 1
ATOM 1471 N N . GLU A 1 193 ? -12.852 -16.912 6.602 1.00 75.62 193 GLU A N 1
ATOM 1472 C CA . GLU A 1 193 ? -13.844 -17.769 7.271 1.00 75.62 193 GLU A CA 1
ATOM 1473 C C . GLU A 1 193 ? -14.562 -17.004 8.403 1.00 75.62 193 GLU A C 1
ATOM 1475 O O . GLU A 1 193 ? -15.793 -16.917 8.416 1.00 75.62 193 GLU A O 1
ATOM 1480 N N . ASP A 1 194 ? -13.815 -16.315 9.266 1.00 68.69 194 ASP A N 1
ATOM 1481 C CA . ASP A 1 194 ? -14.321 -15.502 10.382 1.00 68.69 194 ASP A CA 1
ATOM 1482 C C . ASP A 1 194 ? -15.144 -14.295 9.907 1.00 68.69 194 ASP A C 1
ATOM 1484 O O . ASP A 1 194 ? -16.171 -13.945 10.489 1.00 68.69 194 ASP A O 1
ATOM 1488 N N . ASN A 1 195 ? -14.737 -13.648 8.811 1.00 61.03 195 ASN A N 1
ATOM 1489 C CA . ASN A 1 195 ? -15.510 -12.542 8.244 1.00 61.03 195 ASN A CA 1
ATOM 1490 C C . ASN A 1 195 ? -16.804 -13.019 7.568 1.00 61.03 195 ASN A C 1
ATOM 1492 O O . ASN A 1 195 ? -17.765 -12.253 7.477 1.00 61.03 195 ASN A O 1
ATOM 1496 N N . SER A 1 196 ? -16.865 -14.264 7.095 1.00 54.72 196 SER A N 1
ATOM 1497 C CA . SER A 1 196 ? -18.070 -14.816 6.467 1.00 54.72 196 SER A CA 1
ATOM 1498 C C . SER A 1 196 ? -19.182 -15.090 7.476 1.00 54.72 196 SER A C 1
ATOM 1500 O O . SER A 1 196 ? -20.340 -14.759 7.221 1.00 54.72 196 SER A O 1
ATOM 1502 N N . THR A 1 197 ? -18.820 -15.579 8.666 1.00 43.56 197 THR A N 1
ATOM 1503 C CA . THR A 1 197 ? -19.770 -15.847 9.754 1.00 43.56 197 THR A CA 1
ATOM 1504 C C . THR A 1 197 ? -20.367 -14.558 10.320 1.00 43.56 197 THR A C 1
ATOM 1506 O O . THR A 1 197 ? -21.534 -14.541 10.707 1.00 43.56 197 THR A O 1
ATOM 1509 N N . ALA A 1 198 ? -19.626 -13.445 10.271 1.00 36.12 198 ALA A N 1
ATOM 1510 C CA . ALA A 1 198 ? -20.104 -12.128 10.692 1.00 36.12 198 ALA A CA 1
ATOM 1511 C C . ALA A 1 198 ? -21.008 -11.412 9.664 1.00 36.12 198 ALA A C 1
ATOM 1513 O O . ALA A 1 198 ? -21.672 -10.434 10.014 1.00 36.12 198 ALA A O 1
ATOM 1514 N N . THR A 1 199 ? -21.061 -11.859 8.402 1.00 35.34 199 THR A N 1
ATOM 1515 C CA . THR A 1 199 ? -21.646 -11.064 7.305 1.00 35.34 199 THR A CA 1
ATOM 1516 C C . THR A 1 199 ? -22.859 -11.730 6.656 1.00 35.34 199 THR A C 1
ATOM 1518 O O . THR A 1 199 ? -22.897 -11.949 5.448 1.00 35.34 199 THR A O 1
ATOM 1521 N N . THR A 1 200 ? -23.913 -11.987 7.435 1.00 29.28 200 THR A N 1
ATOM 1522 C CA . THR A 1 200 ? -25.257 -12.168 6.857 1.00 29.28 200 THR A CA 1
ATOM 1523 C C . THR A 1 200 ? -25.887 -10.784 6.644 1.00 29.28 200 THR A C 1
ATOM 1525 O O . THR A 1 200 ? -26.365 -10.168 7.586 1.00 29.28 200 THR A O 1
ATOM 1528 N N . TYR A 1 201 ? -25.826 -10.286 5.404 1.00 32.47 201 TYR A N 1
ATOM 1529 C CA . TYR A 1 201 ? -26.491 -9.088 4.860 1.00 32.47 201 TYR A CA 1
ATOM 1530 C C . TYR A 1 201 ? -26.583 -7.830 5.750 1.00 32.47 201 TYR A C 1
ATOM 1532 O O . TYR A 1 201 ? -27.562 -7.593 6.451 1.00 32.47 201 TYR A O 1
ATOM 1540 N N . SER A 1 202 ? -25.655 -6.902 5.514 1.00 24.97 202 SER A N 1
ATOM 1541 C CA . SER A 1 202 ? -25.976 -5.474 5.468 1.00 24.97 202 SER A CA 1
ATOM 1542 C C . SER A 1 202 ? -25.501 -4.938 4.120 1.00 24.97 202 SER A C 1
ATOM 1544 O O . SER A 1 202 ? -24.344 -5.136 3.738 1.00 24.97 202 SER A O 1
ATOM 1546 N N . ARG A 1 203 ? -26.414 -4.321 3.363 1.00 31.73 203 ARG A N 1
ATOM 1547 C CA . ARG A 1 203 ? -26.086 -3.493 2.195 1.00 31.73 203 ARG A CA 1
ATOM 1548 C C . ARG A 1 203 ? -25.137 -2.417 2.720 1.00 31.73 203 ARG A C 1
ATOM 1550 O O . ARG A 1 203 ? -25.575 -1.571 3.493 1.00 31.73 203 ARG A O 1
ATOM 1557 N N . SER A 1 204 ? -23.850 -2.507 2.384 1.00 32.00 204 SER A N 1
ATOM 1558 C CA . SER A 1 204 ? -22.859 -1.558 2.884 1.00 32.00 204 SER A CA 1
ATOM 1559 C C . SER A 1 204 ? -23.280 -0.157 2.474 1.00 32.00 204 SER A C 1
ATOM 1561 O O . SER A 1 204 ? -23.450 0.114 1.283 1.00 32.00 204 SER A O 1
ATOM 1563 N N . GLU A 1 205 ? -23.469 0.701 3.471 1.00 32.75 205 GLU A N 1
ATOM 1564 C CA . GLU A 1 205 ? -23.597 2.133 3.273 1.00 32.75 205 GLU A CA 1
ATOM 1565 C C . GLU A 1 205 ? -22.452 2.603 2.378 1.00 32.75 205 GLU A C 1
ATOM 1567 O O . GLU A 1 205 ? -21.290 2.236 2.567 1.00 32.75 205 GLU A O 1
ATOM 1572 N N . THR A 1 206 ? -22.826 3.360 1.355 1.00 37.25 206 THR A N 1
ATOM 1573 C CA . THR A 1 206 ? -21.958 3.968 0.358 1.00 37.25 206 THR A CA 1
ATOM 1574 C C . THR A 1 206 ? -20.747 4.583 1.056 1.00 37.25 206 THR A C 1
ATOM 1576 O O . THR A 1 206 ? -20.884 5.557 1.798 1.00 37.25 206 THR A O 1
ATOM 1579 N N . ARG A 1 207 ? -19.563 3.985 0.862 1.00 43.12 207 ARG A N 1
ATOM 1580 C CA . ARG A 1 207 ? -18.300 4.502 1.402 1.00 43.12 207 ARG A CA 1
ATOM 1581 C C . ARG A 1 207 ? -18.179 5.948 0.922 1.00 43.12 207 ARG A C 1
ATOM 1583 O O . ARG A 1 207 ? -18.245 6.188 -0.283 1.00 43.12 207 ARG A O 1
ATOM 1590 N N . GLN A 1 208 ? -18.090 6.901 1.853 1.00 46.44 208 GLN A N 1
ATOM 1591 C CA . GLN A 1 208 ? -17.900 8.306 1.497 1.00 46.44 208 GLN A CA 1
ATOM 1592 C C . GLN A 1 208 ? -16.665 8.400 0.604 1.00 46.44 208 GLN A C 1
ATOM 1594 O O . GLN A 1 208 ? -15.578 7.974 0.996 1.00 46.44 208 GLN A O 1
ATOM 1599 N N . VAL A 1 209 ? -16.868 8.903 -0.611 1.00 54.31 209 VAL A N 1
ATOM 1600 C CA . VAL A 1 209 ? -15.795 9.227 -1.545 1.00 54.31 209 VAL A CA 1
ATOM 1601 C C . VAL A 1 209 ? -14.953 10.295 -0.859 1.00 54.31 209 VAL A C 1
ATOM 1603 O O . VAL A 1 209 ? -15.392 11.434 -0.715 1.00 54.31 209 VAL A O 1
ATOM 1606 N N . VAL A 1 210 ? -13.787 9.903 -0.349 1.00 71.12 210 VAL A N 1
ATOM 1607 C CA . VAL A 1 210 ? -12.795 10.858 0.141 1.00 71.12 210 VAL A CA 1
ATOM 1608 C C . VAL A 1 210 ? -12.230 11.537 -1.098 1.00 71.12 210 VAL A C 1
ATOM 1610 O O . VAL A 1 210 ? -11.738 10.856 -1.998 1.00 71.12 210 VAL A O 1
ATOM 1613 N N . GLU A 1 211 ? -12.373 12.858 -1.192 1.00 85.25 211 GLU A N 1
ATOM 1614 C CA . GLU A 1 211 ? -11.836 13.593 -2.334 1.00 85.25 211 GLU A CA 1
ATOM 1615 C C . GLU A 1 211 ? -10.307 13.435 -2.391 1.00 85.25 211 GLU A C 1
ATOM 1617 O O . GLU A 1 211 ? -9.641 13.634 -1.369 1.00 85.25 211 GLU A O 1
ATOM 1622 N N . PRO A 1 212 ? -9.734 13.095 -3.561 1.00 92.50 212 PRO A N 1
ATOM 1623 C CA . PRO A 1 212 ? -8.291 12.996 -3.719 1.00 92.50 212 PRO A CA 1
ATOM 1624 C C . PRO A 1 212 ? -7.600 14.323 -3.400 1.00 92.50 212 PRO A C 1
ATOM 1626 O O . PRO A 1 212 ? -7.971 15.381 -3.920 1.00 92.50 212 PRO A O 1
ATOM 1629 N N . ARG A 1 213 ? -6.551 14.270 -2.581 1.00 95.69 213 ARG A N 1
ATOM 1630 C CA . ARG A 1 213 ? -5.766 15.440 -2.184 1.00 95.69 213 ARG A CA 1
ATOM 1631 C C . ARG A 1 213 ? -4.665 15.703 -3.200 1.00 95.69 213 ARG A C 1
ATOM 1633 O O . ARG A 1 213 ? -3.964 14.786 -3.608 1.00 95.69 213 ARG A O 1
ATOM 1640 N N . LEU A 1 214 ? -4.480 16.961 -3.590 1.00 97.56 214 LEU A N 1
ATOM 1641 C CA . LEU A 1 214 ? -3.343 17.364 -4.417 1.00 97.56 214 LEU A CA 1
ATOM 1642 C C . LEU A 1 214 ? -2.093 17.531 -3.543 1.00 97.56 214 LEU A C 1
ATOM 1644 O O . LEU A 1 214 ? -2.128 18.271 -2.559 1.00 97.56 214 LEU A O 1
ATOM 1648 N N . VAL A 1 215 ? -1.005 16.860 -3.909 1.00 97.38 215 VAL A N 1
ATOM 1649 C CA . VAL A 1 215 ? 0.277 16.874 -3.194 1.00 97.38 215 VAL A CA 1
ATOM 1650 C C . VAL A 1 215 ? 1.442 16.978 -4.170 1.00 97.38 215 VAL A C 1
ATOM 1652 O O . VAL A 1 215 ? 1.312 16.606 -5.335 1.00 97.38 215 VAL A O 1
ATOM 1655 N N . THR A 1 216 ? 2.580 17.461 -3.683 1.00 97.69 216 THR A N 1
ATOM 1656 C CA . THR A 1 216 ? 3.853 17.440 -4.409 1.00 97.69 216 THR A CA 1
ATOM 1657 C C . THR A 1 216 ? 4.789 16.471 -3.707 1.00 97.69 216 THR A C 1
ATOM 1659 O O . THR A 1 216 ? 4.878 16.488 -2.478 1.00 97.69 216 THR A O 1
ATOM 1662 N N . GLY A 1 217 ? 5.461 15.615 -4.466 1.00 96.62 217 GLY A N 1
ATOM 1663 C CA . GLY A 1 217 ? 6.411 14.655 -3.924 1.00 96.62 217 GLY A CA 1
ATOM 1664 C C . GLY A 1 217 ? 7.488 14.281 -4.923 1.00 96.62 217 GLY A C 1
ATOM 1665 O O . GLY A 1 217 ? 7.484 14.731 -6.065 1.00 96.62 217 GLY A O 1
ATOM 1666 N N . THR A 1 218 ? 8.409 13.439 -4.482 1.00 97.00 218 THR A N 1
ATOM 1667 C CA . THR A 1 218 ? 9.527 12.970 -5.299 1.00 97.00 218 THR A CA 1
ATOM 1668 C C . THR A 1 218 ? 9.196 11.605 -5.888 1.00 97.00 218 THR A C 1
ATOM 1670 O O . THR A 1 218 ? 8.874 10.673 -5.145 1.00 97.00 218 THR A O 1
ATOM 1673 N N . ALA A 1 219 ? 9.268 11.480 -7.211 1.00 96.19 219 ALA A N 1
ATOM 1674 C CA . ALA A 1 219 ? 9.052 10.229 -7.920 1.00 96.19 219 ALA A CA 1
ATOM 1675 C C . ALA A 1 219 ? 10.220 9.254 -7.703 1.00 96.19 219 ALA A C 1
ATOM 1677 O O . ALA A 1 219 ? 11.393 9.631 -7.741 1.00 96.19 219 ALA A O 1
ATOM 1678 N N . GLY A 1 220 ? 9.893 7.985 -7.500 1.00 94.50 220 GLY A N 1
ATOM 1679 C CA . GLY A 1 220 ? 10.823 6.868 -7.568 1.00 94.50 220 GLY A CA 1
ATOM 1680 C C . GLY A 1 220 ? 10.280 5.786 -8.492 1.00 94.50 220 GLY A C 1
ATOM 1681 O O . GLY A 1 220 ? 9.067 5.619 -8.627 1.00 94.50 220 GLY A O 1
ATOM 1682 N N . LEU A 1 221 ? 11.190 5.082 -9.156 1.00 92.25 221 LEU A N 1
ATOM 1683 C CA . LEU A 1 221 ? 10.876 4.072 -10.162 1.00 92.25 221 LEU A CA 1
ATOM 1684 C C . LEU A 1 221 ? 11.018 2.675 -9.552 1.00 92.25 221 LEU A C 1
ATOM 1686 O O . LEU A 1 221 ? 11.885 2.458 -8.704 1.00 92.25 221 LEU A O 1
ATOM 1690 N N . TYR A 1 222 ? 10.170 1.735 -9.969 1.00 87.69 222 TYR A N 1
ATOM 1691 C CA . TYR A 1 222 ? 10.377 0.320 -9.669 1.00 87.69 222 TYR A CA 1
ATOM 1692 C C . TYR A 1 222 ? 11.256 -0.300 -10.759 1.00 87.69 222 TYR A C 1
ATOM 1694 O O . TYR A 1 222 ? 10.967 -0.136 -11.940 1.00 87.69 222 TYR A O 1
ATOM 1702 N N . GLU A 1 223 ? 12.309 -1.023 -10.371 1.00 80.00 223 GLU A N 1
ATOM 1703 C CA . GLU A 1 223 ? 13.254 -1.635 -11.324 1.00 80.00 223 GLU A CA 1
ATOM 1704 C C . GLU A 1 223 ? 12.593 -2.705 -12.210 1.00 80.00 223 GLU A C 1
ATOM 1706 O O . GLU A 1 223 ? 12.944 -2.846 -13.379 1.00 80.00 223 GLU A O 1
ATOM 1711 N N . ASP A 1 224 ? 11.594 -3.410 -11.671 1.00 81.81 224 ASP A N 1
ATOM 1712 C CA . ASP A 1 224 ? 10.984 -4.581 -12.314 1.00 81.81 224 ASP A CA 1
ATOM 1713 C C . ASP A 1 224 ? 9.667 -4.289 -13.061 1.00 81.81 224 ASP A C 1
ATOM 1715 O O . ASP A 1 224 ? 9.110 -5.191 -13.689 1.00 81.81 224 ASP A O 1
ATOM 1719 N N . ASP A 1 225 ? 9.118 -3.068 -12.982 1.00 83.62 225 ASP A N 1
ATOM 1720 C CA . ASP A 1 225 ? 7.822 -2.741 -13.595 1.00 83.62 225 ASP A CA 1
ATOM 1721 C C . ASP A 1 225 ? 7.838 -1.360 -14.277 1.00 83.62 225 ASP A C 1
ATOM 1723 O O . ASP A 1 225 ? 7.735 -0.335 -13.598 1.00 83.62 225 ASP A O 1
ATOM 1727 N N . PRO A 1 226 ? 7.892 -1.306 -15.623 1.00 84.69 226 PRO A N 1
ATOM 1728 C CA . PRO A 1 226 ? 7.954 -0.048 -16.364 1.00 84.69 226 PRO A CA 1
ATOM 1729 C C . PRO A 1 226 ? 6.640 0.747 -16.321 1.00 84.69 226 PRO A C 1
ATOM 1731 O O . PRO A 1 226 ? 6.606 1.893 -16.763 1.00 84.69 226 PRO A O 1
ATOM 1734 N N . TYR A 1 227 ? 5.546 0.179 -15.804 1.00 89.25 227 TYR A N 1
ATOM 1735 C CA . TYR A 1 227 ? 4.246 0.848 -15.688 1.00 89.25 227 TYR A CA 1
ATOM 1736 C C . TYR A 1 227 ? 3.940 1.335 -14.270 1.00 89.25 227 TYR A C 1
ATOM 1738 O O . TYR A 1 227 ? 2.888 1.953 -14.050 1.00 89.25 227 TYR A O 1
ATOM 1746 N N . GLN A 1 228 ? 4.837 1.077 -13.313 1.00 91.81 228 GLN A N 1
ATOM 1747 C CA . GLN A 1 228 ? 4.671 1.488 -11.926 1.00 91.81 228 GLN A CA 1
ATOM 1748 C C . GLN A 1 228 ? 5.804 2.395 -11.447 1.00 91.81 228 GLN A C 1
ATOM 1750 O O . GLN A 1 228 ? 6.982 2.202 -11.726 1.00 91.81 228 GLN A O 1
ATOM 1755 N N . ALA A 1 229 ? 5.421 3.363 -10.627 1.00 95.44 229 ALA A N 1
ATOM 1756 C CA . ALA A 1 229 ? 6.320 4.174 -9.822 1.00 95.44 229 ALA A CA 1
ATOM 1757 C C . ALA A 1 229 ? 5.709 4.381 -8.439 1.00 95.44 229 ALA A C 1
ATOM 1759 O O . ALA A 1 229 ? 4.584 3.967 -8.146 1.00 95.44 229 ALA A O 1
ATOM 1760 N N . TYR A 1 230 ? 6.442 5.066 -7.581 1.00 96.19 230 TYR A N 1
ATOM 1761 C CA . TYR A 1 230 ? 5.904 5.620 -6.356 1.00 96.19 230 TYR A CA 1
ATOM 1762 C C . TYR A 1 230 ? 6.223 7.108 -6.267 1.00 96.19 230 TYR A C 1
ATOM 1764 O O . TYR A 1 230 ? 7.197 7.592 -6.834 1.00 96.19 230 TYR A O 1
ATOM 1772 N N . VAL A 1 231 ? 5.402 7.844 -5.528 1.00 97.56 231 VAL A N 1
ATOM 1773 C CA . VAL A 1 231 ? 5.648 9.243 -5.188 1.00 97.56 231 VAL A CA 1
ATOM 1774 C C . VAL A 1 231 ? 5.800 9.335 -3.678 1.00 97.56 231 VAL A C 1
ATOM 1776 O O . VAL A 1 231 ? 4.892 8.967 -2.933 1.00 97.56 231 VAL A O 1
ATOM 1779 N N . SER A 1 232 ? 6.964 9.793 -3.225 1.00 97.00 232 SER A N 1
ATOM 1780 C CA . SER A 1 232 ? 7.256 10.023 -1.812 1.00 97.00 232 SER A CA 1
ATOM 1781 C C . SER A 1 232 ? 6.844 11.436 -1.416 1.00 97.00 232 SER A C 1
ATOM 1783 O O . SER A 1 232 ? 7.358 12.414 -1.957 1.00 97.00 232 SER A O 1
ATOM 1785 N N . VAL A 1 233 ? 5.923 11.550 -0.464 1.00 96.62 233 VAL A N 1
ATOM 1786 C CA . VAL A 1 233 ? 5.420 12.818 0.076 1.00 96.62 233 VAL A CA 1
ATOM 1787 C C . VAL A 1 233 ? 5.586 12.770 1.586 1.00 96.62 233 VAL A C 1
ATOM 1789 O O . VAL A 1 233 ? 4.943 11.964 2.254 1.00 96.62 233 VAL A O 1
ATOM 1792 N N . GLU A 1 234 ? 6.470 13.607 2.131 1.00 93.88 234 GLU A N 1
ATOM 1793 C CA . GLU A 1 234 ? 6.731 13.688 3.581 1.00 93.88 234 GLU A CA 1
ATOM 1794 C C . GLU A 1 234 ? 7.056 12.322 4.236 1.00 93.88 234 GLU A C 1
ATOM 1796 O O . GLU A 1 234 ? 6.739 12.073 5.397 1.00 93.88 234 GLU A O 1
ATOM 1801 N N . GLY A 1 235 ? 7.701 11.419 3.486 1.00 91.06 235 GLY A N 1
ATOM 1802 C CA . GLY A 1 235 ? 8.061 10.071 3.943 1.00 91.06 235 GLY A CA 1
ATOM 1803 C C . GLY A 1 235 ? 6.967 9.012 3.767 1.00 91.06 235 GLY A C 1
ATOM 1804 O O . GLY A 1 235 ? 7.210 7.842 4.057 1.00 91.06 235 GLY A O 1
ATOM 1805 N N . GLN A 1 236 ? 5.789 9.387 3.266 1.00 94.44 236 GLN A N 1
ATOM 1806 C CA . GLN A 1 236 ? 4.747 8.452 2.856 1.00 94.44 236 GLN A CA 1
ATOM 1807 C C . GLN A 1 236 ? 4.856 8.152 1.359 1.00 94.44 236 GLN A C 1
ATOM 1809 O O . GLN A 1 236 ? 5.003 9.063 0.548 1.00 94.44 236 GLN A O 1
ATOM 1814 N N . LEU A 1 237 ? 4.763 6.872 0.996 1.00 95.69 237 LEU A N 1
ATOM 1815 C CA . LEU A 1 237 ? 4.811 6.419 -0.392 1.00 95.69 237 LEU A CA 1
ATOM 1816 C C . LEU A 1 237 ? 3.396 6.241 -0.940 1.00 95.69 237 LEU A C 1
ATOM 1818 O O . LEU A 1 237 ? 2.575 5.565 -0.320 1.00 95.69 237 LEU A O 1
ATOM 1822 N N . TYR A 1 238 ? 3.145 6.813 -2.113 1.00 96.69 238 TYR A N 1
ATOM 1823 C CA . TYR A 1 238 ? 1.917 6.621 -2.877 1.00 96.69 238 TYR A CA 1
ATOM 1824 C C . TYR A 1 238 ? 2.239 5.894 -4.175 1.00 96.69 238 TYR A C 1
ATOM 1826 O O . TYR A 1 238 ? 3.143 6.305 -4.898 1.00 96.69 238 TYR A O 1
ATOM 1834 N N . THR A 1 239 ? 1.513 4.826 -4.487 1.00 95.56 239 THR A N 1
ATOM 1835 C CA . THR A 1 239 ? 1.753 4.044 -5.703 1.00 95.56 239 THR A CA 1
ATOM 1836 C C . THR A 1 239 ? 1.146 4.743 -6.915 1.00 95.56 239 THR A C 1
ATOM 1838 O O . THR A 1 239 ? -0.034 5.095 -6.929 1.00 95.56 239 THR A O 1
ATOM 1841 N N . LEU A 1 240 ? 1.959 4.914 -7.949 1.00 95.00 240 LEU A N 1
ATOM 1842 C CA . LEU A 1 240 ? 1.604 5.447 -9.253 1.00 95.00 240 LEU A CA 1
ATOM 1843 C C . LEU A 1 240 ? 1.523 4.286 -10.245 1.00 95.00 240 LEU A C 1
ATOM 1845 O O . LEU A 1 240 ? 2.506 3.575 -10.433 1.00 95.00 240 LEU A O 1
ATOM 1849 N N . ASN A 1 241 ? 0.376 4.104 -10.896 1.00 91.44 241 ASN A N 1
ATOM 1850 C CA . ASN A 1 241 ? 0.225 3.099 -11.944 1.00 91.44 241 ASN A CA 1
ATOM 1851 C C . ASN A 1 241 ? -0.389 3.730 -13.196 1.00 91.44 241 ASN A C 1
ATOM 1853 O O . ASN A 1 241 ? -1.513 4.236 -13.174 1.00 91.44 241 ASN A O 1
ATOM 1857 N N . PHE A 1 242 ? 0.341 3.686 -14.307 1.00 90.06 242 PHE A N 1
ATOM 1858 C CA . PHE A 1 242 ? -0.103 4.293 -15.562 1.00 90.06 242 PHE A CA 1
ATOM 1859 C C . PHE A 1 242 ? -1.339 3.602 -16.143 1.00 90.06 242 PHE A C 1
ATOM 1861 O O . PHE A 1 242 ? -2.221 4.273 -16.680 1.00 90.06 242 PHE A O 1
ATOM 1868 N N . ALA A 1 243 ? -1.501 2.297 -15.915 1.00 81.81 243 ALA A N 1
ATOM 1869 C CA . ALA A 1 243 ? -2.683 1.557 -16.348 1.00 81.81 243 ALA A CA 1
ATOM 1870 C C . ALA A 1 243 ? -3.979 2.050 -15.680 1.00 81.81 243 ALA A C 1
ATOM 1872 O O . ALA A 1 243 ? -5.057 1.890 -16.251 1.00 81.81 243 ALA A O 1
ATOM 1873 N N . THR A 1 244 ? -3.897 2.654 -14.488 1.00 80.88 244 THR A N 1
ATOM 1874 C CA . THR A 1 244 ? -5.067 3.187 -13.768 1.00 80.88 244 THR A CA 1
ATOM 1875 C C . THR A 1 244 ? -5.299 4.677 -14.002 1.00 80.88 244 THR A C 1
ATOM 1877 O O . THR A 1 244 ? -6.392 5.165 -13.732 1.00 80.88 244 THR A O 1
ATOM 1880 N N . LEU A 1 245 ? -4.295 5.400 -14.507 1.00 84.69 245 LEU A N 1
ATOM 1881 C CA . LEU A 1 245 ? -4.362 6.845 -14.748 1.00 84.69 245 LEU A CA 1
ATOM 1882 C C . LEU A 1 245 ? -5.013 7.213 -16.087 1.00 84.69 245 LEU A C 1
ATOM 1884 O O . LEU A 1 245 ? -5.265 8.390 -16.332 1.00 84.69 245 LEU A O 1
ATOM 1888 N N . GLY A 1 246 ? -5.302 6.222 -16.938 1.00 80.69 246 GLY A N 1
ATOM 1889 C CA . GLY A 1 246 ? -5.908 6.452 -18.250 1.00 80.69 246 GLY A CA 1
ATOM 1890 C C . GLY A 1 246 ? -4.992 7.224 -19.201 1.00 80.69 246 GLY A C 1
ATOM 1891 O O . GLY A 1 246 ? -5.485 8.003 -20.012 1.00 80.69 246 GLY A O 1
ATOM 1892 N N . VAL A 1 247 ? -3.674 7.042 -19.066 1.00 85.62 247 VAL A N 1
ATOM 1893 C CA . VAL A 1 247 ? -2.677 7.630 -19.971 1.00 85.62 247 VAL A CA 1
ATOM 1894 C C . VAL A 1 247 ? -2.695 6.942 -21.339 1.00 85.62 247 VAL A C 1
ATOM 1896 O O . VAL A 1 247 ? -3.297 5.874 -21.496 1.00 85.62 247 VAL A O 1
ATOM 1899 N N . ASP A 1 248 ? -2.034 7.553 -22.324 1.00 81.88 248 ASP A N 1
ATOM 1900 C CA . ASP A 1 248 ? -1.975 7.027 -23.686 1.00 81.88 248 ASP A CA 1
ATOM 1901 C C . ASP A 1 248 ? -1.437 5.575 -23.705 1.00 81.88 248 ASP A C 1
ATOM 1903 O O . ASP A 1 248 ? -0.446 5.265 -23.032 1.00 81.88 248 ASP A O 1
ATOM 1907 N N . PRO A 1 249 ? -2.083 4.647 -24.442 1.00 75.25 249 PRO A N 1
ATOM 1908 C CA . PRO A 1 249 ? -1.655 3.255 -24.493 1.00 75.25 249 PRO A CA 1
ATOM 1909 C C . PRO A 1 249 ? -0.218 3.130 -25.006 1.00 75.25 249 PRO A C 1
ATOM 1911 O O . PRO A 1 249 ? 0.090 3.578 -26.106 1.00 75.25 249 PRO A O 1
ATOM 1914 N N . GLY A 1 250 ? 0.640 2.472 -24.228 1.00 79.56 250 GLY A N 1
ATOM 1915 C CA . GLY A 1 250 ? 2.050 2.276 -24.571 1.00 79.56 250 GLY A CA 1
ATOM 1916 C C . GLY A 1 250 ? 3.004 3.262 -23.902 1.00 79.56 250 GLY A C 1
ATOM 1917 O O . GLY A 1 250 ? 4.201 3.005 -23.924 1.00 79.56 250 GLY A O 1
ATOM 1918 N N . LEU A 1 251 ? 2.493 4.310 -23.248 1.00 84.31 251 LEU A N 1
ATOM 1919 C CA . LEU A 1 251 ? 3.312 5.184 -22.416 1.00 84.31 251 LEU A CA 1
ATOM 1920 C C . LEU A 1 251 ? 3.809 4.416 -21.186 1.00 84.31 251 LEU A C 1
ATOM 1922 O O . LEU A 1 251 ? 2.998 3.897 -20.408 1.00 84.31 251 LEU A O 1
ATOM 1926 N N . VAL A 1 252 ? 5.126 4.344 -21.001 1.00 88.88 252 VAL A N 1
ATOM 1927 C CA . VAL A 1 252 ? 5.727 3.783 -19.785 1.00 88.88 252 VAL A CA 1
ATOM 1928 C C . VAL A 1 252 ? 6.095 4.902 -18.813 1.00 88.88 252 VAL A C 1
ATOM 1930 O O . VAL A 1 252 ? 6.263 6.062 -19.186 1.00 88.88 252 VAL A O 1
ATOM 1933 N N . VAL A 1 253 ? 6.197 4.568 -17.528 1.00 90.69 253 VAL A N 1
ATOM 1934 C CA . VAL A 1 253 ? 6.489 5.532 -16.458 1.00 90.69 253 VAL A CA 1
ATOM 1935 C C . VAL A 1 253 ? 7.824 6.230 -16.686 1.00 90.69 253 VAL A C 1
ATOM 1937 O O . VAL A 1 253 ? 7.934 7.427 -16.428 1.00 90.69 253 VAL A O 1
ATOM 1940 N N . THR A 1 254 ? 8.815 5.505 -17.200 1.00 88.31 254 THR A N 1
ATOM 1941 C CA . THR A 1 254 ? 10.164 6.019 -17.471 1.00 88.31 254 THR A CA 1
ATOM 1942 C C . THR A 1 254 ? 10.209 7.084 -18.565 1.00 88.31 254 THR A C 1
ATOM 1944 O O . THR A 1 254 ? 11.156 7.863 -18.598 1.00 88.31 254 THR A O 1
ATOM 1947 N N . ASP A 1 255 ? 9.189 7.159 -19.423 1.00 87.38 255 ASP A N 1
ATOM 1948 C CA . ASP A 1 255 ? 9.087 8.199 -20.457 1.00 87.38 255 ASP A CA 1
ATOM 1949 C C . ASP A 1 255 ? 8.600 9.530 -19.872 1.00 87.38 255 ASP A C 1
ATOM 1951 O O . ASP A 1 255 ? 8.747 10.588 -20.481 1.00 87.38 255 ASP A O 1
ATOM 1955 N N . VAL A 1 256 ? 7.979 9.480 -18.691 1.00 90.38 256 VAL A N 1
ATOM 1956 C CA . VAL A 1 256 ? 7.335 10.626 -18.040 1.00 90.38 256 VAL A CA 1
ATOM 1957 C C . VAL A 1 256 ? 8.108 11.084 -16.811 1.00 90.38 256 VAL A C 1
ATOM 1959 O O . VAL A 1 256 ? 8.175 12.280 -16.541 1.00 90.38 256 VAL A O 1
ATOM 1962 N N . LEU A 1 257 ? 8.664 10.150 -16.039 1.00 92.38 257 LEU A N 1
ATOM 1963 C CA . LEU A 1 257 ? 9.301 10.407 -14.752 1.00 92.38 257 LEU A CA 1
ATOM 1964 C C . LEU A 1 257 ? 10.710 9.822 -14.720 1.00 92.38 257 LEU A C 1
ATOM 1966 O O . LEU A 1 257 ? 10.925 8.674 -15.104 1.00 92.38 257 LEU A O 1
ATOM 1970 N N . ALA A 1 258 ? 11.648 10.587 -14.164 1.00 90.25 258 ALA A N 1
ATOM 1971 C CA . ALA A 1 258 ? 12.943 10.075 -13.741 1.00 90.25 258 ALA A CA 1
ATOM 1972 C C . ALA A 1 258 ? 12.961 9.877 -12.216 1.00 90.25 258 ALA A C 1
ATOM 1974 O O . ALA A 1 258 ? 12.163 10.454 -11.468 1.00 90.25 258 ALA A O 1
ATOM 1975 N N . GLN A 1 259 ? 13.889 9.050 -11.735 1.00 91.38 259 GLN A N 1
ATOM 1976 C CA . GLN A 1 259 ? 14.118 8.916 -10.301 1.00 91.38 259 GLN A CA 1
ATOM 1977 C C . GLN A 1 259 ? 14.549 10.269 -9.722 1.00 91.38 259 GLN A C 1
ATOM 1979 O O . GLN A 1 259 ? 15.492 10.889 -10.205 1.00 91.38 259 GLN A O 1
ATOM 1984 N N . GLY A 1 260 ? 13.860 10.726 -8.677 1.00 91.69 260 GLY A N 1
ATOM 1985 C CA . GLY A 1 260 ? 14.130 12.019 -8.051 1.00 91.69 260 GLY A CA 1
ATOM 1986 C C . GLY A 1 260 ? 13.335 13.195 -8.627 1.00 91.69 260 GLY A C 1
ATOM 1987 O O . GLY A 1 260 ? 13.397 14.276 -8.046 1.00 91.69 260 GLY A O 1
ATOM 1988 N N . THR A 1 261 ? 12.565 13.017 -9.707 1.00 92.31 261 THR A N 1
ATOM 1989 C CA . THR A 1 261 ? 11.749 14.100 -10.283 1.00 92.31 261 THR A CA 1
ATOM 1990 C C . THR A 1 261 ? 10.676 14.562 -9.295 1.00 92.31 261 THR A C 1
ATOM 1992 O O . THR A 1 261 ? 9.939 13.748 -8.734 1.00 92.31 261 THR A O 1
ATOM 1995 N N . GLU A 1 262 ? 10.570 15.872 -9.075 1.00 95.25 262 GLU A N 1
ATOM 1996 C CA . GLU A 1 262 ? 9.477 16.456 -8.297 1.00 95.25 262 GLU A CA 1
ATOM 1997 C C . GLU A 1 262 ? 8.199 16.464 -9.144 1.00 95.25 262 GLU A C 1
ATOM 1999 O O . GLU A 1 262 ? 8.176 16.989 -10.253 1.00 95.25 262 GLU A O 1
ATOM 2004 N N . VAL A 1 263 ? 7.126 15.855 -8.642 1.00 96.12 263 VAL A N 1
ATOM 2005 C CA . VAL A 1 263 ? 5.871 15.689 -9.379 1.00 96.12 263 VAL A CA 1
ATOM 2006 C C . VAL A 1 263 ? 4.677 16.057 -8.508 1.00 96.12 263 VAL A C 1
ATOM 2008 O O . VAL A 1 263 ? 4.587 15.694 -7.330 1.00 96.12 263 VAL A O 1
ATOM 2011 N N . ARG A 1 264 ? 3.720 16.777 -9.103 1.00 97.25 264 ARG A N 1
ATOM 2012 C CA . ARG A 1 264 ? 2.422 17.057 -8.484 1.00 97.25 264 ARG A CA 1
ATOM 2013 C C . ARG A 1 264 ? 1.423 15.976 -8.854 1.00 97.25 264 ARG A C 1
ATOM 2015 O O . ARG A 1 264 ? 1.184 15.709 -10.028 1.00 97.25 264 ARG A O 1
ATOM 2022 N N . VAL A 1 265 ? 0.798 15.384 -7.845 1.00 97.31 265 VAL A N 1
ATOM 2023 C CA . VAL A 1 265 ? -0.113 14.250 -8.001 1.00 97.31 265 VAL A CA 1
ATOM 2024 C C . VAL A 1 265 ? -1.345 14.395 -7.118 1.00 97.31 265 VAL A C 1
ATOM 2026 O O . VAL A 1 265 ? -1.293 14.972 -6.034 1.00 97.31 265 VAL A O 1
ATOM 2029 N N . ARG A 1 266 ? -2.484 13.869 -7.571 1.00 97.31 266 ARG A N 1
ATOM 2030 C CA . ARG A 1 266 ? -3.659 13.675 -6.718 1.00 97.31 266 ARG A CA 1
ATOM 2031 C C . ARG A 1 266 ? -3.591 12.304 -6.082 1.00 97.31 266 ARG A C 1
ATOM 2033 O O . ARG A 1 266 ? -3.605 11.310 -6.799 1.00 97.31 266 ARG A O 1
ATOM 2040 N N . VAL A 1 267 ? -3.574 12.247 -4.762 1.00 96.38 267 VAL A N 1
ATOM 2041 C CA . VAL A 1 267 ? -3.494 11.001 -4.002 1.00 96.38 267 VAL A CA 1
ATOM 2042 C C . VAL A 1 267 ? -4.797 10.712 -3.279 1.00 96.38 267 VAL A C 1
ATOM 2044 O O . VAL A 1 267 ? -5.479 11.624 -2.810 1.00 96.38 267 VAL A O 1
ATOM 2047 N N . ASN A 1 268 ? -5.139 9.436 -3.185 1.00 92.56 268 ASN A N 1
ATOM 2048 C CA . ASN A 1 268 ? -6.185 8.957 -2.305 1.00 92.56 268 ASN A CA 1
ATOM 2049 C C . ASN A 1 268 ? -5.535 8.352 -1.052 1.00 92.56 268 ASN A C 1
ATOM 2051 O O . ASN A 1 268 ? -4.932 7.282 -1.083 1.00 92.56 268 ASN A O 1
ATOM 2055 N N . ASP A 1 269 ? -5.665 9.053 0.074 1.00 89.00 269 ASP A N 1
ATOM 2056 C CA . ASP A 1 269 ? -5.060 8.636 1.344 1.00 89.00 269 ASP A CA 1
ATOM 2057 C C . ASP A 1 269 ? -5.643 7.301 1.863 1.00 89.00 269 ASP A C 1
ATOM 2059 O O . ASP A 1 269 ? -5.018 6.626 2.679 1.00 89.00 269 ASP A O 1
ATOM 2063 N N . ALA A 1 270 ? -6.836 6.899 1.400 1.00 83.88 270 ALA A N 1
ATOM 2064 C CA . ALA A 1 270 ? -7.501 5.679 1.855 1.00 83.88 270 ALA A CA 1
ATOM 2065 C C . ALA A 1 270 ? -6.920 4.391 1.249 1.00 83.88 270 ALA A C 1
ATOM 2067 O O . ALA A 1 270 ? -7.009 3.337 1.881 1.00 83.88 270 ALA A O 1
ATOM 2068 N N . ASP A 1 271 ? -6.380 4.454 0.032 1.00 86.25 271 ASP A N 1
ATOM 2069 C CA . ASP A 1 271 ? -5.800 3.307 -0.678 1.00 86.25 271 ASP A CA 1
ATOM 2070 C C . ASP A 1 271 ? -4.306 3.481 -0.998 1.00 86.25 271 ASP A C 1
ATOM 2072 O O . ASP A 1 271 ? -3.666 2.521 -1.421 1.00 86.25 271 ASP A O 1
ATOM 2076 N N . GLY A 1 272 ? -3.738 4.665 -0.743 1.00 90.62 272 GLY A N 1
ATOM 2077 C CA . GLY A 1 272 ? -2.333 4.960 -1.004 1.00 90.62 272 GLY A CA 1
ATOM 2078 C C . GLY A 1 272 ? -2.014 5.088 -2.492 1.00 90.62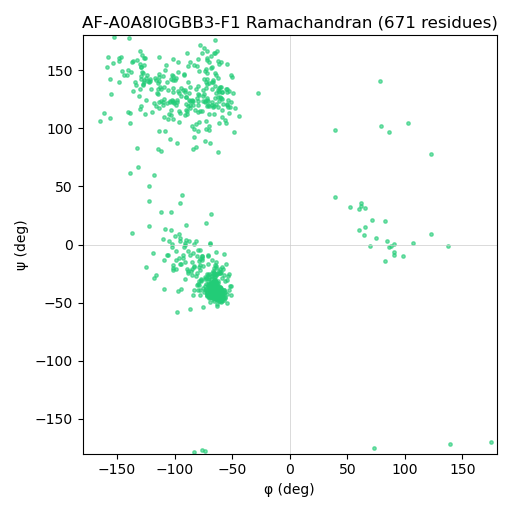 272 GLY A C 1
ATOM 2079 O O . GLY A 1 272 ? -0.858 4.919 -2.873 1.00 90.62 272 GLY A O 1
ATOM 2080 N N . LEU A 1 273 ? -3.009 5.357 -3.342 1.00 93.06 273 LEU A N 1
ATOM 2081 C CA . LEU A 1 273 ? -2.830 5.430 -4.789 1.00 93.06 273 LEU A CA 1
ATOM 2082 C C . LEU A 1 273 ? -2.781 6.868 -5.295 1.00 93.06 273 LEU A C 1
ATOM 2084 O O . LEU A 1 273 ? -3.499 7.756 -4.829 1.00 93.06 273 LEU A O 1
ATOM 2088 N N . VAL A 1 274 ? -1.971 7.077 -6.326 1.00 95.94 274 VAL A N 1
ATOM 2089 C CA . VAL A 1 274 ? -2.058 8.257 -7.177 1.00 95.94 274 VAL A CA 1
ATOM 2090 C C . VAL A 1 274 ? -3.200 8.062 -8.174 1.00 95.94 274 VAL A C 1
ATOM 2092 O O . VAL A 1 274 ? -3.227 7.111 -8.949 1.00 95.94 274 VAL A O 1
ATOM 2095 N N . THR A 1 275 ? -4.139 8.999 -8.161 1.00 95.19 275 THR A N 1
ATOM 2096 C CA . THR A 1 275 ? -5.359 9.008 -8.980 1.00 95.19 275 THR A CA 1
ATOM 2097 C C . THR A 1 275 ? -5.272 9.935 -10.190 1.00 95.19 275 THR A C 1
ATOM 2099 O O . THR A 1 275 ? -6.037 9.769 -11.134 1.00 95.19 275 THR A O 1
ATOM 2102 N N . ALA A 1 276 ? -4.362 10.917 -10.182 1.00 95.81 276 ALA A N 1
ATOM 2103 C CA . ALA A 1 276 ? -4.090 11.787 -11.327 1.00 95.81 276 ALA A CA 1
ATOM 2104 C C . ALA A 1 276 ? -2.704 12.439 -11.219 1.00 95.81 276 ALA A C 1
ATOM 2106 O O . ALA A 1 276 ? -2.242 12.720 -10.112 1.00 95.81 276 ALA A O 1
ATOM 2107 N N . ILE A 1 277 ? -2.105 12.779 -12.360 1.00 96.50 277 ILE A N 1
ATOM 2108 C CA . ILE A 1 277 ? -0.959 13.694 -12.471 1.00 96.50 277 ILE A CA 1
ATOM 2109 C C . ILE A 1 277 ? -1.469 14.936 -13.221 1.00 96.50 277 ILE A C 1
ATOM 2111 O O . ILE A 1 277 ? -1.607 14.882 -14.440 1.00 96.50 277 ILE A O 1
ATOM 2115 N N . PRO A 1 278 ? -1.844 16.034 -12.539 1.00 95.50 278 PRO A N 1
ATOM 2116 C CA . PRO A 1 278 ? -2.509 17.162 -13.200 1.00 95.50 278 PRO A CA 1
ATOM 2117 C C . PRO A 1 278 ? -1.673 17.860 -14.273 1.00 95.50 278 PRO A C 1
ATOM 2119 O O . PRO A 1 278 ? -2.243 18.480 -15.166 1.00 95.50 278 PRO A O 1
ATOM 2122 N N . ASP A 1 279 ? -0.350 17.761 -14.166 1.00 94.62 279 ASP A N 1
ATOM 2123 C CA . ASP A 1 279 ? 0.596 18.380 -15.095 1.00 94.62 279 ASP A CA 1
ATOM 2124 C C . ASP A 1 279 ? 0.983 17.469 -16.262 1.00 94.62 279 ASP A C 1
ATOM 2126 O O . ASP A 1 279 ? 1.791 17.863 -17.099 1.00 94.62 279 ASP A O 1
ATOM 2130 N N . LEU A 1 280 ? 0.415 16.261 -16.324 1.00 94.19 280 LEU A N 1
ATOM 2131 C CA . LEU A 1 280 ? 0.652 15.345 -17.425 1.00 94.19 280 LEU A CA 1
ATOM 2132 C C . LEU A 1 280 ? 0.030 15.902 -18.704 1.00 94.19 280 LEU A C 1
ATOM 2134 O O . LEU A 1 280 ? -1.183 16.120 -18.781 1.00 94.19 280 LEU A O 1
ATOM 2138 N N . VAL A 1 281 ? 0.863 16.119 -19.714 1.00 93.38 281 VAL A N 1
ATOM 2139 C CA . VAL A 1 281 ? 0.419 16.568 -21.029 1.00 93.38 281 VAL A CA 1
ATOM 2140 C C . VAL A 1 281 ? 0.145 15.376 -21.946 1.00 93.38 281 VAL A C 1
ATOM 2142 O O . VAL A 1 281 ? 0.798 14.344 -21.866 1.00 93.38 281 VAL A O 1
ATOM 2145 N N . SER A 1 282 ? -0.831 15.513 -22.837 1.00 90.56 282 SER A N 1
ATOM 2146 C CA . SER A 1 282 ? -1.094 14.531 -23.902 1.00 90.56 282 SER A CA 1
ATOM 2147 C C . SER A 1 282 ? -0.021 14.573 -24.993 1.00 90.56 282 SER A C 1
ATOM 2149 O O . SER A 1 282 ? 0.618 15.613 -25.184 1.00 90.56 282 SER A O 1
ATOM 2151 N N . SER A 1 283 ? 0.108 13.517 -25.806 1.00 88.94 283 SER A N 1
ATOM 2152 C CA . SER A 1 283 ? 1.010 13.531 -26.973 1.00 88.94 283 SER A CA 1
ATOM 2153 C C . SER A 1 283 ? 0.765 14.728 -27.905 1.00 88.94 283 SER A C 1
ATOM 2155 O O . SER A 1 283 ? 1.708 15.371 -28.354 1.00 88.94 283 SER A O 1
ATOM 2157 N N . ALA A 1 284 ? -0.496 15.117 -28.128 1.00 89.62 284 ALA A N 1
ATOM 2158 C CA . ALA A 1 284 ? -0.837 16.282 -28.952 1.00 89.62 284 ALA A CA 1
ATOM 2159 C C . ALA A 1 284 ? -0.378 17.622 -28.343 1.00 89.62 284 ALA A C 1
ATOM 2161 O O . ALA A 1 284 ? -0.144 18.592 -29.064 1.00 89.62 284 ALA A O 1
ATOM 2162 N N . GLN A 1 285 ? -0.277 17.712 -27.015 1.00 92.00 285 GLN A N 1
ATOM 2163 C CA . GLN A 1 285 ? 0.304 18.870 -26.334 1.00 92.00 285 GLN A CA 1
ATOM 2164 C C . GLN A 1 285 ? 1.834 18.813 -26.349 1.00 92.00 285 GLN A C 1
ATOM 2166 O O . GLN A 1 285 ? 2.455 19.863 -26.488 1.00 92.00 285 GLN A O 1
ATOM 2171 N N . LEU A 1 286 ? 2.421 17.615 -26.272 1.00 91.75 286 LEU A N 1
ATOM 2172 C CA . LEU A 1 286 ? 3.858 17.382 -26.409 1.00 91.75 286 LEU A CA 1
ATOM 2173 C C . LEU A 1 286 ? 4.377 17.903 -27.757 1.00 91.75 286 LEU A C 1
ATOM 2175 O O . LEU A 1 286 ? 5.340 18.659 -27.800 1.00 91.75 286 LEU A O 1
ATOM 2179 N N . GLN A 1 287 ? 3.659 17.614 -28.847 1.00 93.06 287 GLN A N 1
ATOM 2180 C CA . GLN A 1 287 ? 3.963 18.131 -30.189 1.00 93.06 287 GLN A CA 1
ATOM 2181 C C . GLN A 1 287 ? 4.009 19.667 -30.245 1.00 93.06 287 GLN A C 1
ATOM 2183 O O . GLN A 1 287 ? 4.775 20.237 -31.009 1.00 93.06 287 GLN A O 1
ATOM 2188 N N . ARG A 1 288 ? 3.223 20.369 -29.415 1.00 92.88 288 ARG A N 1
ATOM 2189 C CA . ARG A 1 288 ? 3.242 21.845 -29.354 1.00 92.88 288 ARG A CA 1
ATOM 2190 C C . ARG A 1 288 ? 4.426 22.406 -28.568 1.00 92.88 288 ARG A C 1
ATOM 2192 O O . ARG A 1 288 ? 4.642 23.617 -28.601 1.00 92.88 288 ARG A O 1
ATOM 2199 N N . GLN A 1 289 ? 5.143 21.567 -27.820 1.00 91.75 289 GLN A N 1
ATOM 2200 C CA . GLN A 1 289 ? 6.385 21.962 -27.154 1.00 91.75 289 GLN A CA 1
ATOM 2201 C C . GLN A 1 289 ? 7.559 22.011 -28.136 1.00 91.75 289 GLN A C 1
ATOM 2203 O O . GLN A 1 289 ? 8.527 22.719 -27.872 1.00 91.75 289 GLN A O 1
ATOM 2208 N N . VAL A 1 290 ? 7.454 21.302 -29.262 1.00 92.69 290 VAL A N 1
ATOM 2209 C CA . VAL A 1 290 ? 8.457 21.278 -30.325 1.00 92.69 290 VAL A CA 1
ATOM 2210 C C . VAL A 1 290 ? 8.540 22.665 -30.965 1.00 92.69 290 VAL A C 1
ATOM 2212 O O . VAL A 1 290 ? 7.550 23.184 -31.486 1.00 92.69 290 VAL A O 1
ATOM 2215 N N . ARG A 1 291 ? 9.717 23.290 -30.895 1.00 92.00 291 ARG A N 1
ATOM 2216 C CA . ARG A 1 291 ? 9.988 24.620 -31.453 1.00 92.00 291 ARG A CA 1
ATOM 2217 C C . ARG A 1 291 ? 11.162 24.544 -32.418 1.00 92.00 291 ARG A C 1
ATOM 2219 O O . ARG A 1 291 ? 12.099 23.784 -32.189 1.00 92.00 291 ARG A O 1
ATOM 2226 N N . ALA A 1 292 ? 11.115 25.356 -33.466 1.00 92.00 292 ALA A N 1
ATOM 2227 C CA . ALA A 1 292 ? 12.301 25.629 -34.262 1.00 92.00 292 ALA A CA 1
ATOM 2228 C C . ALA A 1 292 ? 13.387 26.297 -33.402 1.00 92.00 292 ALA A C 1
ATOM 2230 O O . ALA A 1 292 ? 13.081 26.910 -32.375 1.00 92.00 292 ALA A O 1
ATOM 2231 N N . ASP A 1 293 ? 14.634 26.144 -33.829 1.00 91.00 293 ASP A N 1
ATOM 2232 C CA . ASP A 1 293 ? 15.860 26.577 -33.158 1.00 91.00 293 ASP A CA 1
ATOM 2233 C C . ASP A 1 293 ? 16.081 25.915 -31.789 1.00 91.00 293 ASP A C 1
ATOM 2235 O O . ASP A 1 293 ? 16.621 26.520 -30.862 1.00 91.00 293 ASP A O 1
ATOM 2239 N N . THR A 1 294 ? 15.643 24.660 -31.643 1.00 94.00 294 THR A N 1
ATOM 2240 C CA . THR A 1 294 ? 15.861 23.868 -30.426 1.00 94.00 294 THR A CA 1
ATOM 2241 C C . THR A 1 294 ? 16.494 22.525 -30.743 1.00 94.00 294 THR A C 1
ATOM 2243 O O . THR A 1 294 ? 16.231 21.948 -31.798 1.00 94.00 294 THR A O 1
ATOM 2246 N N . VAL A 1 295 ? 17.322 22.026 -29.825 1.00 95.19 295 VAL A N 1
ATOM 2247 C CA . VAL A 1 295 ? 17.915 20.690 -29.932 1.00 95.19 295 VAL A CA 1
ATOM 2248 C C . VAL A 1 295 ? 17.154 19.744 -29.018 1.00 95.19 295 VAL A C 1
ATOM 2250 O O . VAL A 1 295 ? 17.038 19.994 -27.814 1.00 95.19 295 VAL A O 1
ATOM 2253 N N . VAL A 1 296 ? 16.628 18.674 -29.607 1.00 95.62 296 VAL A N 1
ATOM 2254 C CA . VAL A 1 296 ? 15.795 17.664 -28.946 1.00 95.62 296 VAL A CA 1
ATOM 2255 C C . VAL A 1 296 ? 16.314 16.264 -29.258 1.00 95.62 296 VAL A C 1
ATOM 2257 O O . VAL A 1 296 ? 17.102 16.074 -30.178 1.00 95.62 296 VAL A O 1
ATOM 2260 N N . LEU A 1 297 ? 15.850 15.258 -28.517 1.00 96.56 297 LEU A N 1
ATOM 2261 C CA . LEU A 1 297 ? 16.055 13.866 -28.916 1.00 96.56 297 LEU A CA 1
ATOM 2262 C C . LEU A 1 297 ? 15.041 13.487 -29.997 1.00 96.56 297 LEU A C 1
ATOM 2264 O O . LEU A 1 297 ? 13.853 13.791 -29.869 1.00 96.56 297 LEU A O 1
ATOM 2268 N N . GLY A 1 298 ? 15.506 12.795 -31.031 1.00 96.12 298 GLY A N 1
ATOM 2269 C CA . GLY A 1 298 ? 14.683 12.265 -32.107 1.00 96.12 298 GLY A CA 1
ATOM 2270 C C . GLY A 1 298 ? 14.956 10.783 -32.350 1.00 96.12 298 GLY A C 1
ATOM 2271 O O . GLY A 1 298 ? 16.098 10.333 -32.271 1.00 96.12 298 GLY A O 1
ATOM 2272 N N . ARG A 1 299 ? 13.908 10.016 -32.655 1.00 97.06 299 ARG A N 1
ATOM 2273 C CA . ARG A 1 299 ? 14.000 8.599 -33.031 1.00 97.06 299 ARG A CA 1
ATOM 2274 C C . ARG A 1 299 ? 13.960 8.460 -34.548 1.00 97.06 299 ARG A C 1
ATOM 2276 O O . ARG A 1 299 ? 12.997 8.881 -35.181 1.00 97.06 299 ARG A O 1
ATOM 2283 N N . ILE A 1 300 ? 14.975 7.848 -35.147 1.00 97.19 300 ILE A N 1
ATOM 2284 C CA . ILE A 1 300 ? 15.060 7.676 -36.602 1.00 97.19 300 ILE A CA 1
ATOM 2285 C C . ILE A 1 300 ? 13.915 6.783 -37.083 1.00 97.19 300 ILE A C 1
ATOM 2287 O O . ILE A 1 300 ? 13.796 5.628 -36.673 1.00 97.19 300 ILE A O 1
ATOM 2291 N N . HIS A 1 301 ? 13.084 7.314 -37.973 1.00 96.00 301 HIS A N 1
ATOM 2292 C CA . HIS A 1 301 ? 11.936 6.623 -38.550 1.00 96.00 301 HIS A CA 1
ATOM 2293 C C . HIS A 1 301 ? 12.267 6.020 -39.922 1.00 96.00 301 HIS A C 1
ATOM 2295 O O . HIS A 1 301 ? 11.883 4.886 -40.208 1.00 96.00 301 HIS A O 1
ATOM 2301 N N . ALA A 1 302 ? 13.030 6.744 -40.746 1.00 95.06 302 ALA A N 1
ATOM 2302 C CA . ALA A 1 302 ? 13.516 6.281 -42.044 1.00 95.06 302 ALA A CA 1
ATOM 2303 C C . ALA A 1 302 ? 14.931 6.810 -42.325 1.00 95.06 302 ALA A C 1
ATOM 2305 O O . ALA A 1 302 ? 15.271 7.926 -41.935 1.00 95.06 302 ALA A O 1
ATOM 2306 N N . THR A 1 303 ? 15.748 6.016 -43.018 1.00 93.94 303 THR A N 1
ATOM 2307 C CA . THR A 1 303 ? 17.109 6.382 -43.444 1.00 93.94 303 THR A CA 1
ATOM 2308 C C . THR A 1 303 ? 17.160 6.630 -44.954 1.00 93.94 303 THR A C 1
ATOM 2310 O O . THR A 1 303 ? 16.341 6.097 -45.707 1.00 93.94 303 THR A O 1
ATOM 2313 N N . GLY A 1 304 ? 18.119 7.440 -45.413 1.00 88.19 304 GLY A N 1
ATOM 2314 C CA . GLY A 1 304 ? 18.340 7.717 -46.833 1.00 88.19 304 GLY A CA 1
ATOM 2315 C C . GLY A 1 304 ? 18.674 9.187 -47.115 1.00 88.19 304 GLY A C 1
ATOM 2316 O O . GLY A 1 304 ? 18.865 9.970 -46.191 1.00 88.19 304 GLY A O 1
ATOM 2317 N N . PRO A 1 305 ? 18.723 9.606 -48.396 1.00 82.88 305 PRO A N 1
ATOM 2318 C CA . PRO A 1 305 ? 19.051 10.988 -48.775 1.00 82.88 305 PRO A CA 1
ATOM 2319 C C . PRO A 1 305 ? 18.092 12.045 -48.204 1.00 82.88 305 PRO A C 1
ATOM 2321 O O . PRO A 1 305 ? 18.465 13.207 -48.080 1.00 82.88 305 PRO A O 1
ATOM 2324 N N . ALA A 1 306 ? 16.866 11.629 -47.882 1.00 85.81 306 ALA A N 1
ATOM 2325 C CA . ALA A 1 306 ? 15.865 12.388 -47.148 1.00 85.81 306 ALA A CA 1
ATOM 2326 C C . ALA A 1 306 ? 15.301 11.456 -46.069 1.00 85.81 306 ALA A C 1
ATOM 2328 O O . ALA A 1 306 ? 14.325 10.746 -46.310 1.00 85.81 306 ALA A O 1
ATOM 2329 N N . GLY A 1 307 ? 16.014 11.358 -44.946 1.00 94.38 307 GLY A N 1
ATOM 2330 C CA . GLY A 1 307 ? 15.587 10.553 -43.807 1.00 94.38 307 GLY A CA 1
ATOM 2331 C C . GLY A 1 307 ? 14.446 11.225 -43.050 1.00 94.38 307 GLY A C 1
ATOM 2332 O O . GLY A 1 307 ? 14.175 12.409 -43.241 1.00 94.38 307 GLY A O 1
ATOM 2333 N N . ASP A 1 308 ? 13.835 10.480 -42.137 1.00 96.88 308 ASP A N 1
ATOM 2334 C CA . ASP A 1 308 ? 12.762 10.958 -41.269 1.00 96.88 308 ASP A CA 1
ATOM 2335 C C . ASP A 1 308 ? 13.113 10.679 -39.807 1.00 96.88 308 ASP A C 1
ATOM 2337 O O . ASP A 1 308 ? 13.609 9.598 -39.474 1.00 96.88 308 ASP A O 1
ATOM 2341 N N . VAL A 1 309 ? 12.816 11.627 -38.919 1.00 97.25 309 VAL A N 1
ATOM 2342 C CA . VAL A 1 309 ? 13.011 11.497 -37.472 1.00 97.25 309 VAL A CA 1
ATOM 2343 C C . VAL A 1 309 ? 11.738 11.879 -36.717 1.00 97.25 309 VAL A C 1
ATOM 2345 O O . VAL A 1 309 ? 11.092 12.883 -37.006 1.00 97.25 309 VAL A O 1
ATOM 2348 N N . GLU A 1 310 ? 11.354 11.065 -35.741 1.00 97.06 310 GLU A N 1
ATOM 2349 C CA . GLU A 1 310 ? 10.236 11.330 -34.841 1.00 97.06 310 GLU A CA 1
ATOM 2350 C C . GLU A 1 310 ? 10.734 12.108 -33.615 1.00 97.06 310 GLU A C 1
ATOM 2352 O O . GLU A 1 310 ? 11.496 11.580 -32.806 1.00 97.06 310 GLU A O 1
ATOM 2357 N N . VAL A 1 311 ? 10.314 13.369 -33.483 1.00 95.31 311 VAL A N 1
ATOM 2358 C CA . VAL A 1 311 ? 10.784 14.297 -32.425 1.00 95.31 311 VAL A CA 1
ATOM 2359 C C . VAL A 1 311 ? 9.795 14.451 -31.268 1.00 95.31 311 VAL A C 1
ATOM 2361 O O . VAL A 1 311 ? 10.152 14.874 -30.170 1.00 95.31 311 VAL A O 1
ATOM 2364 N N . ALA A 1 312 ? 8.545 14.068 -31.503 1.00 94.25 312 ALA A N 1
ATOM 2365 C CA . ALA A 1 312 ? 7.492 13.889 -30.513 1.00 94.25 312 ALA A CA 1
ATOM 2366 C C . ALA A 1 312 ? 6.568 12.764 -31.014 1.00 94.25 312 ALA A C 1
ATOM 2368 O O . ALA A 1 312 ? 6.524 12.540 -32.225 1.00 94.25 312 ALA A O 1
ATOM 2369 N N . PRO A 1 313 ? 5.795 12.087 -30.148 1.00 92.62 313 PRO A N 1
ATOM 2370 C CA . PRO A 1 313 ? 4.937 10.981 -30.559 1.00 92.62 313 PRO A CA 1
ATOM 2371 C C . PRO A 1 313 ? 4.002 11.389 -31.702 1.00 92.62 313 PRO A C 1
ATOM 2373 O O . PRO A 1 313 ? 3.191 12.309 -31.556 1.00 92.62 313 PRO A O 1
ATOM 2376 N N . GLY A 1 314 ? 4.130 10.727 -32.851 1.00 92.62 314 GLY A N 1
ATOM 2377 C CA . GLY A 1 314 ? 3.366 11.000 -34.069 1.00 92.62 314 GLY A CA 1
ATOM 2378 C C . GLY A 1 314 ? 3.780 12.255 -34.852 1.00 92.62 314 GLY A C 1
ATOM 2379 O O . GLY A 1 314 ? 3.105 12.591 -35.824 1.00 92.62 314 GLY A O 1
ATOM 2380 N N . MET A 1 315 ? 4.850 12.953 -34.461 1.00 95.25 315 MET A N 1
ATOM 2381 C CA . MET A 1 315 ? 5.412 14.100 -35.184 1.00 95.25 315 MET A CA 1
ATOM 2382 C C . MET A 1 315 ? 6.740 13.711 -35.827 1.00 95.25 315 MET A C 1
ATOM 2384 O O . MET A 1 315 ? 7.794 13.724 -35.189 1.00 95.25 315 MET A O 1
ATOM 2388 N N . ILE A 1 316 ? 6.652 13.378 -37.112 1.00 96.94 316 ILE A N 1
ATOM 2389 C CA . ILE A 1 316 ? 7.781 13.005 -37.959 1.00 96.94 316 ILE A CA 1
ATOM 2390 C C . ILE A 1 316 ? 8.228 14.233 -38.751 1.00 96.94 316 ILE A C 1
ATOM 2392 O O . ILE A 1 316 ? 7.404 14.944 -39.329 1.00 96.94 316 ILE A O 1
ATOM 2396 N N . VAL A 1 317 ? 9.532 14.473 -38.751 1.00 96.50 317 VAL A N 1
ATOM 2397 C CA . VAL A 1 317 ? 10.191 15.627 -39.356 1.00 96.50 317 VAL A CA 1
ATOM 2398 C C . VAL A 1 317 ? 11.296 15.115 -40.288 1.00 96.50 317 VAL A C 1
ATOM 2400 O O . VAL A 1 317 ? 12.021 14.195 -39.900 1.00 96.50 317 VAL A O 1
ATOM 2403 N N . PRO A 1 318 ? 11.457 15.676 -41.499 1.00 96.81 318 PRO A N 1
ATOM 2404 C CA . PRO A 1 318 ? 12.544 15.283 -42.390 1.00 96.81 318 PRO A CA 1
ATOM 2405 C C . PRO A 1 318 ? 13.897 15.655 -41.777 1.00 96.81 318 PRO A C 1
ATOM 2407 O O . PRO A 1 318 ? 14.058 16.764 -41.267 1.00 96.81 318 PRO A O 1
ATOM 2410 N N . ILE A 1 319 ? 14.879 14.756 -41.851 1.00 96.31 319 ILE A N 1
ATOM 2411 C CA . ILE A 1 319 ? 16.229 14.954 -41.314 1.00 96.31 319 ILE A CA 1
ATOM 2412 C C . ILE A 1 319 ? 17.308 14.847 -42.396 1.00 96.31 319 ILE A C 1
ATOM 2414 O O . ILE A 1 319 ? 17.328 13.918 -43.207 1.00 96.31 319 ILE A O 1
ATOM 2418 N N . SER A 1 320 ? 18.244 15.798 -42.383 1.00 92.38 320 SER A N 1
ATOM 2419 C CA . SER A 1 320 ? 19.433 15.777 -43.243 1.00 92.38 320 SER A CA 1
ATOM 2420 C C . SER A 1 320 ? 20.618 15.097 -42.552 1.00 92.38 320 SER A C 1
ATOM 2422 O O . SER A 1 320 ? 20.808 15.230 -41.347 1.00 92.38 320 SER A O 1
ATOM 2424 N N . GLY A 1 321 ? 21.451 14.392 -43.324 1.00 86.44 321 GLY A N 1
ATOM 2425 C CA . GLY A 1 321 ? 22.694 13.784 -42.822 1.00 86.44 321 GLY A CA 1
ATOM 2426 C C . GLY A 1 321 ? 22.555 12.369 -42.245 1.00 86.44 321 GLY A C 1
ATOM 2427 O O . GLY A 1 321 ? 23.565 11.763 -41.896 1.00 86.44 321 GLY A O 1
ATOM 2428 N N . VAL A 1 322 ? 21.345 11.803 -42.207 1.00 88.31 322 VAL A N 1
ATOM 2429 C CA . VAL A 1 322 ? 21.112 10.410 -41.791 1.00 88.31 322 VAL A CA 1
ATOM 2430 C C . VAL A 1 322 ? 21.365 9.460 -42.965 1.00 88.31 322 VAL A C 1
ATOM 2432 O O . VAL A 1 322 ? 20.490 9.194 -43.787 1.00 88.31 322 VAL A O 1
ATOM 2435 N N . THR A 1 323 ? 22.595 8.961 -43.063 1.00 89.06 323 THR A N 1
ATOM 2436 C CA . THR A 1 323 ? 23.014 7.976 -44.072 1.00 89.06 323 THR A CA 1
ATOM 2437 C C . THR A 1 323 ? 22.671 6.538 -43.650 1.00 89.06 323 THR A C 1
ATOM 2439 O O . THR A 1 323 ? 22.128 6.296 -42.572 1.00 89.06 323 THR A O 1
ATOM 2442 N N . ASP A 1 324 ? 23.032 5.557 -44.482 1.00 86.25 324 ASP A N 1
ATOM 2443 C CA . ASP A 1 324 ? 22.815 4.125 -44.216 1.00 86.25 324 ASP A CA 1
ATOM 2444 C C . ASP A 1 324 ? 23.593 3.581 -42.997 1.00 86.25 324 ASP A C 1
ATOM 2446 O O . ASP A 1 324 ? 23.402 2.427 -42.614 1.00 86.25 324 ASP A O 1
ATOM 2450 N N . SER A 1 325 ? 24.474 4.378 -42.376 1.00 87.62 325 SER A N 1
ATOM 2451 C CA . SER A 1 325 ? 25.161 3.995 -41.135 1.00 87.62 325 SER A CA 1
ATOM 2452 C C . SER A 1 325 ? 24.263 4.064 -39.898 1.00 87.62 325 SER A C 1
ATOM 2454 O O . SER A 1 325 ? 24.596 3.470 -38.874 1.00 87.62 325 SER A O 1
ATOM 2456 N N . PHE A 1 326 ? 23.140 4.779 -39.974 1.00 93.06 326 PHE A N 1
ATOM 2457 C CA . PHE A 1 326 ? 22.170 4.869 -38.889 1.00 93.06 326 PHE A CA 1
ATOM 2458 C C . PHE A 1 326 ? 21.139 3.740 -38.967 1.00 93.06 326 PHE A C 1
ATOM 2460 O O . PHE A 1 326 ? 20.842 3.214 -40.040 1.00 93.06 326 PHE A O 1
ATOM 2467 N N . ARG A 1 327 ? 20.556 3.367 -37.824 1.00 94.06 327 ARG A N 1
ATOM 2468 C CA . ARG A 1 327 ? 19.519 2.324 -37.755 1.00 94.06 327 ARG A CA 1
ATOM 2469 C C . ARG A 1 327 ? 18.145 2.944 -37.514 1.00 94.06 327 ARG A C 1
ATOM 2471 O O . ARG A 1 327 ? 17.997 3.841 -36.691 1.00 94.06 327 ARG A O 1
ATOM 2478 N N . VAL A 1 328 ? 17.115 2.422 -38.181 1.00 95.38 328 VAL A N 1
ATOM 2479 C CA . VAL A 1 328 ? 15.722 2.755 -37.840 1.00 95.38 328 VAL A CA 1
ATOM 2480 C C . VAL A 1 328 ? 15.464 2.368 -36.380 1.00 95.38 328 VAL A C 1
ATOM 2482 O O . VAL A 1 328 ? 15.804 1.263 -35.957 1.00 95.38 328 VAL A O 1
ATOM 2485 N N . GLY A 1 329 ? 14.885 3.290 -35.614 1.00 94.75 329 GLY A N 1
ATOM 2486 C CA . GLY A 1 329 ? 14.677 3.185 -34.172 1.00 94.75 329 GLY A CA 1
ATOM 2487 C C . GLY A 1 329 ? 15.816 3.747 -33.318 1.00 94.75 329 GLY A C 1
ATOM 2488 O O . GLY A 1 329 ? 15.629 3.878 -32.113 1.00 94.75 329 GLY A O 1
ATOM 2489 N N . GLN A 1 330 ? 16.963 4.104 -33.906 1.00 95.44 330 GLN A N 1
ATOM 2490 C CA . GLN A 1 330 ? 18.060 4.741 -33.176 1.00 95.44 330 GLN A CA 1
ATOM 2491 C C . GLN A 1 330 ? 17.648 6.137 -32.699 1.00 95.44 330 GLN A C 1
ATOM 2493 O O . GLN A 1 330 ? 16.995 6.879 -33.434 1.00 95.44 330 GLN A O 1
ATOM 2498 N N . ILE A 1 331 ? 18.038 6.495 -31.480 1.00 96.44 331 ILE A N 1
ATOM 2499 C CA . ILE A 1 331 ? 17.760 7.803 -30.882 1.00 96.44 331 ILE A CA 1
ATOM 2500 C C . ILE A 1 331 ? 19.012 8.667 -30.967 1.00 96.44 331 ILE A C 1
ATOM 2502 O O . ILE A 1 331 ? 20.098 8.208 -30.614 1.00 96.44 331 ILE A O 1
ATOM 2506 N N . ILE A 1 332 ? 18.851 9.897 -31.446 1.00 95.94 332 ILE A N 1
ATOM 2507 C CA . ILE A 1 332 ? 19.931 10.856 -31.694 1.00 95.94 332 ILE A CA 1
ATOM 2508 C C . ILE A 1 332 ? 19.506 12.278 -31.287 1.00 95.94 332 ILE A C 1
ATOM 2510 O O . ILE A 1 332 ? 18.317 12.600 -31.378 1.00 95.94 332 ILE A O 1
ATOM 2514 N N . PRO A 1 333 ? 20.438 13.149 -30.864 1.00 96.44 333 PRO A N 1
ATOM 2515 C CA . PRO A 1 333 ? 20.186 14.582 -30.757 1.00 96.44 333 PRO A CA 1
ATOM 2516 C C . PRO A 1 333 ? 19.982 15.201 -32.146 1.00 96.44 333 PRO A C 1
ATOM 2518 O O . PRO A 1 333 ? 20.734 14.925 -33.085 1.00 96.44 333 PRO A O 1
ATOM 2521 N N . VAL A 1 334 ? 18.952 16.033 -32.288 1.00 96.56 334 VAL A N 1
ATOM 2522 C CA . VAL A 1 334 ? 18.610 16.706 -33.544 1.00 96.56 334 VAL A CA 1
ATOM 2523 C C . VAL A 1 334 ? 18.268 18.171 -33.301 1.00 96.56 334 VAL A C 1
ATOM 2525 O O . VAL A 1 334 ? 17.473 18.496 -32.417 1.00 96.56 334 VAL A O 1
ATOM 2528 N N . ALA A 1 335 ? 18.854 19.057 -34.101 1.00 96.25 335 ALA A N 1
ATOM 2529 C CA . ALA A 1 335 ? 18.520 20.473 -34.143 1.00 96.25 335 ALA A CA 1
ATOM 2530 C C . ALA A 1 335 ? 17.330 20.683 -35.080 1.00 96.25 335 ALA A C 1
ATOM 2532 O O . ALA A 1 335 ? 17.362 20.290 -36.246 1.00 96.25 335 ALA A O 1
ATOM 2533 N N . LEU A 1 336 ? 16.274 21.308 -34.571 1.00 96.06 336 LEU A N 1
ATOM 2534 C CA . LEU A 1 336 ? 15.088 21.643 -35.345 1.00 96.06 336 LEU A CA 1
ATOM 2535 C C . LEU A 1 336 ? 15.244 23.023 -35.969 1.00 96.06 336 LEU A C 1
ATOM 2537 O O . LEU A 1 336 ? 15.479 23.994 -35.260 1.00 96.06 336 LEU A O 1
ATOM 2541 N N . LEU A 1 337 ? 15.054 23.122 -37.277 1.00 95.00 337 LEU A N 1
ATOM 2542 C CA . LEU A 1 337 ? 15.176 24.353 -38.052 1.00 95.00 337 LEU A CA 1
ATOM 2543 C C . LEU A 1 337 ? 13.848 24.646 -38.752 1.00 95.00 337 LEU A C 1
ATOM 2545 O O . LEU A 1 337 ? 13.202 23.727 -39.254 1.00 95.00 337 LEU A O 1
ATOM 2549 N N . ASP A 1 338 ? 13.452 25.915 -38.805 1.00 94.38 338 ASP A N 1
ATOM 2550 C CA . ASP A 1 338 ? 12.346 26.381 -39.651 1.00 94.38 338 ASP A CA 1
ATOM 2551 C C . ASP A 1 338 ? 12.929 26.910 -40.964 1.00 94.38 338 ASP A C 1
ATOM 2553 O O . ASP A 1 338 ? 13.668 27.898 -40.972 1.00 94.38 338 ASP A O 1
ATOM 2557 N N . ASP A 1 339 ? 12.642 26.236 -42.076 1.00 91.12 339 ASP A N 1
ATOM 2558 C CA . ASP A 1 339 ? 13.115 26.643 -43.404 1.00 91.12 339 ASP A CA 1
ATOM 2559 C C . ASP A 1 339 ? 12.090 27.484 -44.185 1.00 91.12 339 ASP A C 1
ATOM 2561 O O . ASP A 1 339 ? 12.327 27.847 -45.340 1.00 91.12 339 ASP A O 1
ATOM 2565 N N . GLY A 1 340 ? 10.966 27.836 -43.553 1.00 88.06 340 GLY A N 1
ATOM 2566 C CA . GLY A 1 340 ? 9.861 28.572 -44.158 1.00 88.06 340 GLY A CA 1
ATOM 2567 C C . GLY A 1 340 ? 8.874 27.706 -44.949 1.00 88.06 340 GLY A C 1
ATOM 2568 O O . GLY A 1 340 ? 7.772 28.183 -45.234 1.00 88.06 340 GLY A O 1
ATOM 2569 N N . GLU A 1 341 ? 9.214 26.453 -45.274 1.00 88.62 341 GLU A N 1
ATOM 2570 C CA . GLU A 1 341 ? 8.296 25.447 -45.836 1.00 88.62 341 GLU A CA 1
ATOM 2571 C C . GLU A 1 341 ? 7.825 24.443 -44.771 1.00 88.62 341 GLU A C 1
ATOM 2573 O O . GLU A 1 341 ? 6.744 23.859 -44.900 1.00 88.62 341 GLU A O 1
ATOM 2578 N N . GLY A 1 342 ? 8.580 24.301 -43.682 1.00 90.44 342 GLY A N 1
ATOM 2579 C CA . GLY A 1 342 ? 8.201 23.553 -42.494 1.00 90.44 342 GLY A CA 1
ATOM 2580 C C . GLY A 1 342 ? 9.331 23.460 -41.472 1.00 90.44 342 GLY A C 1
ATOM 2581 O O . GLY A 1 342 ? 10.370 24.107 -41.577 1.00 90.44 342 GLY A O 1
ATOM 2582 N N . VAL A 1 343 ? 9.115 22.620 -40.461 1.00 94.00 343 VAL A N 1
ATOM 2583 C CA . VAL A 1 343 ? 10.193 22.223 -39.551 1.00 94.00 343 VAL A CA 1
ATOM 2584 C C . VAL A 1 343 ? 10.979 21.104 -40.226 1.00 94.00 343 VAL A C 1
ATOM 2586 O O . VAL A 1 343 ? 10.378 20.160 -40.743 1.00 94.00 343 VAL A O 1
ATOM 2589 N N . ARG A 1 344 ? 12.306 21.196 -40.195 1.00 95.31 344 ARG A N 1
ATOM 2590 C CA . ARG A 1 344 ? 13.256 20.150 -40.592 1.00 95.31 344 ARG A CA 1
ATOM 2591 C C . ARG A 1 344 ? 14.243 19.885 -39.458 1.00 95.31 344 ARG A C 1
ATOM 2593 O O . ARG A 1 344 ? 14.419 20.730 -38.585 1.00 95.31 344 ARG A O 1
ATOM 2600 N N . ALA A 1 345 ? 14.891 18.733 -39.475 1.00 96.38 345 ALA A N 1
ATOM 2601 C CA . ALA A 1 345 ? 15.893 18.343 -38.497 1.00 96.38 345 ALA A CA 1
ATOM 2602 C C . ALA A 1 345 ? 17.286 18.237 -39.138 1.00 96.38 345 ALA A C 1
ATOM 2604 O O . ALA A 1 345 ? 17.441 17.831 -40.293 1.00 96.38 345 ALA A O 1
ATOM 2605 N N . GLU A 1 346 ? 18.315 18.570 -38.372 1.00 95.69 346 GLU A N 1
ATOM 2606 C CA . GLU A 1 346 ? 19.721 18.318 -38.695 1.00 95.69 346 GLU A CA 1
ATOM 2607 C C . GLU A 1 346 ? 20.392 17.633 -37.495 1.00 95.69 346 GLU A C 1
ATOM 2609 O O . GLU A 1 346 ? 19.931 17.768 -36.361 1.00 95.69 346 GLU A O 1
ATOM 2614 N N . LEU A 1 347 ? 21.444 16.846 -37.742 1.00 95.44 347 LEU A N 1
ATOM 2615 C CA . LEU A 1 347 ? 22.214 16.212 -36.667 1.00 95.44 347 LEU A CA 1
ATOM 2616 C C . LEU A 1 347 ? 22.822 17.284 -35.756 1.00 95.44 347 LEU A C 1
ATOM 2618 O O . LEU A 1 347 ? 23.378 18.263 -36.254 1.00 95.44 347 LEU A O 1
ATOM 2622 N N . ALA A 1 348 ? 22.724 17.078 -34.446 1.00 94.75 348 ALA A N 1
ATOM 2623 C CA . ALA A 1 348 ? 23.287 17.968 -33.438 1.00 94.75 348 ALA A CA 1
ATOM 2624 C C . ALA A 1 348 ? 24.203 17.199 -32.484 1.00 94.75 348 ALA A C 1
ATOM 2626 O O . ALA A 1 348 ? 24.098 15.976 -32.357 1.00 94.75 348 ALA A O 1
ATOM 2627 N N . ASP A 1 349 ? 25.074 17.934 -31.798 1.00 92.12 349 ASP A N 1
ATOM 2628 C CA . ASP A 1 349 ? 25.910 17.377 -30.742 1.00 92.12 349 ASP A CA 1
ATOM 2629 C C . ASP A 1 349 ? 25.103 17.216 -29.442 1.00 92.12 349 ASP A C 1
ATOM 2631 O O . ASP A 1 349 ? 24.174 17.975 -29.152 1.00 92.12 349 ASP A O 1
ATOM 2635 N N . GLU A 1 350 ? 25.459 16.216 -28.634 1.00 87.75 350 GLU A N 1
ATOM 2636 C CA . GLU A 1 350 ? 24.779 15.922 -27.364 1.00 87.75 350 GLU A CA 1
ATOM 2637 C C . GLU A 1 350 ? 24.852 17.095 -26.374 1.00 87.75 350 GLU A C 1
ATOM 2639 O O . GLU A 1 350 ? 23.871 17.396 -25.689 1.00 87.75 350 GLU A O 1
ATOM 2644 N N . ASP A 1 351 ? 25.978 17.811 -26.364 1.00 88.75 351 ASP A N 1
ATOM 2645 C CA . ASP A 1 351 ? 26.213 18.974 -25.503 1.00 88.75 351 ASP A CA 1
ATOM 2646 C C . ASP A 1 351 ? 25.270 20.156 -25.809 1.00 88.75 351 ASP A C 1
ATOM 2648 O O . ASP A 1 351 ? 25.143 21.080 -25.001 1.00 88.75 351 ASP A O 1
ATOM 2652 N N . GLU A 1 352 ? 24.590 20.142 -26.961 1.00 87.94 352 GLU A N 1
ATOM 2653 C CA . GLU A 1 352 ? 23.671 21.200 -27.389 1.00 87.94 352 GLU A CA 1
ATOM 2654 C C . GLU A 1 352 ? 22.209 20.951 -26.980 1.00 87.94 352 GLU A C 1
ATOM 2656 O O . GLU A 1 352 ? 21.351 21.808 -27.228 1.00 87.94 352 GLU A O 1
ATOM 2661 N N . LEU A 1 353 ? 21.903 19.815 -26.332 1.00 87.50 353 LEU A N 1
ATOM 2662 C CA . LEU A 1 353 ? 20.559 19.477 -25.848 1.00 87.50 353 LEU A CA 1
ATOM 2663 C C . LEU A 1 353 ? 20.017 20.579 -24.925 1.00 87.50 353 LEU A C 1
ATOM 2665 O O . LEU A 1 353 ? 20.403 20.723 -23.766 1.00 87.50 353 LEU A O 1
ATOM 2669 N N . SER A 1 354 ? 19.090 21.369 -25.461 1.00 78.44 354 SER A N 1
ATOM 2670 C CA . SER A 1 354 ? 18.656 22.639 -24.868 1.00 78.44 354 SER A CA 1
ATOM 2671 C C . SER A 1 354 ? 17.191 22.638 -24.453 1.00 78.44 354 SER A C 1
ATOM 2673 O O . SER A 1 354 ? 16.815 23.369 -23.534 1.00 78.44 354 SER A O 1
ATOM 2675 N N . HIS A 1 355 ? 16.357 21.813 -25.093 1.00 65.62 355 HIS A N 1
ATOM 2676 C CA . HIS A 1 355 ? 14.933 21.735 -24.795 1.00 65.62 355 HIS A CA 1
ATOM 2677 C C . HIS A 1 355 ? 14.460 20.300 -24.605 1.00 65.62 355 HIS A C 1
ATOM 2679 O O . HIS A 1 355 ? 14.631 19.425 -25.450 1.00 65.62 355 HIS A O 1
ATOM 2685 N N . VAL A 1 356 ? 13.795 20.081 -23.474 1.00 75.19 356 VAL A N 1
ATOM 2686 C CA . VAL A 1 356 ? 13.262 18.780 -23.102 1.00 75.19 356 VAL A CA 1
ATOM 2687 C C . VAL A 1 356 ? 11.792 18.724 -23.507 1.00 75.19 356 VAL A C 1
ATOM 2689 O O . VAL A 1 356 ? 10.942 19.360 -22.887 1.00 75.19 356 VAL A O 1
ATOM 2692 N N . VAL A 1 357 ? 11.493 17.986 -24.577 1.00 90.56 357 VAL A N 1
ATOM 2693 C CA . VAL A 1 357 ? 10.117 17.647 -24.964 1.00 90.56 357 VAL A CA 1
ATOM 2694 C C . VAL A 1 357 ? 9.617 16.607 -23.961 1.00 90.56 357 VAL A C 1
ATOM 2696 O O . VAL A 1 357 ? 9.989 15.435 -24.046 1.00 90.56 357 VAL A O 1
ATOM 2699 N N . SER A 1 358 ? 8.837 17.049 -22.970 1.00 92.50 358 SER A N 1
ATOM 2700 C CA . SER A 1 358 ? 8.527 16.263 -21.770 1.00 92.50 358 SER A CA 1
ATOM 2701 C C . SER A 1 358 ? 7.036 16.189 -21.465 1.00 92.50 358 SER A C 1
ATOM 2703 O O . SER A 1 358 ? 6.278 17.146 -21.664 1.00 92.50 358 SER A O 1
ATOM 2705 N N . TYR A 1 359 ? 6.614 15.033 -20.949 1.00 92.88 359 TYR A N 1
ATOM 2706 C CA . TYR A 1 359 ? 5.233 14.771 -20.550 1.00 92.88 359 TYR A CA 1
ATOM 2707 C C . TYR A 1 359 ? 4.807 15.531 -19.291 1.00 92.88 359 TYR A C 1
ATOM 2709 O O . TYR A 1 359 ? 3.609 15.671 -19.051 1.00 92.88 359 TYR A O 1
ATOM 2717 N N . ILE A 1 360 ? 5.753 16.042 -18.507 1.00 93.31 360 ILE A N 1
ATOM 2718 C CA . ILE A 1 360 ? 5.493 16.925 -17.369 1.00 93.31 360 ILE A CA 1
ATOM 2719 C C . ILE A 1 360 ? 6.491 18.092 -17.379 1.00 93.31 360 ILE A C 1
ATOM 2721 O O . ILE A 1 360 ? 7.569 17.974 -17.960 1.00 93.31 360 ILE A O 1
ATOM 2725 N N . PRO A 1 361 ? 6.171 19.226 -16.736 1.00 88.25 361 PRO A N 1
ATOM 2726 C CA . PRO A 1 361 ? 7.144 20.287 -16.506 1.00 88.25 361 PRO A CA 1
ATOM 2727 C C . PRO A 1 361 ? 8.383 19.737 -15.790 1.00 88.25 361 PRO A C 1
ATOM 2729 O O . PRO A 1 361 ? 8.243 18.990 -14.824 1.00 88.25 361 PRO A O 1
ATOM 2732 N N . ASP A 1 362 ? 9.570 20.098 -16.280 1.00 84.25 362 ASP A N 1
ATOM 2733 C CA . ASP A 1 362 ? 10.873 19.711 -15.716 1.00 84.25 362 ASP A CA 1
ATOM 2734 C C . ASP A 1 362 ? 11.146 18.188 -15.662 1.00 84.25 362 ASP A C 1
ATOM 2736 O O . ASP A 1 362 ? 12.099 17.741 -15.019 1.00 84.25 362 ASP A O 1
ATOM 2740 N N . GLY A 1 363 ? 10.329 17.375 -16.342 1.00 87.00 363 GLY A N 1
ATOM 2741 C CA . GLY A 1 363 ? 10.569 15.942 -16.505 1.00 87.00 363 GLY A CA 1
ATOM 2742 C C . GLY A 1 363 ? 11.634 15.638 -17.564 1.00 87.00 363 GLY A C 1
ATOM 2743 O O . GLY A 1 363 ? 12.062 16.533 -18.295 1.00 87.00 363 GLY A O 1
ATOM 2744 N N . PRO A 1 364 ? 12.065 14.369 -17.683 1.00 88.94 364 PRO A N 1
ATOM 2745 C CA . PRO A 1 364 ? 12.985 13.950 -18.736 1.00 88.94 364 PRO A CA 1
ATOM 2746 C C . PRO A 1 364 ? 12.354 14.083 -20.130 1.00 88.94 364 PRO A C 1
ATOM 2748 O O . PRO A 1 364 ? 11.135 14.215 -20.274 1.00 88.94 364 PRO A O 1
ATOM 2751 N N . SER A 1 365 ? 13.187 14.029 -21.173 1.00 90.25 365 SER A N 1
ATOM 2752 C CA . SER A 1 365 ? 12.687 13.949 -22.551 1.00 90.25 365 SER A CA 1
ATOM 2753 C C . SER A 1 365 ? 11.938 12.633 -22.723 1.00 90.25 365 SER A C 1
ATOM 2755 O O . SER A 1 365 ? 12.350 11.619 -22.159 1.00 90.25 365 SER A O 1
ATOM 2757 N N . TRP A 1 366 ? 10.883 12.623 -23.535 1.00 91.88 366 TRP A N 1
ATOM 2758 C CA . TRP A 1 366 ? 10.091 11.415 -23.786 1.00 91.88 366 TRP A CA 1
ATOM 2759 C C . TRP A 1 366 ? 10.902 10.244 -24.373 1.00 91.88 366 TRP A C 1
ATOM 2761 O O . TRP A 1 366 ? 10.473 9.102 -24.274 1.00 91.88 366 TRP A O 1
ATOM 2771 N N . LEU A 1 367 ? 12.080 10.519 -24.952 1.00 92.44 367 LEU A N 1
ATOM 2772 C CA . LEU A 1 367 ? 13.030 9.516 -25.457 1.00 92.44 367 LEU A CA 1
ATOM 2773 C C . LEU A 1 367 ? 14.236 9.276 -24.535 1.00 92.44 367 LEU A C 1
ATOM 2775 O O . LEU A 1 367 ? 15.116 8.487 -24.869 1.00 92.44 367 LEU A O 1
ATOM 2779 N N . TYR A 1 368 ? 14.321 9.952 -23.389 1.00 89.06 368 TYR A N 1
ATOM 2780 C CA . TYR A 1 368 ? 15.532 9.967 -22.565 1.00 89.06 368 TYR A CA 1
ATOM 2781 C C . TYR A 1 368 ? 15.894 8.588 -21.998 1.00 89.06 368 TYR A C 1
ATOM 2783 O O . TYR A 1 368 ? 17.057 8.193 -22.026 1.00 89.06 368 TYR A O 1
ATOM 2791 N N . ALA A 1 369 ? 14.910 7.831 -21.505 1.00 84.25 369 ALA A N 1
ATOM 2792 C CA . ALA A 1 369 ? 15.150 6.505 -20.932 1.00 84.25 369 ALA A CA 1
ATOM 2793 C C . ALA A 1 369 ? 15.670 5.506 -21.980 1.00 84.25 369 ALA A C 1
ATOM 2795 O O . ALA A 1 369 ? 16.601 4.732 -21.727 1.00 84.25 369 ALA A O 1
ATOM 2796 N N . GLU A 1 370 ? 15.095 5.546 -23.181 1.00 89.06 370 GLU A N 1
ATOM 2797 C CA . GLU A 1 370 ? 15.549 4.720 -24.294 1.00 89.06 370 GLU A CA 1
ATOM 2798 C C . GLU A 1 370 ? 16.929 5.155 -24.799 1.00 89.06 370 GLU A C 1
ATOM 2800 O O . GLU A 1 370 ? 17.770 4.296 -25.058 1.00 89.06 370 GLU A O 1
ATOM 2805 N N . TYR A 1 371 ? 17.193 6.464 -24.858 1.00 91.25 371 TYR A N 1
ATOM 2806 C CA . TYR A 1 371 ? 18.502 7.016 -25.209 1.00 91.25 371 TYR A CA 1
ATOM 2807 C C . TYR A 1 371 ? 19.598 6.528 -24.252 1.00 91.25 371 TYR A C 1
ATOM 2809 O O . TYR A 1 371 ? 20.594 5.964 -24.693 1.00 91.25 371 TYR A O 1
ATOM 2817 N N . GLN A 1 372 ? 19.373 6.609 -22.938 1.00 86.88 372 GLN A N 1
ATOM 2818 C CA . GLN A 1 372 ? 20.303 6.091 -21.923 1.00 86.88 372 GLN A CA 1
ATOM 2819 C C . GLN A 1 372 ? 20.543 4.580 -22.061 1.00 86.88 372 GLN A C 1
ATOM 2821 O O . GLN A 1 372 ? 21.661 4.084 -21.913 1.00 86.88 372 GLN A O 1
ATOM 2826 N N . THR A 1 373 ? 19.491 3.824 -22.383 1.00 86.38 373 THR A N 1
ATOM 2827 C CA . THR A 1 373 ? 19.605 2.379 -22.625 1.00 86.38 373 THR A CA 1
ATOM 2828 C C . THR A 1 373 ? 20.421 2.080 -23.882 1.00 86.38 373 THR A C 1
ATOM 2830 O O . THR A 1 373 ? 21.173 1.102 -23.906 1.00 86.38 373 THR A O 1
ATOM 2833 N N . GLN A 1 374 ? 20.268 2.895 -24.926 1.00 92.44 374 GLN A N 1
ATOM 2834 C CA . GLN A 1 374 ? 21.042 2.801 -26.157 1.00 92.44 374 GLN A CA 1
ATOM 2835 C C . GLN A 1 374 ? 22.518 3.115 -25.898 1.00 92.44 374 GLN A C 1
ATOM 2837 O O . GLN A 1 374 ? 23.362 2.302 -26.260 1.00 92.44 374 GLN A O 1
ATOM 2842 N N . GLU A 1 375 ? 22.827 4.212 -25.208 1.00 90.38 375 GLU A N 1
ATOM 2843 C CA . GLU A 1 375 ? 24.204 4.605 -24.885 1.00 90.38 375 GLU A CA 1
ATOM 2844 C C . GLU A 1 375 ? 24.930 3.549 -24.055 1.00 90.38 375 GLU A C 1
ATOM 2846 O O . GLU A 1 375 ? 26.061 3.175 -24.365 1.00 90.38 375 GLU A O 1
ATOM 2851 N N . ARG A 1 376 ? 24.251 2.950 -23.069 1.00 88.25 376 ARG A N 1
ATOM 2852 C CA . ARG A 1 376 ? 24.826 1.831 -22.313 1.00 88.25 376 ARG A CA 1
ATOM 2853 C C . ARG A 1 376 ? 25.172 0.643 -23.215 1.00 88.25 376 ARG A C 1
ATOM 2855 O O . ARG A 1 376 ? 26.245 0.064 -23.074 1.00 88.25 376 ARG A O 1
ATOM 2862 N N . LYS A 1 377 ? 24.288 0.281 -24.150 1.00 88.94 377 LYS A N 1
ATOM 2863 C CA . LYS A 1 377 ? 24.543 -0.813 -25.104 1.00 88.94 377 LYS A CA 1
ATOM 2864 C C . LYS A 1 377 ? 25.688 -0.483 -26.060 1.00 88.94 377 LYS A C 1
ATOM 2866 O O . LYS A 1 377 ? 26.516 -1.354 -26.306 1.00 88.94 377 LYS A O 1
ATOM 2871 N N . ASN A 1 378 ? 25.753 0.754 -26.548 1.00 88.12 378 ASN A N 1
ATOM 2872 C CA . ASN A 1 378 ? 26.833 1.230 -27.409 1.00 88.12 378 ASN A CA 1
ATOM 2873 C C . ASN A 1 378 ? 28.182 1.162 -26.678 1.00 88.12 378 ASN A C 1
ATOM 2875 O O . ASN A 1 378 ? 29.153 0.651 -27.229 1.00 88.12 378 ASN A O 1
ATOM 2879 N N . ALA A 1 379 ? 28.230 1.593 -25.414 1.00 85.94 379 ALA A N 1
ATOM 2880 C CA . ALA A 1 379 ? 29.426 1.502 -24.581 1.00 85.94 379 ALA A CA 1
ATOM 2881 C C . ALA A 1 379 ? 29.851 0.045 -24.321 1.00 85.94 379 ALA A C 1
ATOM 2883 O O . ALA A 1 379 ? 31.037 -0.272 -24.394 1.00 85.94 379 ALA A O 1
ATOM 2884 N N . GLU A 1 380 ? 28.899 -0.857 -24.055 1.00 86.88 380 GLU A N 1
ATOM 2885 C CA . GLU A 1 380 ? 29.167 -2.293 -23.889 1.00 86.88 380 GLU A CA 1
ATOM 2886 C C . GLU A 1 380 ? 29.683 -2.954 -25.180 1.00 86.88 380 GLU A C 1
ATOM 2888 O O . GLU A 1 380 ? 30.556 -3.820 -25.118 1.00 86.88 380 GLU A O 1
ATOM 2893 N N . GLU A 1 381 ? 29.156 -2.568 -26.345 1.00 86.69 381 GLU A N 1
ATOM 2894 C CA . GLU A 1 381 ? 29.588 -3.076 -27.653 1.00 86.69 381 GLU A CA 1
ATOM 2895 C C . GLU A 1 381 ? 30.988 -2.560 -28.010 1.00 86.69 381 GLU A C 1
ATOM 2897 O O . GLU A 1 381 ? 31.869 -3.356 -28.337 1.00 86.69 381 GLU A O 1
ATOM 2902 N N . TYR A 1 382 ? 31.235 -1.263 -27.820 1.00 83.00 382 TYR A N 1
ATOM 2903 C CA . TYR A 1 382 ? 32.546 -0.645 -28.020 1.00 83.00 382 TYR A CA 1
ATOM 2904 C C . TYR A 1 382 ? 33.621 -1.249 -27.103 1.00 83.00 382 TYR A C 1
ATOM 2906 O O . TYR A 1 382 ? 34.734 -1.546 -27.539 1.00 83.00 382 TYR A O 1
ATOM 2914 N N . ALA A 1 383 ? 33.278 -1.516 -25.837 1.00 79.44 383 ALA A N 1
ATOM 2915 C CA . ALA A 1 383 ? 34.172 -2.189 -24.899 1.00 79.44 383 ALA A CA 1
ATOM 2916 C C . ALA A 1 383 ? 34.541 -3.617 -25.343 1.00 79.44 383 ALA A C 1
ATOM 2918 O O . ALA A 1 383 ? 35.648 -4.067 -25.056 1.00 79.44 383 ALA A O 1
ATOM 2919 N N . ARG A 1 384 ? 33.655 -4.331 -26.054 1.00 76.25 384 ARG A N 1
ATOM 2920 C CA . ARG A 1 384 ? 33.976 -5.650 -26.630 1.00 76.25 384 ARG A CA 1
ATOM 2921 C C . ARG A 1 384 ? 34.880 -5.538 -27.852 1.00 76.25 384 ARG A C 1
ATOM 2923 O O . ARG A 1 384 ? 35.815 -6.319 -27.969 1.00 76.25 384 ARG A O 1
ATOM 2930 N N . GLU A 1 385 ? 34.639 -4.563 -28.724 1.00 76.81 385 GLU A N 1
ATOM 2931 C CA . GLU A 1 385 ? 35.417 -4.383 -29.956 1.00 76.81 385 GLU A CA 1
ATOM 2932 C C . GLU A 1 385 ? 36.889 -4.034 -29.673 1.00 76.81 385 GLU A C 1
ATOM 2934 O O . GLU A 1 385 ? 37.787 -4.563 -30.327 1.00 76.81 385 GLU A O 1
ATOM 2939 N N . ILE A 1 386 ? 37.159 -3.229 -28.636 1.00 72.69 386 ILE A N 1
ATOM 2940 C CA . ILE A 1 386 ? 38.532 -2.927 -28.189 1.00 72.69 386 ILE A CA 1
ATOM 2941 C C . ILE A 1 386 ? 39.268 -4.186 -27.708 1.00 72.69 386 ILE A C 1
ATOM 2943 O O . ILE A 1 386 ? 40.465 -4.323 -27.948 1.00 72.69 386 ILE A O 1
ATOM 2947 N N . VAL A 1 387 ? 38.572 -5.107 -27.036 1.00 67.38 387 VAL A N 1
ATOM 2948 C CA . VAL A 1 387 ? 39.179 -6.335 -26.495 1.00 67.38 387 VAL A CA 1
ATOM 2949 C C . VAL A 1 387 ? 39.527 -7.335 -27.606 1.00 67.38 387 VAL A C 1
ATOM 2951 O O . VAL A 1 387 ? 40.505 -8.069 -27.471 1.00 67.38 387 VAL A O 1
ATOM 2954 N N . ASP A 1 388 ? 38.792 -7.330 -28.721 1.00 58.38 388 ASP A N 1
ATOM 2955 C CA . ASP A 1 388 ? 39.030 -8.240 -29.849 1.00 58.38 388 ASP A CA 1
ATOM 2956 C C . ASP A 1 388 ? 40.093 -7.724 -30.846 1.00 58.38 388 ASP A C 1
ATOM 2958 O O . ASP A 1 388 ? 40.722 -8.521 -31.545 1.00 58.38 388 ASP A O 1
ATOM 2962 N N . ALA A 1 389 ? 40.347 -6.411 -30.907 1.00 56.81 389 ALA A N 1
ATOM 2963 C CA . ALA A 1 389 ? 41.231 -5.803 -31.910 1.00 56.81 389 ALA A CA 1
ATOM 2964 C C . ALA A 1 389 ? 42.750 -5.983 -31.665 1.00 56.81 389 ALA A C 1
ATOM 2966 O O . ALA A 1 389 ? 43.539 -5.687 -32.564 1.00 56.81 389 ALA A O 1
ATOM 2967 N N . ASP A 1 390 ? 43.182 -6.488 -30.502 1.00 50.41 390 ASP A N 1
ATOM 2968 C CA . ASP A 1 390 ? 44.601 -6.505 -30.085 1.00 50.41 390 ASP A CA 1
ATOM 2969 C C . ASP A 1 390 ? 45.299 -7.880 -30.210 1.00 50.41 390 ASP A C 1
ATOM 2971 O O . ASP A 1 390 ? 46.221 -8.203 -29.462 1.00 50.41 390 ASP A O 1
ATOM 2975 N N . THR A 1 391 ? 44.865 -8.741 -31.144 1.00 50.44 391 THR A N 1
ATOM 2976 C CA . THR A 1 391 ? 45.430 -10.104 -31.295 1.00 50.44 391 THR A CA 1
ATOM 2977 C C . THR A 1 391 ? 46.272 -10.379 -32.540 1.00 50.44 391 THR A C 1
ATOM 2979 O O . THR A 1 391 ? 46.752 -11.503 -32.668 1.00 50.44 391 THR A O 1
ATOM 2982 N N . ASP A 1 392 ? 46.574 -9.406 -33.409 1.00 51.47 392 ASP A N 1
ATOM 2983 C CA . ASP A 1 392 ? 47.388 -9.697 -34.601 1.00 51.47 392 ASP A CA 1
ATOM 2984 C C . ASP A 1 392 ? 48.431 -8.623 -34.983 1.00 51.47 392 ASP A C 1
ATOM 2986 O O . ASP A 1 392 ? 48.099 -7.566 -35.518 1.00 51.47 392 ASP A O 1
ATOM 2990 N N . ARG A 1 393 ? 49.711 -9.042 -34.865 1.00 55.44 393 ARG A N 1
ATOM 2991 C CA . ARG A 1 393 ? 50.952 -8.634 -35.586 1.00 55.44 393 ARG A CA 1
ATOM 2992 C C . ARG A 1 393 ? 51.952 -7.698 -34.887 1.00 55.44 393 ARG A C 1
ATOM 2994 O O . ARG A 1 393 ? 51.811 -6.495 -35.033 1.00 55.44 393 ARG A O 1
ATOM 3001 N N . VAL A 1 394 ? 53.093 -8.249 -34.418 1.00 42.47 394 VAL A N 1
ATOM 3002 C CA . VAL A 1 394 ? 54.476 -7.729 -34.657 1.00 42.47 394 VAL A CA 1
ATOM 3003 C C . VAL A 1 394 ? 55.532 -8.864 -34.521 1.00 42.47 394 VAL A C 1
ATOM 3005 O O . VAL A 1 394 ? 55.395 -9.741 -33.674 1.00 42.47 394 VAL A O 1
ATOM 3008 N N . GLU A 1 395 ? 56.580 -8.865 -35.364 1.00 50.84 395 GLU A N 1
ATOM 3009 C CA . GLU A 1 395 ? 57.724 -9.813 -35.391 1.00 50.84 395 GLU A CA 1
ATOM 3010 C C . GLU A 1 395 ? 58.836 -9.545 -34.330 1.00 50.84 395 GLU A C 1
ATOM 3012 O O . GLU A 1 395 ? 58.955 -8.427 -33.842 1.00 50.84 395 GLU A O 1
ATOM 3017 N N . PRO A 1 396 ? 59.693 -10.532 -33.965 1.00 54.03 396 PRO A N 1
ATOM 3018 C CA . PRO A 1 396 ? 59.976 -10.824 -32.548 1.00 54.03 396 PRO A CA 1
ATOM 3019 C C . PRO A 1 396 ? 61.301 -10.364 -31.897 1.00 54.03 396 PRO A C 1
ATOM 3021 O O . PRO A 1 396 ? 61.586 -10.901 -30.833 1.00 54.03 396 PRO A O 1
ATOM 3024 N N . HIS A 1 397 ? 62.166 -9.495 -32.447 1.00 47.78 397 HIS A N 1
ATOM 3025 C CA . HIS A 1 397 ? 63.511 -9.295 -31.827 1.00 47.78 397 HIS A CA 1
ATOM 3026 C C . HIS A 1 397 ? 63.953 -7.873 -31.437 1.00 47.78 397 HIS A C 1
ATOM 3028 O O . HIS A 1 397 ? 64.772 -7.772 -30.531 1.00 47.78 397 HIS A O 1
ATOM 3034 N N . ASP A 1 398 ? 63.361 -6.800 -31.971 1.00 50.66 398 ASP A N 1
ATOM 3035 C CA . ASP A 1 398 ? 63.509 -5.442 -31.387 1.00 50.66 398 ASP A CA 1
ATOM 3036 C C . ASP A 1 398 ? 62.336 -5.078 -30.461 1.00 50.66 398 ASP A C 1
ATOM 3038 O O . ASP A 1 398 ? 62.376 -4.118 -29.694 1.00 50.66 398 ASP A O 1
ATOM 3042 N N . VAL A 1 399 ? 61.282 -5.893 -30.510 1.00 53.38 399 VAL A N 1
ATOM 3043 C CA . VAL A 1 399 ? 60.068 -5.733 -29.718 1.00 53.38 399 VAL A CA 1
ATOM 3044 C C . VAL A 1 399 ? 60.278 -6.274 -28.311 1.00 53.38 399 VAL A C 1
ATOM 3046 O O . VAL A 1 399 ? 59.622 -5.791 -27.416 1.00 53.38 399 VAL A O 1
ATOM 3049 N N . ILE A 1 400 ? 61.205 -7.209 -28.064 1.00 55.75 400 ILE A N 1
ATOM 3050 C CA . ILE A 1 400 ? 61.378 -7.795 -26.722 1.00 55.75 400 ILE A CA 1
ATOM 3051 C C . ILE A 1 400 ? 61.871 -6.754 -25.717 1.00 55.75 400 ILE A C 1
ATOM 3053 O O . ILE A 1 400 ? 61.287 -6.670 -24.652 1.00 55.75 400 ILE A O 1
ATOM 3057 N N . SER A 1 401 ? 62.860 -5.915 -26.042 1.00 60.06 401 SER A N 1
ATOM 3058 C CA . SER A 1 401 ? 63.321 -4.885 -25.094 1.00 60.06 401 SER A CA 1
ATOM 3059 C C . SER A 1 401 ? 62.301 -3.760 -24.916 1.00 60.06 401 SER A C 1
ATOM 3061 O O . SER A 1 401 ? 62.133 -3.249 -23.818 1.00 60.06 401 SER A O 1
ATOM 3063 N N . VAL A 1 402 ? 61.587 -3.395 -25.987 1.00 67.25 402 VAL A N 1
ATOM 3064 C CA . VAL A 1 402 ? 60.497 -2.409 -25.921 1.00 67.25 402 VAL A CA 1
ATOM 3065 C C . VAL A 1 402 ? 59.290 -2.981 -25.170 1.00 67.25 402 VAL A C 1
ATOM 3067 O O . VAL A 1 402 ? 58.671 -2.263 -24.403 1.00 67.25 402 VAL A O 1
ATOM 3070 N N . ILE A 1 403 ? 58.986 -4.271 -25.325 1.00 66.69 403 ILE A N 1
ATOM 3071 C CA . ILE A 1 403 ? 57.971 -5.010 -24.563 1.00 66.69 403 ILE A CA 1
ATOM 3072 C C . ILE A 1 403 ? 58.422 -5.179 -23.127 1.00 66.69 403 ILE A C 1
ATOM 3074 O O . ILE A 1 403 ? 57.575 -5.114 -22.264 1.00 66.69 403 ILE A O 1
ATOM 3078 N N . GLU A 1 404 ? 59.697 -5.404 -22.833 1.00 76.31 404 GLU A N 1
ATOM 3079 C CA . GLU A 1 404 ? 60.186 -5.521 -21.459 1.00 76.31 404 GLU A CA 1
ATOM 3080 C C . GLU A 1 404 ? 60.096 -4.172 -20.742 1.00 76.31 404 GLU A C 1
ATOM 3082 O O . GLU A 1 404 ? 59.548 -4.119 -19.642 1.00 76.31 404 GLU A O 1
ATOM 3087 N N . ASP A 1 405 ? 60.521 -3.081 -21.385 1.00 78.38 405 ASP A N 1
ATOM 3088 C CA . ASP A 1 405 ? 60.379 -1.724 -20.848 1.00 78.38 405 ASP A CA 1
ATOM 3089 C C . ASP A 1 405 ? 58.903 -1.315 -20.721 1.00 78.38 405 ASP A C 1
ATOM 3091 O O . ASP A 1 405 ? 58.495 -0.761 -19.697 1.00 78.38 405 ASP A O 1
ATOM 3095 N N . GLU A 1 406 ? 58.073 -1.620 -21.723 1.00 80.38 406 GLU A N 1
ATOM 3096 C CA . GLU A 1 406 ? 56.649 -1.279 -21.705 1.00 80.38 406 GLU A CA 1
ATOM 3097 C C . GLU A 1 406 ? 55.844 -2.223 -20.802 1.00 80.38 406 GLU A C 1
ATOM 3099 O O . GLU A 1 406 ? 54.911 -1.773 -20.150 1.00 80.38 406 GLU A O 1
ATOM 3104 N N . LEU A 1 407 ? 56.238 -3.491 -20.642 1.00 81.25 407 LEU A N 1
ATOM 3105 C CA . LEU A 1 407 ? 55.704 -4.396 -19.619 1.00 81.25 407 LEU A CA 1
ATOM 3106 C C . LEU A 1 407 ? 56.083 -3.894 -18.243 1.00 81.25 407 LEU A C 1
ATOM 3108 O O . LEU A 1 407 ? 55.243 -3.928 -17.357 1.00 81.25 407 LEU A O 1
ATOM 3112 N N . GLU A 1 408 ? 57.310 -3.428 -18.023 1.00 85.94 408 GLU A N 1
ATOM 3113 C CA . GLU A 1 408 ? 57.698 -2.901 -16.720 1.00 85.94 408 GLU A CA 1
ATOM 3114 C C . GLU A 1 408 ? 56.978 -1.580 -16.421 1.00 85.94 408 GLU A C 1
ATOM 3116 O O . GLU A 1 408 ? 56.579 -1.332 -15.280 1.00 85.94 408 GLU A O 1
ATOM 3121 N N . ARG A 1 409 ? 56.726 -0.762 -17.447 1.00 88.12 409 ARG A N 1
ATOM 3122 C CA . ARG A 1 409 ? 55.890 0.436 -17.350 1.00 88.12 409 ARG A CA 1
ATOM 3123 C C . ARG A 1 409 ? 54.428 0.095 -17.065 1.00 88.12 409 ARG A C 1
ATOM 3125 O O . ARG A 1 409 ? 53.855 0.687 -16.154 1.00 88.12 409 ARG A O 1
ATOM 3132 N N . LEU A 1 410 ? 53.848 -0.865 -17.783 1.00 83.50 410 LEU A N 1
ATOM 3133 C CA . LEU A 1 410 ? 52.489 -1.362 -17.569 1.00 83.50 410 LEU A CA 1
ATOM 3134 C C . LEU A 1 410 ? 52.358 -2.014 -16.200 1.00 83.50 410 LEU A C 1
ATOM 3136 O O . LEU A 1 410 ? 51.366 -1.798 -15.526 1.00 83.50 410 LEU A O 1
ATOM 3140 N N . ARG A 1 411 ? 53.369 -2.748 -15.739 1.00 86.44 411 ARG A N 1
ATOM 3141 C CA . ARG A 1 411 ? 53.380 -3.380 -14.418 1.00 86.44 411 ARG A CA 1
ATOM 3142 C C . ARG A 1 411 ? 53.413 -2.334 -13.315 1.00 86.44 411 ARG A C 1
ATOM 3144 O O . ARG A 1 411 ? 52.599 -2.409 -12.409 1.00 86.44 411 ARG A O 1
ATOM 3151 N N . ARG A 1 412 ? 54.238 -1.290 -13.454 1.00 88.81 412 ARG A N 1
ATOM 3152 C CA . ARG A 1 412 ? 54.209 -0.125 -12.555 1.00 88.81 412 ARG A CA 1
ATOM 3153 C C . ARG A 1 412 ? 52.877 0.627 -12.611 1.00 88.81 412 ARG A C 1
ATOM 3155 O O . ARG A 1 412 ? 52.408 1.081 -11.576 1.00 88.81 412 ARG A O 1
ATOM 3162 N N . ALA A 1 413 ? 52.268 0.760 -13.789 1.00 86.00 413 ALA A N 1
ATOM 3163 C CA . ALA A 1 413 ? 50.966 1.407 -13.943 1.00 86.00 413 ALA A CA 1
ATOM 3164 C C . ALA A 1 413 ? 49.827 0.572 -13.339 1.00 86.00 413 ALA A C 1
ATOM 3166 O O . ALA A 1 413 ? 48.938 1.136 -12.715 1.00 86.00 413 ALA A O 1
ATOM 3167 N N . ILE A 1 414 ? 49.874 -0.756 -13.477 1.00 83.56 414 ILE A N 1
ATOM 3168 C CA . ILE A 1 414 ? 48.934 -1.700 -12.864 1.00 83.56 414 ILE A CA 1
ATOM 3169 C C . ILE A 1 414 ? 49.106 -1.697 -11.348 1.00 83.56 414 ILE A C 1
ATOM 3171 O O . ILE A 1 414 ? 48.108 -1.612 -10.648 1.00 83.56 414 ILE A O 1
ATOM 3175 N N . ASP A 1 415 ? 50.340 -1.737 -10.842 1.00 85.06 415 ASP A N 1
ATOM 3176 C CA . ASP A 1 415 ? 50.616 -1.675 -9.404 1.00 85.06 415 ASP A CA 1
ATOM 3177 C C . ASP A 1 415 ? 50.128 -0.337 -8.820 1.00 85.06 415 ASP A C 1
ATOM 3179 O O . ASP A 1 415 ? 49.441 -0.327 -7.803 1.00 85.06 415 ASP A O 1
ATOM 3183 N N . GLN A 1 416 ? 50.370 0.785 -9.510 1.00 86.75 416 GLN A N 1
ATOM 3184 C CA . GLN A 1 416 ? 49.858 2.097 -9.105 1.00 86.75 416 GLN A CA 1
ATOM 3185 C C . GLN A 1 416 ? 48.326 2.160 -9.159 1.00 86.75 416 GLN A C 1
ATOM 3187 O O . GLN A 1 416 ? 47.706 2.632 -8.215 1.00 86.75 416 GLN A O 1
ATOM 3192 N N . ALA A 1 417 ? 47.701 1.658 -10.227 1.00 80.44 417 ALA A N 1
ATOM 3193 C CA . ALA A 1 417 ? 46.246 1.605 -10.341 1.00 80.44 417 ALA A CA 1
ATOM 3194 C C . ALA A 1 417 ? 45.624 0.661 -9.301 1.00 80.44 417 ALA A C 1
ATOM 3196 O O . ALA A 1 417 ? 44.504 0.889 -8.851 1.00 80.44 417 ALA A O 1
ATOM 3197 N N . PHE A 1 418 ? 46.329 -0.399 -8.904 1.00 83.00 418 PHE A N 1
ATOM 3198 C CA . PHE A 1 418 ? 45.909 -1.292 -7.833 1.00 83.00 418 PHE A CA 1
ATOM 3199 C C . PHE A 1 418 ? 46.005 -0.596 -6.473 1.00 83.00 418 PHE A C 1
ATOM 3201 O O . PHE A 1 418 ? 45.048 -0.653 -5.707 1.00 83.00 418 PHE A O 1
ATOM 3208 N N . ASP A 1 419 ? 47.098 0.117 -6.195 1.00 83.25 419 ASP A N 1
ATOM 3209 C CA . ASP A 1 419 ? 47.268 0.902 -4.969 1.00 83.25 419 ASP A CA 1
ATOM 3210 C C . ASP A 1 419 ? 46.252 2.055 -4.873 1.00 83.25 419 ASP A C 1
ATOM 3212 O O . ASP A 1 419 ? 45.663 2.270 -3.810 1.00 83.25 419 ASP A O 1
ATOM 3216 N N . ASP A 1 420 ? 45.984 2.747 -5.984 1.00 81.81 420 ASP A N 1
ATOM 3217 C CA . ASP A 1 420 ? 44.976 3.807 -6.074 1.00 81.81 420 ASP A CA 1
ATOM 3218 C C . ASP A 1 420 ? 43.565 3.235 -5.862 1.00 81.81 420 ASP A C 1
ATOM 3220 O O . ASP A 1 420 ? 42.807 3.761 -5.044 1.00 81.81 420 ASP A O 1
ATOM 3224 N N . ASN A 1 421 ? 43.239 2.098 -6.491 1.00 76.62 421 ASN A N 1
ATOM 3225 C CA . ASN A 1 421 ? 41.982 1.387 -6.247 1.00 76.62 421 ASN A CA 1
ATOM 3226 C C . ASN A 1 421 ? 41.858 0.948 -4.781 1.00 76.62 421 ASN A C 1
ATOM 3228 O O . ASN A 1 421 ? 40.812 1.136 -4.169 1.00 76.62 421 ASN A O 1
ATOM 3232 N N . VAL A 1 422 ? 42.908 0.385 -4.173 1.00 80.81 422 VAL A N 1
ATOM 3233 C CA . VAL A 1 422 ? 42.905 -0.013 -2.752 1.00 80.81 422 VAL A CA 1
ATOM 3234 C C . VAL A 1 422 ? 42.688 1.203 -1.841 1.00 80.81 422 VAL A C 1
ATOM 3236 O O . VAL A 1 422 ? 41.939 1.120 -0.860 1.00 80.81 422 VAL A O 1
ATOM 3239 N N . ALA A 1 423 ? 43.287 2.351 -2.166 1.00 79.88 423 ALA A N 1
ATOM 3240 C CA . ALA A 1 423 ? 43.056 3.603 -1.452 1.00 79.88 423 ALA A CA 1
ATOM 3241 C C . ALA A 1 423 ? 41.604 4.096 -1.608 1.00 79.88 423 ALA A C 1
ATOM 3243 O O . ALA A 1 423 ? 40.992 4.528 -0.621 1.00 79.88 423 ALA A O 1
ATOM 3244 N N . GLU A 1 424 ? 41.026 3.971 -2.801 1.00 77.31 424 GLU A N 1
ATOM 3245 C CA . GLU A 1 424 ? 39.635 4.320 -3.094 1.00 77.31 424 GLU A CA 1
ATOM 3246 C C . GLU A 1 424 ? 38.651 3.401 -2.351 1.00 77.31 424 GLU A C 1
ATOM 3248 O O . GLU A 1 424 ? 37.785 3.899 -1.626 1.00 77.31 424 GLU A O 1
ATOM 3253 N N . TYR A 1 425 ? 38.866 2.081 -2.367 1.00 73.62 425 TYR A N 1
ATOM 3254 C CA . TYR A 1 425 ? 38.094 1.108 -1.581 1.00 73.62 425 TYR A CA 1
ATOM 3255 C C . TYR A 1 425 ? 38.130 1.417 -0.082 1.00 73.62 425 TYR A C 1
ATOM 3257 O O . TYR A 1 425 ? 37.097 1.376 0.584 1.00 73.62 425 TYR A O 1
ATOM 3265 N N . SER A 1 426 ? 39.290 1.801 0.461 1.00 76.81 426 SER A N 1
ATOM 3266 C CA . SER A 1 426 ? 39.395 2.186 1.875 1.00 76.81 426 SER A CA 1
ATOM 3267 C C . SER A 1 426 ? 38.623 3.473 2.208 1.00 76.81 426 SER A C 1
ATOM 3269 O O . SER A 1 426 ? 38.191 3.679 3.346 1.00 76.81 426 SER A O 1
ATOM 3271 N N . THR A 1 427 ? 38.434 4.353 1.222 1.00 79.88 427 THR A N 1
ATOM 3272 C CA . THR A 1 427 ? 37.650 5.586 1.358 1.00 79.88 427 THR A CA 1
ATOM 3273 C C . THR A 1 427 ? 36.156 5.283 1.292 1.00 79.88 427 THR A C 1
ATOM 3275 O O . THR A 1 427 ? 35.412 5.765 2.147 1.00 79.88 427 THR A O 1
ATOM 3278 N N . ILE A 1 428 ? 35.734 4.419 0.366 1.00 76.06 428 ILE A N 1
ATOM 3279 C CA . ILE A 1 428 ? 34.360 3.906 0.283 1.00 76.06 428 ILE A CA 1
ATOM 3280 C C . ILE A 1 428 ? 33.984 3.197 1.587 1.00 76.06 428 ILE A C 1
ATOM 3282 O O . ILE A 1 428 ? 32.947 3.502 2.170 1.00 76.06 428 ILE A O 1
ATOM 3286 N N . GLU A 1 429 ? 34.859 2.347 2.131 1.00 79.38 429 GLU A N 1
ATOM 3287 C CA . GLU A 1 429 ? 34.602 1.652 3.397 1.00 79.38 429 GLU A CA 1
ATOM 3288 C C . GLU A 1 429 ? 34.413 2.636 4.569 1.00 79.38 429 GLU A C 1
ATOM 3290 O O . GLU A 1 429 ? 33.553 2.438 5.431 1.00 79.38 429 GLU A O 1
ATOM 3295 N N . ARG A 1 430 ? 35.166 3.745 4.602 1.00 83.75 430 ARG A N 1
ATOM 3296 C CA . ARG A 1 430 ? 34.963 4.809 5.603 1.00 83.75 430 ARG A CA 1
ATOM 3297 C C . ARG A 1 430 ? 33.628 5.526 5.426 1.00 83.75 430 ARG A C 1
ATOM 3299 O O . ARG A 1 430 ? 32.991 5.822 6.437 1.00 83.75 430 ARG A O 1
ATOM 3306 N N . ILE A 1 431 ? 33.214 5.793 4.187 1.00 82.62 431 ILE A N 1
ATOM 3307 C CA . ILE A 1 431 ? 31.916 6.410 3.876 1.00 82.62 431 ILE A CA 1
ATOM 3308 C C . ILE A 1 431 ? 30.786 5.471 4.303 1.00 82.62 431 ILE A C 1
ATOM 3310 O O . ILE A 1 431 ? 29.916 5.881 5.064 1.00 82.62 431 ILE A O 1
ATOM 3314 N N . GLU A 1 432 ? 30.858 4.184 3.966 1.00 81.44 432 GLU A N 1
ATOM 3315 C CA . GLU A 1 432 ? 29.874 3.191 4.408 1.00 81.44 432 GLU A CA 1
ATOM 3316 C C . GLU A 1 432 ? 29.810 3.062 5.934 1.00 81.44 432 GLU A C 1
ATOM 3318 O O . GLU A 1 432 ? 28.732 2.930 6.519 1.00 81.44 432 GLU A O 1
ATOM 3323 N N . GLN A 1 433 ? 30.957 3.086 6.619 1.00 84.56 433 GLN A N 1
ATOM 3324 C CA . GLN A 1 433 ? 30.989 3.080 8.083 1.00 84.56 433 GLN A CA 1
ATOM 3325 C C . GLN A 1 433 ? 30.377 4.357 8.672 1.00 84.56 433 GLN A C 1
ATOM 3327 O O . GLN A 1 433 ? 29.759 4.30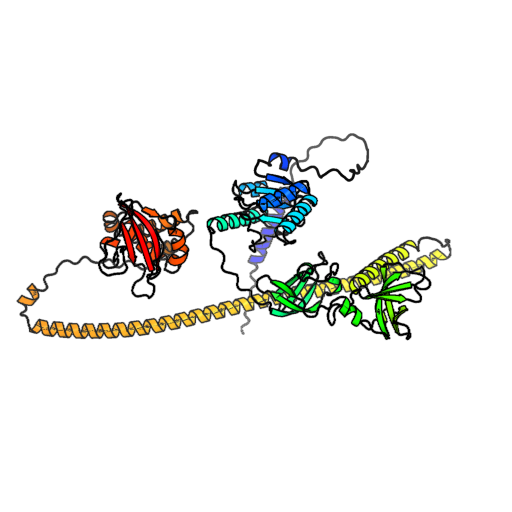3 9.742 1.00 84.56 433 GLN A O 1
ATOM 3332 N N . GLN A 1 434 ? 30.534 5.497 8.001 1.00 86.81 434 GLN A N 1
ATOM 3333 C CA . GLN A 1 434 ? 29.918 6.757 8.393 1.00 86.81 434 GLN A CA 1
ATOM 3334 C C . GLN A 1 434 ? 28.399 6.728 8.174 1.00 86.81 434 GLN A C 1
ATOM 3336 O O . GLN A 1 434 ? 27.667 7.084 9.098 1.00 86.81 434 GLN A O 1
ATOM 3341 N N . ASP A 1 435 ? 27.923 6.191 7.053 1.00 86.94 435 ASP A N 1
ATOM 3342 C CA . ASP A 1 435 ? 26.497 6.015 6.759 1.00 86.94 435 ASP A CA 1
ATOM 3343 C C . ASP A 1 435 ? 25.833 5.049 7.741 1.00 86.94 435 ASP A C 1
ATOM 3345 O O . ASP A 1 435 ? 24.777 5.351 8.300 1.00 86.94 435 ASP A O 1
ATOM 3349 N N . LYS A 1 436 ? 26.486 3.922 8.059 1.00 83.62 436 LYS A N 1
ATOM 3350 C CA . LYS A 1 436 ? 26.019 2.982 9.095 1.00 83.62 436 LYS A CA 1
ATOM 3351 C C . LYS A 1 436 ? 25.897 3.668 10.458 1.00 83.62 436 LYS A C 1
ATOM 3353 O O . LYS A 1 436 ? 24.937 3.425 11.193 1.00 83.62 436 LYS A O 1
ATOM 3358 N N . ARG A 1 437 ? 26.839 4.552 10.809 1.00 89.62 437 ARG A N 1
ATOM 3359 C CA . ARG A 1 437 ? 26.766 5.356 12.043 1.00 89.62 437 ARG A CA 1
ATOM 3360 C C . ARG A 1 437 ? 25.638 6.379 11.990 1.00 89.62 437 ARG A C 1
ATOM 3362 O O . ARG A 1 437 ? 24.937 6.538 12.985 1.00 89.62 437 ARG A O 1
ATOM 3369 N N . GLU A 1 438 ? 25.437 7.052 10.864 1.00 89.56 438 GLU A N 1
ATOM 3370 C CA . GLU A 1 438 ? 24.361 8.030 10.710 1.00 89.56 438 GLU A CA 1
ATOM 3371 C C . GLU A 1 438 ? 22.981 7.367 10.784 1.00 89.56 438 GLU A C 1
ATOM 3373 O O . GLU A 1 438 ? 22.107 7.848 11.505 1.00 89.56 438 GLU A O 1
ATOM 3378 N N . GLN A 1 439 ? 22.801 6.215 10.137 1.00 87.50 439 GLN A N 1
ATOM 3379 C CA . GLN A 1 439 ? 21.588 5.406 10.251 1.00 87.50 439 GLN A CA 1
ATOM 3380 C C . GLN A 1 439 ? 21.343 4.968 11.700 1.00 87.50 439 GLN A C 1
ATOM 3382 O O . GLN A 1 439 ? 20.229 5.116 12.207 1.00 87.50 439 GLN A O 1
ATOM 3387 N N . ALA A 1 440 ? 22.384 4.517 12.409 1.00 87.62 440 ALA A N 1
ATOM 3388 C CA . ALA A 1 440 ? 22.279 4.187 13.829 1.00 87.62 440 ALA A CA 1
ATOM 3389 C C . ALA A 1 440 ? 21.863 5.405 14.677 1.00 87.62 440 ALA A C 1
ATOM 3391 O O . ALA A 1 440 ? 21.023 5.273 15.571 1.00 87.62 440 ALA A O 1
ATOM 3392 N N . TYR A 1 441 ? 22.383 6.602 14.381 1.00 87.75 441 TYR A N 1
ATOM 3393 C CA . TYR A 1 441 ? 21.963 7.833 15.055 1.00 87.75 441 TYR A CA 1
ATOM 3394 C C . TYR A 1 441 ? 20.521 8.225 14.733 1.00 87.75 441 TYR A C 1
ATOM 3396 O O . TYR A 1 441 ? 19.796 8.628 15.643 1.00 87.75 441 TYR A O 1
ATOM 3404 N N . ARG A 1 442 ? 20.068 8.078 13.483 1.00 90.81 442 ARG A N 1
ATOM 3405 C CA . ARG A 1 442 ? 18.671 8.342 13.098 1.00 90.81 442 ARG A CA 1
ATOM 3406 C C . ARG A 1 442 ? 17.710 7.435 13.864 1.00 90.81 442 ARG A C 1
ATOM 3408 O O . ARG A 1 442 ? 16.781 7.940 14.493 1.00 90.81 442 ARG A O 1
ATOM 3415 N N . LEU A 1 443 ? 17.998 6.134 13.917 1.00 90.12 443 LEU A N 1
ATOM 3416 C CA . LEU A 1 443 ? 17.207 5.168 14.687 1.00 90.12 443 LEU A CA 1
ATOM 3417 C C . LEU A 1 443 ? 17.203 5.492 16.190 1.00 90.12 443 LEU A C 1
ATOM 3419 O O . LEU A 1 443 ? 16.153 5.438 16.832 1.00 90.12 443 LEU A O 1
ATOM 3423 N N . ALA A 1 444 ? 18.347 5.895 16.754 1.00 90.25 444 ALA A N 1
ATOM 3424 C CA . ALA A 1 444 ? 18.434 6.308 18.155 1.00 90.25 444 ALA A CA 1
ATOM 3425 C C . ALA A 1 444 ? 17.615 7.580 18.447 1.00 90.25 444 ALA A C 1
ATOM 3427 O O . ALA A 1 444 ? 16.964 7.675 19.489 1.00 90.25 444 ALA A O 1
ATOM 3428 N N . ILE A 1 445 ? 17.608 8.552 17.529 1.00 92.69 445 ILE A N 1
ATOM 3429 C CA . ILE A 1 445 ? 16.801 9.776 17.644 1.00 92.69 445 ILE A CA 1
ATOM 3430 C C . ILE A 1 445 ? 15.305 9.449 17.580 1.00 92.69 445 ILE A C 1
ATOM 3432 O O . ILE A 1 445 ? 14.524 10.016 18.346 1.00 92.69 445 ILE A O 1
ATOM 3436 N N . GLU A 1 446 ? 14.885 8.548 16.695 1.00 91.19 446 GLU A N 1
ATOM 3437 C CA . GLU A 1 446 ? 13.489 8.106 16.611 1.00 91.19 446 GLU A CA 1
ATOM 3438 C C . GLU A 1 446 ? 13.034 7.371 17.872 1.00 91.19 446 GLU A C 1
ATOM 3440 O O . GLU A 1 446 ? 11.926 7.611 18.360 1.00 91.19 446 GLU A O 1
ATOM 3445 N N . ASP A 1 447 ? 13.886 6.520 18.444 1.00 92.56 447 ASP A N 1
ATOM 3446 C CA . ASP A 1 447 ? 13.599 5.870 19.721 1.00 92.56 447 ASP A CA 1
ATOM 3447 C C . ASP A 1 447 ? 13.475 6.892 20.862 1.00 92.56 447 ASP A C 1
ATOM 3449 O O . ASP A 1 447 ? 12.475 6.902 21.581 1.00 92.56 447 ASP A O 1
ATOM 3453 N N . LEU A 1 448 ? 14.402 7.851 20.955 1.00 92.94 448 LEU A N 1
ATOM 3454 C CA . LEU A 1 448 ? 14.329 8.959 21.916 1.00 92.94 448 LEU A CA 1
ATOM 3455 C C . LEU A 1 448 ? 13.054 9.800 21.752 1.00 92.94 448 LEU A C 1
ATOM 3457 O O . LEU A 1 448 ? 12.433 10.183 22.747 1.00 92.94 448 LEU A O 1
ATOM 3461 N N . LYS A 1 449 ? 12.616 10.071 20.516 1.00 92.12 449 LYS A N 1
ATOM 3462 C CA . LYS A 1 449 ? 11.348 10.770 20.243 1.00 92.12 449 LYS A CA 1
ATOM 3463 C C . LYS A 1 449 ? 10.145 9.956 20.720 1.00 92.12 449 LYS A C 1
ATOM 3465 O O . LYS A 1 449 ? 9.246 10.529 21.342 1.00 92.12 449 LYS A O 1
ATOM 3470 N N . ARG A 1 450 ? 10.133 8.640 20.479 1.00 93.94 450 ARG A N 1
ATOM 3471 C CA . ARG A 1 450 ? 9.087 7.731 20.979 1.00 93.94 450 ARG A CA 1
ATOM 3472 C C . ARG A 1 450 ? 9.049 7.713 22.506 1.00 93.94 450 ARG A C 1
ATOM 3474 O O . ARG A 1 450 ? 7.973 7.897 23.073 1.00 93.94 450 ARG A O 1
ATOM 3481 N N . GLN A 1 451 ? 10.203 7.605 23.164 1.00 93.06 451 GLN A N 1
ATOM 3482 C CA . GLN A 1 451 ? 10.313 7.657 24.626 1.00 93.06 451 GLN A CA 1
ATOM 3483 C C . GLN A 1 451 ? 9.836 9.001 25.201 1.00 93.06 451 GLN A C 1
ATOM 3485 O O . GLN A 1 451 ? 9.121 9.039 26.205 1.00 93.06 451 GLN A O 1
ATOM 3490 N N . LEU A 1 452 ? 10.172 10.121 24.553 1.00 95.44 452 LEU A N 1
ATOM 3491 C CA . LEU A 1 452 ? 9.703 11.445 24.967 1.00 95.44 452 LEU A CA 1
ATOM 3492 C C . LEU A 1 452 ? 8.180 11.564 24.830 1.00 95.44 452 LEU A C 1
ATOM 3494 O O . LEU A 1 452 ? 7.518 12.113 25.713 1.00 95.44 452 LEU A O 1
ATOM 3498 N N . HIS A 1 453 ? 7.613 11.050 23.737 1.00 93.38 453 HIS A N 1
ATOM 3499 C CA . HIS A 1 453 ? 6.169 11.044 23.530 1.00 93.38 453 HIS A CA 1
ATOM 3500 C C . HIS A 1 453 ? 5.461 10.186 24.586 1.00 93.38 453 HIS A C 1
ATOM 3502 O O . HIS A 1 453 ? 4.513 10.658 25.214 1.00 93.38 453 HIS A O 1
ATOM 3508 N N . SER A 1 454 ? 5.960 8.978 24.872 1.00 93.62 454 SER A N 1
ATOM 3509 C CA . SER A 1 454 ? 5.389 8.127 25.920 1.00 93.62 454 SER A CA 1
ATOM 3510 C C . SER A 1 454 ? 5.487 8.773 27.304 1.00 93.62 454 SER A C 1
ATOM 3512 O O . SER A 1 454 ? 4.510 8.748 28.052 1.00 93.62 454 SER A O 1
ATOM 3514 N N . GLN A 1 455 ? 6.610 9.423 27.638 1.00 94.31 455 GLN A N 1
ATOM 3515 C CA . GLN A 1 455 ? 6.755 10.156 28.903 1.00 94.31 455 GLN A CA 1
ATOM 3516 C C . GLN A 1 455 ? 5.794 11.343 29.013 1.00 94.31 455 GLN A C 1
ATOM 3518 O O . GLN A 1 455 ? 5.226 11.583 30.083 1.00 94.31 455 GLN A O 1
ATOM 3523 N N . ARG A 1 456 ? 5.572 12.088 27.924 1.00 95.12 456 ARG A N 1
ATOM 3524 C CA . ARG A 1 456 ? 4.593 13.185 27.898 1.00 95.12 456 ARG A CA 1
ATOM 3525 C C . ARG A 1 456 ? 3.181 12.668 28.145 1.00 95.12 456 ARG A C 1
ATOM 3527 O O . ARG A 1 456 ? 2.473 13.237 28.974 1.00 95.12 456 ARG A O 1
ATOM 3534 N N . THR A 1 457 ? 2.806 11.566 27.502 1.00 93.50 457 THR A N 1
ATOM 3535 C CA . THR A 1 457 ? 1.500 10.927 27.695 1.00 93.50 457 THR A CA 1
ATOM 3536 C C . THR A 1 457 ? 1.324 10.424 29.127 1.00 93.50 457 THR A C 1
ATOM 3538 O O . THR A 1 457 ? 0.302 10.714 29.743 1.00 93.50 457 THR A O 1
ATOM 3541 N N . GLN A 1 458 ? 2.335 9.768 29.709 1.00 91.31 458 GLN A N 1
ATOM 3542 C CA . GLN A 1 458 ? 2.312 9.345 31.117 1.00 91.31 458 GLN A CA 1
ATOM 3543 C C . GLN A 1 458 ? 2.175 10.535 32.074 1.00 91.31 458 GLN A C 1
ATOM 3545 O O . GLN A 1 458 ? 1.380 10.501 33.012 1.00 91.31 458 GLN A O 1
ATOM 3550 N N . THR A 1 459 ? 2.902 11.624 31.813 1.00 95.00 459 THR A N 1
ATOM 3551 C CA . THR A 1 459 ? 2.814 12.849 32.619 1.00 95.00 459 THR A CA 1
ATOM 3552 C C . THR A 1 459 ? 1.419 13.465 32.538 1.00 95.00 459 THR A C 1
ATOM 3554 O O . THR A 1 459 ? 0.894 13.935 33.548 1.00 95.00 459 THR A O 1
ATOM 3557 N N . GLN A 1 460 ? 0.798 13.458 31.356 1.00 92.19 460 GLN A N 1
ATOM 3558 C CA . GLN A 1 460 ? -0.561 13.961 31.182 1.00 92.19 460 GLN A CA 1
ATOM 3559 C C . GLN A 1 460 ? -1.583 13.079 31.908 1.00 92.19 460 GLN A C 1
ATOM 3561 O O . GLN A 1 460 ? -2.409 13.598 32.654 1.00 92.19 460 GLN A O 1
ATOM 3566 N N . GLN A 1 461 ? -1.468 11.755 31.790 1.00 92.56 461 GLN A N 1
ATOM 3567 C CA . GLN A 1 461 ? -2.327 10.812 32.510 1.00 92.56 461 GLN A CA 1
ATOM 3568 C C . GLN A 1 461 ? -2.228 10.989 34.030 1.00 92.56 461 GLN A C 1
ATOM 3570 O O . GLN A 1 461 ? -3.257 11.045 34.704 1.00 92.56 461 GLN A O 1
ATOM 3575 N N . ALA A 1 462 ? -1.014 11.158 34.563 1.00 92.56 462 ALA A N 1
ATOM 3576 C CA . ALA A 1 462 ? -0.795 11.415 35.985 1.00 92.56 462 ALA A CA 1
ATOM 3577 C C . ALA A 1 462 ? -1.409 12.753 36.438 1.00 92.56 462 ALA A C 1
ATOM 3579 O O . ALA A 1 462 ? -1.979 12.840 37.527 1.00 92.56 462 ALA A O 1
ATOM 3580 N N . LYS A 1 463 ? -1.350 13.800 35.601 1.00 94.25 463 LYS A N 1
ATOM 3581 C CA . LYS A 1 463 ? -2.025 15.082 35.874 1.00 94.25 463 LYS A CA 1
ATOM 3582 C C . LYS A 1 463 ? -3.544 14.929 35.899 1.00 94.25 463 LYS A C 1
ATOM 3584 O O . LYS A 1 463 ? -4.184 15.442 36.817 1.00 94.25 463 LYS A O 1
ATOM 3589 N N . ASP A 1 464 ? -4.111 14.197 34.945 1.00 93.75 464 ASP A N 1
ATOM 3590 C CA . ASP A 1 464 ? -5.554 13.961 34.864 1.00 93.75 464 ASP A CA 1
ATOM 3591 C C . ASP A 1 464 ? -6.047 13.095 36.035 1.00 93.75 464 ASP A C 1
ATOM 3593 O O . ASP A 1 464 ? -7.126 13.315 36.588 1.00 93.75 464 ASP A O 1
ATOM 3597 N N . GLU A 1 465 ? -5.257 12.110 36.465 1.00 93.81 465 GLU A N 1
ATOM 3598 C CA . GLU A 1 465 ? -5.530 11.314 37.664 1.00 93.81 465 GLU A CA 1
ATOM 3599 C C . GLU A 1 465 ? -5.448 12.145 38.951 1.00 93.81 465 GLU A C 1
ATOM 3601 O O . GLU A 1 465 ? -6.334 12.043 39.805 1.00 93.81 465 GLU A O 1
ATOM 3606 N N . ALA A 1 466 ? -4.456 13.030 39.074 1.00 94.62 466 ALA A N 1
ATOM 3607 C CA . ALA A 1 466 ? -4.361 13.955 40.199 1.00 94.62 466 ALA A CA 1
ATOM 3608 C C . ALA A 1 466 ? -5.555 14.927 40.240 1.00 94.62 466 ALA A C 1
ATOM 3610 O O . ALA A 1 466 ? -6.108 15.174 41.313 1.00 94.62 466 ALA A O 1
ATOM 3611 N N . ALA A 1 467 ? -6.000 15.437 39.087 1.00 94.62 467 ALA A N 1
ATOM 3612 C CA . ALA A 1 467 ? -7.186 16.287 38.989 1.00 94.62 467 ALA A CA 1
ATOM 3613 C C . ALA A 1 467 ? -8.462 15.538 39.412 1.00 94.62 467 ALA A C 1
ATOM 3615 O O . ALA A 1 467 ? -9.230 16.041 40.234 1.00 94.62 467 ALA A O 1
ATOM 36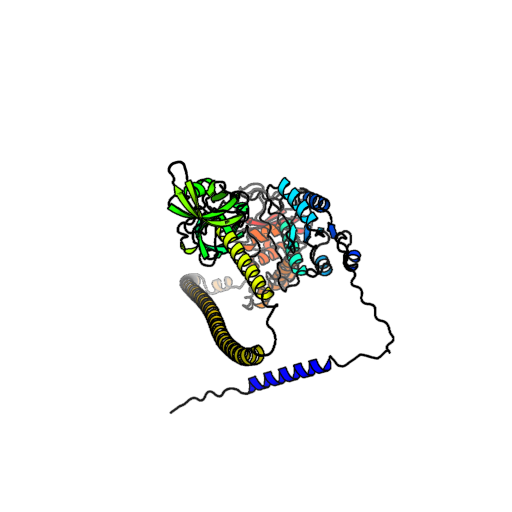16 N N . ARG A 1 468 ? -8.650 14.300 38.932 1.00 94.50 468 ARG A N 1
ATOM 3617 C CA . ARG A 1 468 ? -9.768 13.430 39.341 1.00 94.50 468 ARG A CA 1
ATOM 3618 C C . ARG A 1 468 ? -9.742 13.114 40.835 1.00 94.50 468 ARG A C 1
ATOM 3620 O O . ARG A 1 468 ? -10.786 13.141 41.483 1.00 94.50 468 ARG A O 1
ATOM 3627 N N . SER A 1 469 ? -8.561 12.854 41.389 1.00 90.25 469 SER A N 1
ATOM 3628 C CA . SER A 1 469 ? -8.391 12.582 42.819 1.00 90.25 469 SER A CA 1
ATOM 3629 C C . SER A 1 469 ? -8.750 13.799 43.670 1.00 90.25 469 SER A C 1
ATOM 3631 O O . SER A 1 469 ? -9.475 13.652 44.650 1.00 90.25 469 SER A O 1
ATOM 3633 N N . ARG A 1 470 ? -8.338 15.009 43.264 1.00 95.88 470 ARG A N 1
ATOM 3634 C CA . ARG A 1 470 ? -8.715 16.261 43.947 1.00 95.88 470 ARG A CA 1
ATOM 3635 C C . ARG A 1 470 ? -10.221 16.510 43.913 1.00 95.88 470 ARG A C 1
ATOM 3637 O O . ARG A 1 470 ? -10.803 16.772 44.958 1.00 95.88 470 ARG A O 1
ATOM 3644 N N . ALA A 1 471 ? -10.863 16.344 42.755 1.00 93.38 471 ALA A N 1
ATOM 3645 C CA . ALA A 1 471 ? -12.316 16.485 42.641 1.00 93.38 471 ALA A CA 1
ATOM 3646 C C . ALA A 1 471 ? -13.067 15.470 43.524 1.00 93.38 471 ALA A C 1
ATOM 3648 O O . ALA A 1 471 ? -14.091 15.786 44.127 1.00 93.38 471 ALA A O 1
ATOM 3649 N N . ARG A 1 472 ? -12.543 14.243 43.643 1.00 94.19 472 ARG A N 1
ATOM 3650 C CA . ARG A 1 472 ? -13.118 13.220 44.521 1.00 94.19 472 ARG A CA 1
ATOM 3651 C C . ARG A 1 472 ? -12.980 13.576 45.999 1.00 94.19 472 ARG A C 1
ATOM 3653 O O . ARG A 1 472 ? -13.922 13.328 46.745 1.00 94.19 472 ARG A O 1
ATOM 3660 N N . VAL A 1 473 ? -11.842 14.136 46.410 1.00 95.69 473 VAL A N 1
ATOM 3661 C CA . VAL A 1 473 ? -11.645 14.630 47.782 1.00 95.69 473 VAL A CA 1
ATOM 3662 C C . VAL A 1 473 ? -12.651 15.736 48.091 1.00 95.69 473 VAL A C 1
ATOM 3664 O O . VAL A 1 473 ? -13.354 15.617 49.084 1.00 95.69 473 VAL A O 1
ATOM 3667 N N . GLU A 1 474 ? -12.834 16.712 47.199 1.00 95.69 474 GLU A N 1
ATOM 3668 C CA . GLU A 1 474 ? -13.804 17.802 47.404 1.00 95.69 474 GLU A CA 1
ATOM 3669 C C . GLU A 1 474 ? -15.250 17.287 47.557 1.00 95.69 474 GLU A C 1
ATOM 3671 O O . GLU A 1 474 ? -16.012 17.752 48.406 1.00 95.69 474 GLU A O 1
ATOM 3676 N N . ILE A 1 475 ? -15.648 16.292 46.756 1.00 95.12 475 ILE A N 1
ATOM 3677 C CA . ILE A 1 475 ? -16.974 15.667 46.882 1.00 95.12 475 ILE A CA 1
ATOM 3678 C C . ILE A 1 475 ? -17.108 14.935 48.222 1.00 95.12 475 ILE A C 1
ATOM 3680 O O . ILE A 1 475 ? -18.151 15.034 48.867 1.00 95.12 475 ILE A O 1
ATOM 3684 N N . LEU A 1 476 ? -16.077 14.194 48.639 1.00 92.31 476 LEU A N 1
ATOM 3685 C CA . LEU A 1 476 ? -16.082 13.473 49.913 1.00 92.31 476 LEU A CA 1
ATOM 3686 C C . LEU A 1 476 ? -16.116 14.430 51.107 1.00 92.31 476 LEU A C 1
ATOM 3688 O O . LEU A 1 476 ? -16.822 14.149 52.069 1.00 92.31 476 LEU A O 1
ATOM 3692 N N . GLU A 1 477 ? -15.419 15.563 51.033 1.00 94.75 477 GLU A N 1
ATOM 3693 C CA . GLU A 1 477 ? -15.464 16.617 52.052 1.00 94.75 477 GLU A CA 1
ATOM 3694 C C . GLU A 1 477 ? -16.879 17.189 52.192 1.00 94.75 477 GLU A C 1
ATOM 3696 O O . GLU A 1 477 ? -17.409 17.241 53.300 1.00 94.75 477 GLU A O 1
ATOM 3701 N N . LYS A 1 478 ? -17.555 17.499 51.076 1.00 94.38 478 LYS A N 1
ATOM 3702 C CA . LYS A 1 478 ? -18.962 17.946 51.094 1.00 94.38 478 LYS A CA 1
ATOM 3703 C C . LYS A 1 478 ? -19.913 16.886 51.655 1.00 94.38 478 LYS A C 1
ATOM 3705 O O . LYS A 1 478 ? -20.850 17.214 52.377 1.00 94.38 478 LYS A O 1
ATOM 3710 N N . GLN A 1 479 ? -19.694 15.611 51.328 1.00 90.62 479 GLN A N 1
ATOM 3711 C CA . GLN A 1 479 ? -20.489 14.508 51.881 1.00 90.62 479 GLN A CA 1
ATOM 3712 C C . GLN A 1 479 ? -20.273 14.341 53.386 1.00 90.62 479 GLN A C 1
ATOM 3714 O O . GLN A 1 479 ? -21.233 14.069 54.105 1.00 90.62 479 GLN A O 1
ATOM 3719 N N . LEU A 1 480 ? -19.035 14.508 53.858 1.00 94.44 480 LEU A N 1
ATOM 3720 C CA . LEU A 1 480 ? -18.702 14.465 55.277 1.00 94.44 480 LEU A CA 1
ATOM 3721 C C . LEU A 1 480 ? -19.413 15.596 56.026 1.00 94.44 480 LEU A C 1
ATOM 3723 O O . LEU A 1 480 ? -20.071 15.329 57.026 1.00 94.44 480 LEU A O 1
ATOM 3727 N N . GLU A 1 481 ? -19.352 16.823 55.504 1.00 94.12 481 GLU A N 1
ATOM 3728 C CA . GLU A 1 481 ? -20.028 17.982 56.094 1.00 94.12 481 GLU A CA 1
ATOM 3729 C C . GLU A 1 481 ? -21.545 17.753 56.201 1.00 94.12 481 GLU A C 1
ATOM 3731 O O . GLU A 1 481 ? -22.145 17.996 57.249 1.00 94.12 481 GLU A O 1
ATOM 3736 N N . HIS A 1 482 ? -22.166 17.206 55.151 1.00 92.50 482 HIS A N 1
ATOM 3737 C CA . HIS A 1 482 ? -23.594 16.885 55.171 1.00 92.50 482 HIS A CA 1
ATOM 3738 C C . HIS A 1 482 ? -23.928 15.793 56.198 1.00 92.50 482 HIS A C 1
ATOM 3740 O O . HIS A 1 482 ? -24.878 15.927 56.966 1.00 92.50 482 HIS A O 1
ATOM 3746 N N . ALA A 1 483 ? -23.109 14.740 56.280 1.00 90.31 483 ALA A N 1
ATOM 3747 C CA . ALA A 1 483 ? -23.288 13.674 57.263 1.00 90.31 483 ALA A CA 1
ATOM 3748 C C . ALA A 1 483 ? -23.096 14.168 58.710 1.00 90.31 483 ALA A C 1
ATOM 3750 O O . ALA A 1 483 ? -23.777 13.698 59.626 1.00 90.31 483 ALA A O 1
ATOM 3751 N N . GLU A 1 484 ? -22.188 15.119 58.941 1.00 94.19 484 GLU A N 1
ATOM 3752 C CA . GLU A 1 484 ? -22.002 15.761 60.245 1.00 94.19 484 GLU A CA 1
ATOM 3753 C C . GLU A 1 484 ? -23.210 16.625 60.632 1.00 94.19 484 GLU A C 1
ATOM 3755 O O . GLU A 1 484 ? -23.663 16.561 61.781 1.00 94.19 484 GLU A O 1
ATOM 3760 N N . GLN A 1 485 ? -23.786 17.366 59.679 1.00 92.50 485 GLN A N 1
ATOM 3761 C CA . GLN A 1 485 ? -25.024 18.130 59.870 1.00 92.50 485 GLN A CA 1
ATOM 3762 C C . GLN A 1 485 ? -26.219 17.218 60.182 1.00 92.50 485 GLN A C 1
ATOM 3764 O O . GLN A 1 485 ? -26.964 17.479 61.134 1.00 92.50 485 GLN A O 1
ATOM 3769 N N . ASP A 1 486 ? -26.377 16.116 59.448 1.00 89.44 486 ASP A N 1
ATOM 3770 C CA . ASP A 1 486 ? -27.418 15.115 59.702 1.00 89.44 486 ASP A CA 1
ATOM 3771 C C . ASP A 1 486 ? -27.269 14.524 61.105 1.00 89.44 486 ASP A C 1
ATOM 3773 O O . ASP A 1 486 ? -28.224 14.492 61.885 1.00 89.44 486 ASP A O 1
ATOM 3777 N N . ARG A 1 487 ? -26.041 14.155 61.490 1.00 91.62 487 ARG A N 1
ATOM 3778 C CA . ARG A 1 487 ? -25.748 13.616 62.822 1.00 91.62 487 ARG A CA 1
ATOM 3779 C C . ARG A 1 487 ? -26.048 14.618 63.936 1.00 91.62 487 ARG A C 1
ATOM 3781 O O . ARG A 1 487 ? -26.555 14.220 64.988 1.00 91.62 487 ARG A O 1
ATOM 3788 N N . ALA A 1 488 ? -25.748 15.901 63.738 1.00 91.69 488 ALA A N 1
ATOM 3789 C CA . ALA A 1 488 ? -26.100 16.953 64.690 1.00 91.69 488 ALA A CA 1
ATOM 3790 C C . ALA A 1 488 ? -27.626 17.088 64.827 1.00 91.69 488 ALA A C 1
ATOM 3792 O O . ALA A 1 488 ? -28.151 17.142 65.943 1.00 91.69 488 ALA A O 1
ATOM 3793 N N . THR A 1 489 ? -28.342 17.053 63.703 1.00 92.06 489 THR A N 1
ATOM 3794 C CA . THR A 1 489 ? -29.807 17.140 63.655 1.00 92.06 489 THR A CA 1
ATOM 3795 C C . THR A 1 489 ? -30.465 15.950 64.355 1.00 92.06 489 THR A C 1
ATOM 3797 O O . THR A 1 489 ? -31.372 16.132 65.178 1.00 92.06 489 THR A O 1
ATOM 3800 N N . ASP A 1 490 ? -29.974 14.739 64.095 1.00 84.62 490 ASP A N 1
ATOM 3801 C CA . ASP A 1 490 ? -30.423 13.508 64.739 1.00 84.62 490 ASP A CA 1
ATOM 3802 C C . ASP A 1 490 ? -30.140 13.516 66.238 1.00 84.62 490 ASP A C 1
ATOM 3804 O O . ASP A 1 490 ? -31.017 13.159 67.025 1.00 84.62 490 ASP A O 1
ATOM 3808 N N . LYS A 1 491 ? -28.972 14.006 66.670 1.00 90.56 491 LYS A N 1
ATOM 3809 C CA . LYS A 1 491 ? -28.660 14.162 68.097 1.00 90.56 491 LYS A CA 1
ATOM 3810 C C . LYS A 1 491 ? -29.660 15.093 68.787 1.00 90.56 491 LYS A C 1
ATOM 3812 O O . LYS A 1 491 ? -30.243 14.712 69.802 1.00 90.56 491 LYS A O 1
ATOM 3817 N N . SER A 1 492 ? -29.946 16.260 68.207 1.00 87.81 492 SER A N 1
ATOM 3818 C CA . SER A 1 492 ? -30.963 17.178 68.740 1.00 87.81 492 SER A CA 1
ATOM 3819 C C . SER A 1 492 ? -32.381 16.597 68.687 1.00 87.81 492 SER A C 1
ATOM 3821 O O . SER A 1 492 ? -33.246 16.965 69.485 1.00 87.81 492 SER A O 1
ATOM 3823 N N . ARG A 1 493 ? -32.681 15.702 67.738 1.00 82.69 493 ARG A N 1
ATOM 3824 C CA . ARG A 1 493 ? -33.958 14.974 67.687 1.00 82.69 493 ARG A CA 1
ATOM 3825 C C . ARG A 1 493 ? -34.045 13.930 68.800 1.00 82.69 493 ARG A C 1
ATOM 3827 O O . ARG A 1 493 ? -35.080 13.862 69.459 1.00 82.69 493 ARG A O 1
ATOM 3834 N N . ILE A 1 494 ? -32.973 13.176 69.041 1.00 84.12 494 ILE A N 1
ATOM 3835 C CA . ILE A 1 494 ? -32.861 12.198 70.130 1.00 84.12 494 ILE A CA 1
ATOM 3836 C C . ILE A 1 494 ? -33.000 12.892 71.486 1.00 84.12 494 ILE A C 1
ATOM 3838 O O . ILE A 1 494 ? -33.780 12.425 72.306 1.00 84.12 494 ILE A O 1
ATOM 3842 N N . GLU A 1 495 ? -32.336 14.028 71.711 1.00 83.38 495 GLU A N 1
ATOM 3843 C CA . GLU A 1 495 ? -32.470 14.810 72.952 1.00 83.38 495 GLU A CA 1
ATOM 3844 C C . GLU A 1 495 ? -33.908 15.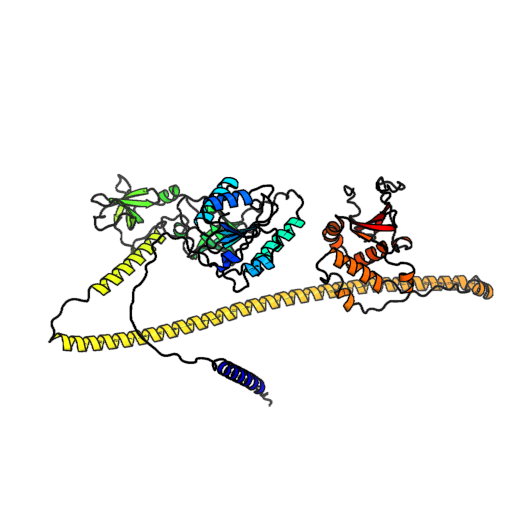314 73.167 1.00 83.38 495 GLU A C 1
ATOM 3846 O O . GLU A 1 495 ? -34.469 15.185 74.255 1.00 83.38 495 GLU A O 1
ATOM 3851 N N . ARG A 1 496 ? -34.567 15.812 72.112 1.00 82.94 496 ARG A N 1
ATOM 3852 C CA . ARG A 1 496 ? -35.980 16.231 72.186 1.00 82.94 496 ARG A CA 1
ATOM 3853 C C . ARG A 1 496 ? -36.945 15.076 72.440 1.00 82.94 496 ARG A C 1
ATOM 3855 O O . ARG A 1 496 ? -38.002 15.295 73.031 1.00 82.94 496 ARG A O 1
ATOM 3862 N N . LEU A 1 497 ? -36.633 13.877 71.952 1.00 76.56 497 LEU A N 1
ATOM 3863 C CA . LEU A 1 497 ? -37.423 12.672 72.199 1.00 76.56 497 LEU A CA 1
ATOM 3864 C C . LEU A 1 497 ? -37.152 12.113 73.599 1.00 76.56 497 LEU A C 1
ATOM 3866 O O . LEU A 1 497 ? -38.098 11.729 74.277 1.00 76.56 497 LEU A O 1
ATOM 3870 N N . SER A 1 498 ? -35.906 12.136 74.076 1.00 72.44 498 SER A N 1
ATOM 3871 C CA . SER A 1 498 ? -35.547 11.651 75.413 1.00 72.44 498 SER A CA 1
ATOM 3872 C C . SER A 1 498 ? -36.182 12.481 76.528 1.00 72.44 498 SER A C 1
ATOM 3874 O O . SER A 1 498 ? -36.530 11.931 77.564 1.00 72.44 498 SER A O 1
ATOM 3876 N N . HIS A 1 499 ? -36.419 13.776 76.296 1.00 73.69 499 HIS A N 1
ATOM 3877 C CA . HIS A 1 499 ? -37.159 14.641 77.224 1.00 73.69 499 HIS A CA 1
ATOM 3878 C C . HIS A 1 499 ? -38.682 14.419 77.194 1.00 73.69 499 HIS A C 1
ATOM 3880 O O . HIS A 1 499 ? -39.388 14.905 78.074 1.00 73.69 499 HIS A O 1
ATOM 3886 N N . ARG A 1 500 ? -39.208 13.710 76.186 1.00 71.69 500 ARG A N 1
ATOM 3887 C CA . ARG A 1 500 ? -40.652 13.510 75.972 1.00 71.69 500 ARG A CA 1
ATOM 3888 C C . ARG A 1 500 ? -41.181 12.171 76.497 1.00 71.69 500 ARG A C 1
ATOM 3890 O O . ARG A 1 500 ? -42.393 12.010 76.587 1.00 71.69 500 ARG A O 1
ATOM 3897 N N . TYR A 1 501 ? -40.297 11.233 76.831 1.00 64.62 501 TYR A N 1
ATOM 3898 C CA . TYR A 1 501 ? -40.638 9.884 77.288 1.00 64.62 501 TYR A CA 1
ATOM 3899 C C . TYR A 1 501 ? -39.946 9.576 78.617 1.00 64.62 501 TYR A C 1
ATOM 3901 O O . TYR A 1 501 ? -38.789 9.940 78.819 1.00 64.62 501 TYR A O 1
ATOM 3909 N N . THR A 1 502 ? -40.630 8.880 79.526 1.00 73.38 502 THR A N 1
ATOM 3910 C CA . THR A 1 502 ? -40.010 8.423 80.779 1.00 73.38 502 THR A CA 1
ATOM 3911 C C . THR A 1 502 ? -38.991 7.299 80.505 1.00 73.38 502 THR A C 1
ATOM 3913 O O . THR A 1 502 ? -39.103 6.598 79.491 1.00 73.38 502 THR A O 1
ATOM 3916 N N . PRO A 1 503 ? -37.997 7.068 81.389 1.00 66.81 503 PRO A N 1
ATOM 3917 C CA . PRO A 1 503 ? -36.976 6.026 81.199 1.00 66.81 503 PRO A CA 1
ATOM 3918 C C . PRO A 1 503 ? -37.543 4.616 80.945 1.00 66.81 503 PRO A C 1
ATOM 3920 O O . PRO A 1 503 ? -36.916 3.803 80.268 1.00 66.81 503 PRO A O 1
ATOM 3923 N N . GLU A 1 504 ? -38.745 4.332 81.450 1.00 58.44 504 GLU A N 1
ATOM 3924 C CA . GLU A 1 504 ? -39.459 3.062 81.263 1.00 58.44 504 GLU A CA 1
ATOM 3925 C C . GLU A 1 504 ? -40.064 2.921 79.856 1.00 58.44 504 GLU A C 1
ATOM 3927 O O . GLU A 1 504 ? -39.985 1.851 79.253 1.00 58.44 504 GLU A O 1
ATOM 3932 N N . GLN A 1 505 ? -40.582 4.010 79.278 1.00 64.88 505 GLN A N 1
ATOM 3933 C CA . GLN A 1 505 ? -41.124 4.032 77.913 1.00 64.88 505 GLN A CA 1
ATOM 3934 C C . GLN A 1 505 ? -40.019 3.909 76.850 1.00 64.88 505 GLN A C 1
ATOM 3936 O O . GLN A 1 505 ? -40.211 3.253 75.827 1.00 64.88 505 GLN A O 1
ATOM 3941 N N . LEU A 1 506 ? -38.832 4.471 77.112 1.00 61.19 506 LEU A N 1
ATOM 3942 C CA . LEU A 1 506 ? -37.661 4.338 76.237 1.00 61.19 506 LEU A CA 1
ATOM 3943 C C . LEU A 1 506 ? -37.139 2.895 76.171 1.00 61.19 506 LEU A C 1
ATOM 3945 O O . LEU A 1 506 ? -36.783 2.441 75.083 1.00 61.19 506 LEU A O 1
ATOM 3949 N N . ARG A 1 507 ? -37.151 2.148 77.288 1.00 61.66 507 ARG A N 1
ATOM 3950 C CA . ARG A 1 507 ? -36.751 0.724 77.331 1.00 61.66 507 ARG A CA 1
ATOM 3951 C C . ARG A 1 507 ? -37.706 -0.187 76.556 1.00 61.66 507 ARG A C 1
ATOM 3953 O O . ARG A 1 507 ? -37.251 -1.141 75.934 1.00 61.66 507 ARG A O 1
ATOM 3960 N N . ALA A 1 508 ? -39.001 0.129 76.540 1.00 61.28 508 ALA A N 1
ATOM 3961 C CA . ALA A 1 508 ? -39.995 -0.616 75.764 1.00 61.28 508 ALA A CA 1
ATOM 3962 C C . ALA A 1 508 ? -39.849 -0.413 74.239 1.00 61.28 508 ALA A C 1
ATOM 3964 O O . ALA A 1 508 ? -40.178 -1.309 73.467 1.00 61.28 508 ALA A O 1
ATOM 3965 N N . LEU A 1 509 ? -39.321 0.739 73.803 1.00 56.88 509 LEU A N 1
ATOM 3966 C CA . LEU A 1 509 ? -39.100 1.079 72.388 1.00 56.88 509 LEU A CA 1
ATOM 3967 C C . LEU A 1 509 ? -37.725 0.649 71.840 1.00 56.88 509 LEU A C 1
ATOM 3969 O O . LEU A 1 509 ? -37.573 0.530 70.628 1.00 56.88 509 LEU A O 1
ATOM 3973 N N . THR A 1 510 ? -36.730 0.421 72.705 1.00 57.06 510 THR A N 1
ATOM 3974 C CA . THR A 1 510 ? -35.350 0.042 72.323 1.00 57.06 510 THR A CA 1
ATOM 3975 C C . THR A 1 510 ? -35.055 -1.455 72.434 1.00 57.06 510 THR A C 1
ATOM 3977 O O . THR A 1 510 ? -33.913 -1.863 72.224 1.00 57.06 510 THR A O 1
ATOM 3980 N N . ALA A 1 511 ? -36.062 -2.293 72.710 1.00 45.47 511 ALA A N 1
ATOM 3981 C CA . ALA A 1 511 ? -35.903 -3.744 72.650 1.00 45.47 511 ALA A CA 1
ATOM 3982 C C . ALA A 1 511 ? -35.459 -4.163 71.225 1.00 45.47 511 ALA A C 1
ATOM 3984 O O . ALA A 1 511 ? -36.194 -3.929 70.259 1.00 45.47 511 ALA A O 1
ATOM 3985 N N . PRO A 1 512 ? -34.253 -4.736 71.055 1.00 44.66 512 PRO A N 1
ATOM 3986 C CA . PRO A 1 512 ? -33.662 -4.933 69.739 1.00 44.66 512 PRO A CA 1
ATOM 3987 C C . PRO A 1 512 ? -34.377 -6.048 68.967 1.00 44.66 512 PRO A C 1
ATOM 3989 O O . PRO A 1 512 ? -34.449 -7.192 69.415 1.00 44.66 512 PRO A O 1
ATOM 3992 N N . LYS A 1 513 ? -34.862 -5.727 67.762 1.00 47.09 513 LYS A N 1
ATOM 3993 C CA . LYS A 1 513 ? -35.144 -6.727 66.721 1.00 47.09 513 LYS A CA 1
ATOM 3994 C C . LYS A 1 513 ? -33.808 -7.189 66.119 1.00 47.09 513 LYS A C 1
ATOM 3996 O O . LYS A 1 513 ? -33.000 -6.329 65.768 1.00 47.09 513 LYS A O 1
ATOM 4001 N N . PRO A 1 514 ? -33.564 -8.501 65.957 1.00 36.34 514 PRO A N 1
ATOM 4002 C CA . PRO A 1 514 ? -32.317 -8.994 65.390 1.00 36.34 514 PRO A CA 1
ATOM 4003 C C . PRO A 1 514 ? -32.263 -8.656 63.895 1.00 36.34 514 PRO A C 1
ATOM 4005 O O . PRO A 1 514 ? -33.051 -9.172 63.103 1.00 36.34 514 PRO A O 1
ATOM 4008 N N . GLN A 1 515 ? -31.350 -7.767 63.508 1.00 40.34 515 GLN A N 1
ATOM 4009 C CA . GLN A 1 515 ? -30.968 -7.556 62.114 1.00 40.34 515 GLN A CA 1
ATOM 4010 C C . GLN A 1 515 ? -29.646 -8.272 61.854 1.00 40.34 515 GLN A C 1
ATOM 4012 O O . GLN A 1 515 ? -28.649 -8.037 62.534 1.00 40.34 515 GLN A O 1
ATOM 4017 N N . ALA A 1 516 ? -29.679 -9.172 60.874 1.00 37.00 516 ALA A N 1
ATOM 4018 C CA . ALA A 1 516 ? -28.530 -9.905 60.378 1.00 37.00 516 ALA A CA 1
ATOM 4019 C C . ALA A 1 516 ? -27.483 -8.943 59.796 1.00 37.00 516 ALA A C 1
ATOM 4021 O O . ALA A 1 516 ? -27.797 -8.053 59.003 1.00 37.00 516 ALA A O 1
ATOM 4022 N N . ALA A 1 517 ? -26.233 -9.146 60.204 1.00 35.97 517 ALA A N 1
ATOM 4023 C CA . ALA A 1 517 ? -25.077 -8.427 59.703 1.00 35.97 517 ALA A CA 1
ATOM 4024 C C . ALA A 1 517 ? -24.854 -8.735 58.214 1.00 35.97 517 ALA A C 1
ATOM 4026 O O . ALA A 1 517 ? -24.725 -9.893 57.823 1.00 35.97 517 ALA A O 1
ATOM 4027 N N . SER A 1 518 ? -24.772 -7.696 57.381 1.00 32.56 518 SER A N 1
ATOM 4028 C CA . SER A 1 518 ? -24.189 -7.820 56.043 1.00 32.56 518 SER A CA 1
ATOM 4029 C C . SER A 1 518 ? -22.665 -7.894 56.159 1.00 32.56 518 SER A C 1
ATOM 4031 O O . SER A 1 518 ? -22.076 -7.013 56.790 1.00 32.56 518 SER A O 1
ATOM 4033 N N . PRO A 1 519 ? -22.001 -8.897 55.559 1.00 40.38 519 PRO A N 1
ATOM 4034 C CA . PRO A 1 519 ? -20.555 -8.988 55.594 1.00 40.38 519 PRO A CA 1
ATOM 4035 C C . PRO A 1 519 ? -19.941 -8.038 54.563 1.00 40.38 519 PRO A C 1
ATOM 4037 O O . PRO A 1 519 ? -20.157 -8.146 53.354 1.00 40.38 519 PRO A O 1
ATOM 4040 N N . THR A 1 520 ? -19.132 -7.115 55.062 1.00 38.25 520 THR A N 1
ATOM 4041 C CA . THR A 1 520 ? -18.139 -6.343 54.317 1.00 38.25 520 THR A CA 1
ATOM 4042 C C . THR A 1 520 ? -17.158 -7.326 53.668 1.00 38.25 520 THR A C 1
ATOM 4044 O O . THR A 1 520 ? -16.399 -7.987 54.372 1.00 38.25 520 THR A O 1
ATOM 4047 N N . ARG A 1 521 ? -17.180 -7.479 52.336 1.00 41.91 521 ARG A N 1
ATOM 4048 C CA . ARG A 1 521 ? -16.208 -8.326 51.621 1.00 41.91 521 ARG A CA 1
ATOM 4049 C C . ARG A 1 521 ? -14.980 -7.524 51.191 1.00 41.91 521 ARG A C 1
ATOM 4051 O O . ARG A 1 521 ? -15.096 -6.440 50.621 1.00 41.91 521 ARG A O 1
ATOM 4058 N N . SER A 1 522 ? -13.833 -8.114 51.519 1.00 35.84 522 SER A N 1
ATOM 4059 C CA . SER A 1 522 ? -12.461 -7.642 51.369 1.00 35.84 522 SER A CA 1
ATOM 4060 C C . SER A 1 522 ? -12.059 -7.217 49.961 1.00 35.84 522 SER A C 1
ATOM 4062 O O . SER A 1 522 ? -12.592 -7.657 48.946 1.00 35.84 522 SER A O 1
ATOM 4064 N N . ARG A 1 523 ? -11.049 -6.352 49.958 1.00 38.50 523 ARG A N 1
ATOM 4065 C CA . ARG A 1 523 ? -10.477 -5.591 48.852 1.00 38.50 523 ARG A CA 1
ATOM 4066 C C . ARG A 1 523 ? -9.287 -6.326 48.207 1.00 38.50 523 ARG A C 1
ATOM 4068 O O . ARG A 1 523 ? -8.299 -5.679 47.900 1.00 38.50 523 ARG A O 1
ATOM 4075 N N . ASP A 1 524 ? -9.409 -7.639 47.999 1.00 40.25 524 ASP A N 1
ATOM 4076 C CA . ASP A 1 524 ? -8.428 -8.477 47.283 1.00 40.25 524 ASP A CA 1
ATOM 4077 C C . ASP A 1 524 ? -9.068 -9.014 45.993 1.00 40.25 524 ASP A C 1
ATOM 4079 O O . ASP A 1 524 ? -9.657 -10.093 45.948 1.00 40.25 524 ASP A O 1
ATOM 4083 N N . GLY A 1 525 ? -9.060 -8.182 44.948 1.00 47.47 525 GLY A N 1
ATOM 4084 C CA . GLY A 1 525 ? -9.745 -8.433 43.672 1.00 47.47 525 GLY A CA 1
ATOM 4085 C C . GLY A 1 525 ? -8.843 -8.833 42.501 1.00 47.47 525 GLY A C 1
ATOM 4086 O O . GLY A 1 525 ? -9.348 -8.974 41.399 1.00 47.47 525 GLY A O 1
ATOM 4087 N N . GLY A 1 526 ? -7.529 -8.984 42.694 1.00 55.22 526 GLY A N 1
ATOM 4088 C CA . GLY A 1 526 ? -6.578 -8.982 41.572 1.00 55.22 526 GLY A CA 1
ATOM 4089 C C . GLY A 1 526 ? -6.632 -10.204 40.647 1.00 55.22 526 GLY A C 1
ATOM 4090 O O . GLY A 1 526 ? -6.609 -10.055 39.431 1.00 55.22 526 GLY A O 1
ATOM 4091 N N . GLU A 1 527 ? -6.712 -11.414 41.203 1.00 57.38 527 GLU A N 1
ATOM 4092 C CA . GLU A 1 527 ? -6.469 -12.640 40.424 1.00 57.38 527 GLU A CA 1
ATOM 4093 C C . GLU A 1 527 ? -7.696 -13.124 39.638 1.00 57.38 527 GLU A C 1
ATOM 4095 O O . GLU A 1 527 ? -7.586 -13.537 38.488 1.00 57.38 527 GLU A O 1
ATOM 4100 N N . TRP A 1 528 ? -8.896 -13.032 40.216 1.00 67.00 528 TRP A N 1
ATOM 4101 C CA . TRP A 1 528 ? -10.118 -13.452 39.524 1.00 67.00 528 TRP A CA 1
ATOM 4102 C C . TRP A 1 528 ? -10.653 -12.383 38.563 1.00 67.00 528 TRP A C 1
ATOM 4104 O O . TRP A 1 528 ? -11.296 -12.737 37.577 1.00 67.00 528 TRP A O 1
ATOM 4114 N N . GLU A 1 529 ? -10.384 -11.091 38.801 1.00 65.50 529 GLU A N 1
ATOM 4115 C CA . GLU A 1 529 ? -10.722 -10.035 37.835 1.00 65.50 529 GLU A CA 1
ATOM 4116 C C . GLU A 1 529 ? -9.921 -10.193 36.536 1.00 65.50 529 GLU A C 1
ATOM 4118 O O . GLU A 1 529 ? -10.459 -9.904 35.472 1.00 65.50 529 GLU A O 1
ATOM 4123 N N . ALA A 1 530 ? -8.697 -10.736 36.601 1.00 61.88 530 ALA A N 1
ATOM 4124 C CA . ALA A 1 530 ? -7.885 -11.052 35.424 1.00 61.88 530 ALA A CA 1
ATOM 4125 C C . ALA A 1 530 ? -8.469 -12.185 34.554 1.00 61.88 530 ALA A C 1
ATOM 4127 O O . ALA A 1 530 ? -8.170 -12.248 33.366 1.00 61.88 530 ALA A O 1
ATOM 4128 N N . ARG A 1 531 ? -9.322 -13.051 35.122 1.00 66.81 531 ARG A N 1
ATOM 4129 C CA . ARG A 1 531 ? -10.003 -14.150 34.406 1.00 66.81 531 ARG A CA 1
ATOM 4130 C C . ARG A 1 531 ? -11.340 -13.731 33.784 1.00 66.81 531 ARG A C 1
ATOM 4132 O O . ARG A 1 531 ? -11.981 -14.510 33.090 1.00 66.81 531 ARG A O 1
ATOM 4139 N N . ILE A 1 532 ? -11.795 -12.503 34.042 1.00 71.56 532 ILE A N 1
ATOM 4140 C CA . ILE A 1 532 ? -12.999 -11.944 33.419 1.00 71.56 532 ILE A CA 1
ATOM 4141 C C . ILE A 1 532 ? -12.607 -11.312 32.083 1.00 71.56 532 ILE A C 1
ATOM 4143 O O . ILE A 1 532 ? -11.886 -10.316 32.059 1.00 71.56 532 ILE A O 1
ATOM 4147 N N . GLY A 1 533 ? -13.140 -11.836 30.976 1.00 66.19 533 GLY A N 1
ATOM 4148 C CA . GLY A 1 533 ? -12.742 -11.442 29.624 1.00 66.19 533 GLY A CA 1
ATOM 4149 C C . GLY A 1 533 ? -11.485 -12.154 29.115 1.00 66.19 533 GLY A C 1
ATOM 4150 O O . GLY A 1 533 ? -10.839 -11.629 28.208 1.00 66.19 533 GLY A O 1
ATOM 4151 N N . GLY A 1 534 ? -11.129 -13.297 29.712 1.00 72.56 534 GLY A N 1
ATOM 4152 C CA . GLY A 1 534 ? -10.035 -14.156 29.263 1.00 72.56 534 GLY A CA 1
ATOM 4153 C C . GLY A 1 534 ? -10.358 -14.944 27.985 1.00 72.56 534 GLY A C 1
ATOM 4154 O O . GLY A 1 534 ? -11.408 -14.767 27.364 1.00 72.56 534 GLY A O 1
ATOM 4155 N N . GLN A 1 535 ? -9.408 -15.783 27.569 1.00 79.38 535 GLN A N 1
ATOM 4156 C CA . GLN A 1 535 ? -9.480 -16.646 26.379 1.00 79.38 535 GLN A CA 1
ATOM 4157 C C . GLN A 1 535 ? -9.292 -18.124 26.758 1.00 79.38 535 GLN A C 1
ATOM 4159 O O . GLN A 1 535 ? -8.607 -18.875 26.069 1.00 79.38 535 GLN A O 1
ATOM 4164 N N . GLU A 1 536 ? -9.837 -18.540 27.901 1.00 81.19 536 GLU A N 1
ATOM 4165 C CA . GLU A 1 536 ? -9.716 -19.913 28.397 1.00 81.19 536 GLU A CA 1
ATOM 4166 C C . GLU A 1 536 ? -10.433 -20.938 27.506 1.00 81.19 536 GLU A C 1
ATOM 4168 O O . GLU A 1 536 ? -10.048 -22.106 27.502 1.00 81.19 536 GLU A O 1
ATOM 4173 N N . PHE A 1 537 ? -11.437 -20.501 26.742 1.00 86.19 537 PHE A N 1
ATOM 4174 C CA . PHE A 1 537 ? -12.200 -21.331 25.814 1.00 86.19 537 PHE A CA 1
ATOM 4175 C C . PHE A 1 537 ? -12.191 -20.741 24.400 1.00 86.19 537 PHE A C 1
ATOM 4177 O O . PHE A 1 537 ? -12.267 -19.525 24.214 1.00 86.19 537 PHE A O 1
ATOM 4184 N N . SER A 1 538 ? -12.137 -21.614 23.390 1.00 80.94 538 SER A N 1
ATOM 4185 C CA . SER A 1 538 ? -12.216 -21.234 21.972 1.00 80.94 538 SER A CA 1
ATOM 4186 C C . SER A 1 538 ? -13.633 -20.835 21.549 1.00 80.94 538 SER A C 1
ATOM 4188 O O . SER A 1 538 ? -13.798 -20.014 20.648 1.00 80.94 538 SER A O 1
ATOM 4190 N N . SER A 1 539 ? -14.658 -21.377 22.213 1.00 88.81 539 SER A N 1
ATOM 4191 C CA . SER A 1 539 ? -16.056 -21.004 22.000 1.00 88.81 539 SER A CA 1
ATOM 4192 C C . SER A 1 539 ? -16.440 -19.789 22.862 1.00 88.81 539 SER A C 1
ATOM 4194 O O . SER A 1 539 ? -16.363 -19.862 24.094 1.00 88.81 539 SER A O 1
ATOM 4196 N N . PRO A 1 540 ? -16.935 -18.684 22.266 1.00 87.62 540 PRO A N 1
ATOM 4197 C CA . PRO A 1 540 ? -17.437 -17.530 23.017 1.00 87.62 540 PRO A CA 1
ATOM 4198 C C . PRO A 1 540 ? -18.596 -17.873 23.961 1.00 87.62 540 PRO A C 1
ATOM 4200 O O . PRO A 1 540 ? -18.774 -17.217 24.991 1.00 87.62 540 PRO A O 1
ATOM 4203 N N . GLU A 1 541 ? -19.386 -18.895 23.616 1.00 91.75 541 GLU A N 1
ATOM 4204 C CA . GLU A 1 541 ? -20.455 -19.387 24.478 1.00 91.75 541 GLU A CA 1
ATOM 4205 C C . GLU A 1 541 ? -19.889 -20.069 25.721 1.00 91.75 541 GLU A C 1
ATOM 4207 O O . GLU A 1 541 ? -20.289 -19.727 26.834 1.00 91.75 541 GLU A O 1
ATOM 4212 N N . GLU A 1 542 ? -18.942 -20.990 25.549 1.00 91.25 542 GLU A N 1
ATOM 4213 C CA . GLU A 1 542 ? -18.309 -21.700 26.665 1.00 91.25 542 GLU A CA 1
ATOM 4214 C C . GLU A 1 542 ? -17.578 -20.730 27.594 1.00 91.25 542 GLU A C 1
ATOM 4216 O O . GLU A 1 542 ? -17.760 -20.794 28.812 1.00 91.25 542 GLU A O 1
ATOM 4221 N N . GLN A 1 543 ? -16.861 -19.755 27.025 1.00 92.31 543 GLN A N 1
ATOM 4222 C CA . GLN A 1 543 ? -16.217 -18.687 27.788 1.00 92.31 543 GLN A CA 1
ATOM 4223 C C . GLN A 1 543 ? -17.237 -17.914 28.633 1.00 92.31 543 GLN A C 1
ATOM 4225 O O . GLN A 1 543 ? -17.026 -17.689 29.825 1.00 92.31 543 GLN A O 1
ATOM 4230 N N . LEU A 1 544 ? -18.372 -17.514 28.051 1.00 93.38 544 LEU A N 1
ATOM 4231 C CA . LEU A 1 544 ? -19.386 -16.764 28.789 1.00 93.38 544 LEU A CA 1
ATOM 4232 C C . LEU A 1 544 ? -20.069 -17.615 29.869 1.00 93.38 544 LEU A C 1
ATOM 4234 O O . LEU A 1 544 ? -20.363 -17.094 30.948 1.00 93.38 544 LEU A O 1
ATOM 4238 N N . ARG A 1 545 ? -20.317 -18.905 29.613 1.00 94.94 545 ARG A N 1
ATOM 4239 C CA . ARG A 1 545 ? -20.862 -19.827 30.622 1.00 94.94 545 ARG A CA 1
ATOM 4240 C C . ARG A 1 545 ? -19.921 -19.942 31.815 1.00 94.94 545 ARG A C 1
ATOM 4242 O O . ARG A 1 545 ? -20.357 -19.734 32.949 1.00 94.94 545 ARG A O 1
ATOM 4249 N N . PHE A 1 546 ? -18.635 -20.160 31.547 1.00 93.94 546 PHE A N 1
ATOM 4250 C CA . PHE A 1 546 ? -17.591 -20.184 32.565 1.00 93.94 546 PHE A CA 1
ATOM 4251 C C . PHE A 1 546 ? -17.552 -18.879 33.373 1.00 93.94 546 PHE A C 1
ATOM 4253 O O . PHE A 1 546 ? -17.545 -18.906 34.602 1.00 93.94 546 PHE A O 1
ATOM 4260 N N . GLU A 1 547 ? -17.603 -17.722 32.712 1.00 93.12 547 GLU A N 1
ATOM 4261 C CA . GLU A 1 547 ? -17.602 -16.416 33.380 1.00 93.12 547 GLU A CA 1
ATOM 4262 C C . GLU A 1 547 ? -18.828 -16.203 34.288 1.00 93.12 547 GLU A C 1
ATOM 4264 O O . GLU A 1 547 ? -18.708 -15.618 35.371 1.00 93.12 547 GLU A O 1
ATOM 4269 N N . ILE A 1 548 ? -20.013 -16.670 33.876 1.00 94.06 548 ILE A N 1
ATOM 4270 C CA . ILE A 1 548 ? -21.244 -16.604 34.681 1.00 94.06 548 ILE A CA 1
ATOM 4271 C C . ILE A 1 548 ? -21.131 -17.509 35.912 1.00 94.06 548 ILE A C 1
ATOM 4273 O O . ILE A 1 548 ? -21.470 -17.084 37.021 1.00 94.06 548 ILE A O 1
ATOM 4277 N N . GLU A 1 549 ? -20.627 -18.730 35.742 1.00 93.75 549 GLU A N 1
ATOM 4278 C CA . GLU A 1 549 ? -20.395 -19.675 36.838 1.00 93.75 549 GLU A CA 1
ATOM 4279 C C . GLU A 1 549 ? -19.347 -19.155 37.822 1.00 93.75 549 GLU A C 1
ATOM 4281 O O . GLU A 1 549 ? -19.554 -19.190 39.039 1.00 93.75 549 GLU A O 1
ATOM 4286 N N . LEU A 1 550 ? -18.256 -18.585 37.310 1.00 91.88 550 LEU A N 1
ATOM 4287 C CA . LEU A 1 550 ? -17.225 -17.947 38.115 1.00 91.88 550 LEU A CA 1
ATOM 4288 C C . LEU A 1 550 ? -17.820 -16.784 38.920 1.00 91.88 550 LEU A C 1
ATOM 4290 O O . LEU A 1 550 ? -17.613 -16.698 40.131 1.00 91.88 550 LEU A O 1
ATOM 4294 N N . MET A 1 551 ? -18.636 -15.939 38.287 1.00 91.06 551 MET A N 1
ATOM 4295 C CA . MET A 1 551 ? -19.320 -14.832 38.955 1.00 91.06 551 MET A CA 1
ATOM 4296 C C . MET A 1 551 ? -20.247 -15.323 40.074 1.00 91.06 551 MET A C 1
ATOM 4298 O O . MET A 1 551 ? -20.187 -14.798 41.187 1.00 91.06 551 MET A O 1
ATOM 4302 N N . TRP A 1 552 ? -21.066 -16.346 39.817 1.00 92.75 552 TRP A N 1
ATOM 4303 C CA . TRP A 1 552 ? -21.916 -16.972 40.833 1.00 92.75 552 TRP A CA 1
ATOM 4304 C C . TRP A 1 552 ? -21.089 -17.552 41.984 1.00 92.75 552 TRP A C 1
ATOM 4306 O O . TRP A 1 552 ? -21.387 -17.305 43.154 1.00 92.75 552 TRP A O 1
ATOM 4316 N N . SER A 1 553 ? -20.000 -18.257 41.670 1.00 91.19 553 SER A N 1
ATOM 4317 C CA . SER A 1 553 ? -19.161 -18.907 42.674 1.00 91.19 553 SER A CA 1
ATOM 4318 C C . SER A 1 553 ? -18.486 -17.906 43.622 1.00 91.19 553 SER A C 1
ATOM 4320 O O . SER A 1 553 ? -18.382 -18.182 44.819 1.00 91.19 553 SER A O 1
ATOM 4322 N N . ILE A 1 554 ? -18.091 -16.734 43.121 1.00 87.06 554 ILE A N 1
ATOM 4323 C CA . ILE A 1 554 ? -17.409 -15.698 43.904 1.00 87.06 554 ILE A CA 1
ATOM 4324 C C . ILE A 1 554 ? -18.414 -14.820 44.659 1.00 87.06 554 ILE A C 1
ATOM 4326 O O . ILE A 1 554 ? -18.209 -14.502 45.833 1.00 87.06 554 ILE A O 1
ATOM 4330 N N . TRP A 1 555 ? -19.509 -14.405 44.019 1.00 83.25 555 TRP A N 1
ATOM 4331 C CA . TRP A 1 555 ? -20.398 -13.376 44.574 1.00 83.25 555 TRP A CA 1
ATOM 4332 C C . TRP A 1 555 ? -21.509 -13.893 45.473 1.00 83.25 555 TRP A C 1
ATOM 4334 O O . TRP A 1 555 ? -21.992 -13.135 46.314 1.00 83.25 555 TRP A O 1
ATOM 4344 N N . PHE A 1 556 ? -21.900 -15.154 45.337 1.00 85.88 556 PHE A N 1
ATOM 4345 C CA . PHE A 1 556 ? -22.932 -15.748 46.173 1.00 85.88 556 PHE A CA 1
ATOM 4346 C C . PHE A 1 556 ? -22.249 -16.386 47.392 1.00 85.88 556 PHE A C 1
ATOM 4348 O O . PHE A 1 556 ? -21.216 -17.051 47.271 1.00 85.88 556 PHE A O 1
ATOM 4355 N N . SER A 1 557 ? -22.764 -16.129 48.598 1.00 85.19 557 SER A N 1
ATOM 4356 C CA . SER A 1 557 ? -22.369 -16.893 49.792 1.00 85.19 557 SER A CA 1
ATOM 4357 C C . SER A 1 557 ? -22.766 -18.366 49.640 1.00 85.19 557 SER A C 1
ATOM 4359 O O . SER A 1 557 ? -23.542 -18.713 48.756 1.00 85.19 557 SER A O 1
ATOM 4361 N N . LEU A 1 558 ? -22.246 -19.248 50.497 1.00 82.44 558 LEU A N 1
ATOM 4362 C CA . LEU A 1 558 ? -22.637 -20.661 50.474 1.00 82.44 558 LEU A CA 1
ATOM 4363 C C . LEU A 1 558 ? -24.162 -20.829 50.635 1.00 82.44 558 LEU A C 1
ATOM 4365 O O . LEU A 1 558 ? -24.788 -21.510 49.833 1.00 82.44 558 LEU A O 1
ATOM 4369 N N . GLU A 1 559 ? -24.761 -20.103 51.582 1.00 84.00 559 GLU A N 1
ATOM 4370 C CA . GLU A 1 559 ? -26.217 -20.063 51.797 1.00 84.00 559 GLU A CA 1
ATOM 4371 C C . GLU A 1 559 ? -26.978 -19.520 50.573 1.00 84.00 559 GLU A C 1
ATOM 4373 O O . GLU A 1 559 ? -28.017 -20.052 50.180 1.00 84.00 559 GLU A O 1
ATOM 4378 N N . ASP A 1 560 ? -26.450 -18.475 49.924 1.00 87.06 560 ASP A N 1
ATOM 4379 C CA . ASP A 1 560 ? -27.039 -17.929 48.700 1.00 87.06 560 ASP A CA 1
ATOM 4380 C C . ASP A 1 560 ? -27.005 -18.947 47.554 1.00 87.06 560 ASP A C 1
ATOM 4382 O O . ASP A 1 560 ? -27.924 -18.957 46.742 1.00 87.06 560 ASP A O 1
ATOM 4386 N N . LYS A 1 561 ? -25.969 -19.789 47.462 1.00 88.75 561 LYS A N 1
ATOM 4387 C CA . LYS A 1 561 ? -25.848 -20.817 46.417 1.00 88.75 561 LYS A CA 1
ATOM 4388 C C . LYS A 1 561 ? -26.862 -21.943 46.594 1.00 88.75 561 LYS A C 1
ATOM 4390 O O . LYS A 1 561 ? -27.365 -22.446 45.595 1.00 88.75 561 LYS A O 1
ATOM 4395 N N . GLU A 1 562 ? -27.186 -22.301 47.836 1.00 88.06 562 GLU A N 1
ATOM 4396 C CA . GLU A 1 562 ? -28.248 -23.267 48.143 1.00 88.06 562 GLU A CA 1
ATOM 4397 C C . GLU A 1 562 ? -29.634 -22.699 47.827 1.00 88.06 562 GLU A C 1
ATOM 4399 O O . GLU A 1 562 ? -30.468 -23.374 47.226 1.00 88.06 562 GLU A O 1
ATOM 4404 N N . LYS A 1 563 ? -29.877 -21.432 48.186 1.00 88.75 563 LYS A N 1
ATOM 4405 C CA . LYS A 1 563 ? -31.157 -20.764 47.919 1.00 88.75 563 LYS A CA 1
ATOM 4406 C C . LYS A 1 563 ? -31.342 -20.414 46.434 1.00 88.75 563 LYS A C 1
ATOM 4408 O O . LYS A 1 563 ? -32.465 -20.433 45.930 1.00 88.75 563 LYS A O 1
ATOM 4413 N N . TRP A 1 564 ? -30.257 -20.085 45.737 1.00 89.88 564 TRP A N 1
ATOM 4414 C CA . TRP A 1 564 ? -30.248 -19.585 44.361 1.00 89.88 564 TRP A CA 1
ATOM 4415 C C . TRP A 1 564 ? -29.229 -20.342 43.493 1.00 89.88 564 TRP A C 1
ATOM 4417 O O . TRP A 1 564 ? -28.230 -19.755 43.053 1.00 89.88 564 TRP A O 1
ATOM 4427 N N . PRO A 1 565 ? -29.458 -21.642 43.233 1.00 92.44 565 PRO A N 1
ATOM 4428 C CA . PRO A 1 565 ? -28.611 -22.406 42.330 1.00 92.44 565 PRO A CA 1
ATOM 4429 C C . PRO A 1 565 ? -28.771 -21.910 40.888 1.00 92.44 565 PRO A C 1
ATOM 4431 O O . PRO A 1 565 ? -29.823 -21.384 40.504 1.00 92.44 565 PRO A O 1
ATOM 4434 N N . ILE A 1 566 ? -27.726 -22.085 40.076 1.00 92.56 566 ILE A N 1
ATOM 4435 C CA . ILE A 1 566 ? -27.809 -21.845 38.630 1.00 92.56 566 ILE A CA 1
ATOM 4436 C C . ILE A 1 566 ? -28.831 -22.823 38.041 1.00 92.56 566 ILE A C 1
ATOM 4438 O O . ILE A 1 566 ? -28.750 -24.030 38.262 1.00 92.56 566 ILE A O 1
ATOM 4442 N N . ARG A 1 567 ? -29.813 -22.293 37.311 1.00 92.19 567 ARG A N 1
ATOM 4443 C CA . ARG A 1 567 ? -30.814 -23.087 36.586 1.00 92.19 567 ARG A CA 1
ATOM 4444 C C . ARG A 1 567 ? -30.319 -23.409 35.179 1.00 92.19 567 ARG A C 1
ATOM 4446 O O . ARG A 1 567 ? -29.406 -22.734 34.713 1.00 92.19 567 ARG A O 1
ATOM 4453 N N . PRO A 1 568 ? -30.935 -24.366 34.466 1.00 93.94 568 PRO A N 1
ATOM 4454 C CA . PRO A 1 568 ? -30.697 -24.525 33.037 1.00 93.94 568 PRO A CA 1
ATOM 4455 C C . PRO A 1 568 ? -30.911 -23.199 32.296 1.00 93.94 568 PRO A C 1
ATOM 4457 O O . PRO A 1 568 ? -31.905 -22.503 32.521 1.00 93.94 568 PRO A O 1
ATOM 4460 N N . TYR A 1 569 ? -29.967 -22.835 31.428 1.00 96.50 569 TYR A N 1
ATOM 4461 C CA . TYR A 1 569 ? -30.074 -21.631 30.612 1.00 96.50 569 TYR A CA 1
ATOM 4462 C C . TYR A 1 569 ? -29.441 -21.801 29.230 1.00 96.50 569 TYR A C 1
ATOM 4464 O O . TYR A 1 569 ? -28.456 -22.527 29.046 1.00 96.50 569 TYR A O 1
ATOM 4472 N N . THR A 1 570 ? -30.005 -21.085 28.265 1.00 95.50 570 THR A N 1
ATOM 4473 C CA . THR A 1 570 ? -29.588 -21.049 26.862 1.00 95.50 570 THR A CA 1
ATOM 4474 C C . THR A 1 570 ? -29.391 -19.608 26.400 1.00 95.50 570 THR A C 1
ATOM 4476 O O . THR A 1 570 ? -29.852 -18.657 27.040 1.00 95.50 570 THR A O 1
ATOM 4479 N N . PHE A 1 571 ? -28.689 -19.437 25.283 1.00 95.38 571 PHE A N 1
ATOM 4480 C CA . PHE A 1 571 ? -28.540 -18.152 24.610 1.00 95.38 571 PHE A CA 1
ATOM 4481 C C . PHE A 1 571 ? -29.329 -18.186 23.305 1.00 95.38 571 PHE A C 1
ATOM 4483 O O . PHE A 1 571 ? -29.273 -19.167 22.567 1.00 95.38 571 PHE A O 1
ATOM 4490 N N . SER A 1 572 ? -30.075 -17.124 23.010 1.00 91.81 572 SER A N 1
ATOM 4491 C CA . SER A 1 572 ? -30.736 -17.002 21.710 1.00 91.81 572 SER A CA 1
ATOM 4492 C C . SER A 1 572 ? -29.711 -16.720 20.604 1.00 91.81 572 SER A C 1
ATOM 4494 O O . SER A 1 572 ? -28.637 -16.177 20.876 1.00 91.81 572 SER A O 1
ATOM 4496 N N . LYS A 1 573 ? -30.065 -17.016 19.347 1.00 86.19 573 LYS A N 1
ATOM 4497 C CA . LYS A 1 573 ? -29.172 -16.875 18.181 1.00 86.19 573 LYS A CA 1
ATOM 4498 C C . LYS A 1 573 ? -28.518 -15.486 18.060 1.00 86.19 573 LYS A C 1
ATOM 4500 O O . LYS A 1 573 ? -27.363 -15.408 17.675 1.00 86.19 573 LYS A O 1
ATOM 4505 N N . GLY A 1 574 ? -29.229 -14.411 18.419 1.00 85.25 574 GLY A N 1
ATOM 4506 C CA . GLY A 1 574 ? -28.727 -13.028 18.338 1.00 85.25 574 GLY A CA 1
ATOM 4507 C C . GLY A 1 574 ? -28.125 -12.479 19.637 1.00 85.25 574 GLY A C 1
ATOM 4508 O O . GLY A 1 574 ? -27.762 -11.304 19.708 1.00 85.25 574 GLY A O 1
ATOM 4509 N N . PHE A 1 575 ? -28.038 -13.285 20.700 1.00 92.75 575 PHE A N 1
ATOM 4510 C CA . PHE A 1 575 ? -27.579 -12.788 21.997 1.00 92.75 575 PHE A CA 1
ATOM 4511 C C . PHE A 1 575 ? -26.129 -12.300 21.933 1.00 92.75 575 PHE A C 1
ATOM 4513 O O . PHE A 1 575 ? -25.836 -11.196 22.399 1.00 92.75 575 PHE A O 1
ATO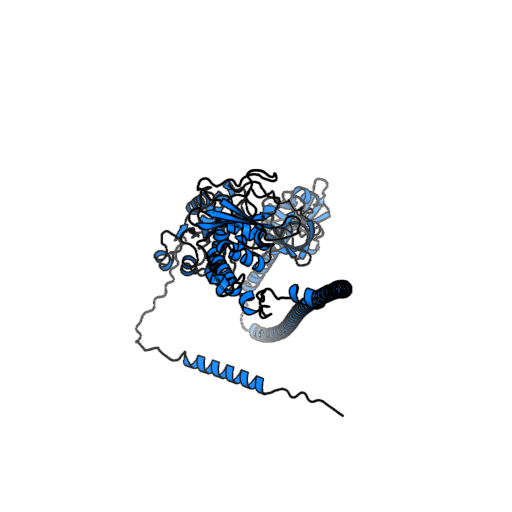M 4520 N N . PHE A 1 576 ? -25.235 -13.082 21.323 1.00 91.62 576 PHE A N 1
ATOM 4521 C CA . PHE A 1 576 ? -23.818 -12.732 21.221 1.00 91.62 576 PHE A CA 1
ATOM 4522 C C . PHE A 1 576 ? -23.596 -11.476 20.374 1.00 91.62 576 PHE A C 1
ATOM 4524 O O . PHE A 1 576 ? -22.805 -10.621 20.769 1.00 91.62 576 PHE A O 1
ATOM 4531 N N . ASP A 1 577 ? -24.372 -11.264 19.313 1.00 87.19 577 ASP A N 1
ATOM 4532 C CA . ASP A 1 577 ? -24.297 -10.033 18.515 1.00 87.19 577 ASP A CA 1
ATOM 4533 C C . ASP A 1 577 ? -24.584 -8.796 19.375 1.00 87.19 577 ASP A C 1
ATOM 4535 O O . ASP A 1 577 ? -23.825 -7.820 19.387 1.00 87.19 577 ASP A O 1
ATOM 4539 N N . THR A 1 578 ? -25.644 -8.852 20.188 1.00 90.62 578 THR A N 1
ATOM 4540 C CA . THR A 1 578 ? -25.982 -7.757 21.113 1.00 90.62 578 THR A CA 1
ATOM 4541 C C . THR A 1 578 ? -24.987 -7.624 22.271 1.00 90.62 578 THR A C 1
ATOM 4543 O O . THR A 1 578 ? -24.732 -6.520 22.760 1.00 90.62 578 THR A O 1
ATOM 4546 N N . LEU A 1 579 ? -24.359 -8.726 22.690 1.00 88.56 579 LEU A N 1
ATOM 4547 C CA . LEU A 1 579 ? -23.272 -8.733 23.668 1.00 88.56 579 LEU A CA 1
ATOM 4548 C C . LEU A 1 579 ? -22.026 -8.014 23.136 1.00 88.56 579 LEU A C 1
ATOM 4550 O O . LEU A 1 579 ? -21.408 -7.236 23.869 1.00 88.56 579 LEU A O 1
ATOM 4554 N N . HIS A 1 580 ? -21.675 -8.239 21.870 1.00 83.94 580 HIS A N 1
ATOM 4555 C CA . HIS A 1 580 ? -20.530 -7.615 21.213 1.00 83.94 580 HIS A CA 1
ATOM 4556 C C . HIS A 1 580 ? -20.765 -6.131 20.909 1.00 83.94 580 HIS A C 1
ATOM 4558 O O . HIS A 1 580 ? -19.852 -5.327 21.090 1.00 83.94 580 HIS A O 1
ATOM 4564 N N . THR A 1 581 ? -21.980 -5.754 20.513 1.00 83.62 581 THR A N 1
ATOM 4565 C CA . THR A 1 581 ? -22.315 -4.380 20.098 1.00 83.62 581 THR A CA 1
ATOM 4566 C C . THR A 1 581 ? -22.702 -3.475 21.272 1.00 83.62 581 THR A C 1
ATOM 4568 O O . THR A 1 581 ? -22.088 -2.427 21.495 1.00 83.62 581 THR A O 1
ATOM 4571 N N . VAL A 1 582 ? -23.696 -3.879 22.066 1.00 79.44 582 VAL A N 1
ATOM 4572 C CA . VAL A 1 582 ? -24.248 -3.085 23.178 1.00 79.44 582 VAL A CA 1
ATOM 4573 C C . VAL A 1 582 ? -23.586 -3.462 24.503 1.00 79.44 582 VAL A C 1
ATOM 4575 O O . VAL A 1 582 ? -23.292 -2.592 25.325 1.00 79.44 582 VAL A O 1
ATOM 4578 N N . GLY A 1 583 ? -23.309 -4.752 24.711 1.00 69.69 583 GLY A N 1
ATOM 4579 C CA . GLY A 1 583 ? -22.719 -5.270 25.947 1.00 69.69 583 GLY A CA 1
ATOM 4580 C C . GLY A 1 583 ? -21.311 -4.741 26.241 1.00 69.69 583 GLY A C 1
ATOM 4581 O O . GLY A 1 583 ? -21.010 -4.481 27.405 1.00 69.69 583 GLY A O 1
ATOM 4582 N N . ARG A 1 584 ? -20.477 -4.491 25.216 1.00 79.56 584 ARG A N 1
ATOM 4583 C CA . ARG A 1 584 ? -19.124 -3.901 25.370 1.00 79.56 584 ARG A CA 1
ATOM 4584 C C . ARG A 1 584 ? -19.120 -2.501 25.981 1.00 79.56 584 ARG A C 1
ATOM 4586 O O . ARG A 1 584 ? -18.120 -2.087 26.556 1.00 79.56 584 ARG A O 1
ATOM 4593 N N . GLN A 1 585 ? -20.233 -1.781 25.875 1.00 82.12 585 GLN A N 1
ATOM 4594 C CA . GLN A 1 585 ? -20.364 -0.426 26.410 1.00 82.12 585 GLN A CA 1
ATOM 4595 C C . GLN A 1 585 ? -20.639 -0.420 27.923 1.00 82.12 585 GLN A C 1
ATOM 4597 O O . GLN A 1 585 ? -20.687 0.645 28.536 1.00 82.12 585 GLN A O 1
ATOM 4602 N N . VAL A 1 586 ? -20.820 -1.596 28.536 1.00 83.19 586 VAL A N 1
ATOM 4603 C CA . VAL A 1 586 ? -20.991 -1.765 29.981 1.00 83.19 586 VAL A CA 1
ATOM 4604 C C . VAL A 1 586 ? -19.798 -2.534 30.545 1.00 83.19 586 VAL A C 1
ATOM 4606 O O . VAL A 1 586 ? -19.382 -3.528 29.950 1.00 83.19 586 VAL A O 1
ATOM 4609 N N . PRO A 1 587 ? -19.268 -2.154 31.726 1.00 85.06 587 PRO A N 1
ATOM 4610 C CA . PRO A 1 587 ? -18.217 -2.926 32.379 1.00 85.06 587 PRO A CA 1
ATOM 4611 C C . PRO A 1 587 ? -18.587 -4.412 32.491 1.00 85.06 587 PRO A C 1
ATOM 4613 O O . PRO A 1 587 ? -19.604 -4.755 33.104 1.00 85.06 587 PRO A O 1
ATOM 4616 N N . ARG A 1 588 ? -17.745 -5.297 31.937 1.00 88.19 588 ARG A N 1
ATOM 4617 C CA . ARG A 1 588 ? -17.997 -6.748 31.818 1.00 88.19 588 ARG A CA 1
ATOM 4618 C C . ARG A 1 588 ? -18.418 -7.386 33.142 1.00 88.19 588 ARG A C 1
ATOM 4620 O O . ARG A 1 588 ? -19.414 -8.100 33.200 1.00 88.19 588 ARG A O 1
ATOM 4627 N N . ARG A 1 589 ? -17.743 -7.028 34.238 1.00 86.88 589 ARG A N 1
ATOM 4628 C CA . ARG A 1 589 ? -18.084 -7.458 35.607 1.00 86.88 589 ARG A CA 1
ATOM 4629 C C . ARG A 1 589 ? -19.531 -7.145 35.997 1.00 86.88 589 ARG A C 1
ATOM 4631 O O . ARG A 1 589 ? -20.195 -7.968 36.621 1.00 86.88 589 ARG A O 1
ATOM 4638 N N . LYS A 1 590 ? -20.027 -5.954 35.651 1.00 87.38 590 LYS A N 1
ATOM 4639 C CA . LYS A 1 590 ? -21.398 -5.526 35.961 1.00 87.38 590 LYS A CA 1
ATOM 4640 C C . LYS A 1 590 ? -22.414 -6.353 35.180 1.00 87.38 590 LYS A C 1
ATOM 4642 O O . LYS A 1 590 ? -23.429 -6.752 35.740 1.00 87.38 590 LYS A O 1
ATOM 4647 N N . LEU A 1 591 ? -22.114 -6.630 33.914 1.00 90.25 591 LEU A N 1
ATOM 4648 C CA . LEU A 1 591 ? -22.936 -7.483 33.067 1.00 90.25 591 LEU A CA 1
ATOM 4649 C C . LEU A 1 591 ? -23.003 -8.915 33.595 1.00 90.25 591 LEU A C 1
ATOM 4651 O O . LEU A 1 591 ? -24.099 -9.414 33.828 1.00 90.25 591 LEU A O 1
ATOM 4655 N N . LEU A 1 592 ? -21.855 -9.541 33.852 1.00 91.38 592 LEU A N 1
ATOM 4656 C CA . LEU A 1 592 ? -21.782 -10.911 34.363 1.00 91.38 592 LEU A CA 1
ATOM 4657 C C . LEU A 1 592 ? -22.538 -11.078 35.680 1.00 91.38 592 LEU A C 1
ATOM 4659 O O . LEU A 1 592 ? -23.242 -12.065 35.865 1.00 91.38 592 LEU A O 1
ATOM 4663 N N . ARG A 1 593 ? -22.462 -10.086 36.575 1.00 89.00 593 ARG A N 1
ATOM 4664 C CA . ARG A 1 593 ? -23.247 -10.091 37.813 1.00 89.00 593 ARG A CA 1
ATOM 4665 C C . ARG A 1 593 ? -24.750 -10.139 37.536 1.00 89.00 593 ARG A C 1
ATOM 4667 O O . ARG A 1 593 ? -25.457 -10.925 38.157 1.00 89.00 593 ARG A O 1
ATOM 4674 N N . VAL A 1 594 ? -25.236 -9.318 36.606 1.00 90.44 594 VAL A N 1
ATOM 4675 C CA . VAL A 1 594 ? -26.656 -9.304 36.229 1.00 90.44 594 VAL A CA 1
ATOM 4676 C C . VAL A 1 594 ? -27.060 -10.623 35.568 1.00 90.44 594 VAL A C 1
ATOM 4678 O O . VAL A 1 594 ? -28.123 -11.146 35.887 1.00 90.44 594 VAL A O 1
ATOM 4681 N N . LEU A 1 595 ? -26.218 -11.195 34.703 1.00 92.88 595 LEU A N 1
ATOM 4682 C CA . LEU A 1 595 ? -26.479 -12.499 34.086 1.00 92.88 595 LEU A CA 1
ATOM 4683 C C . LEU A 1 595 ? -26.555 -13.616 35.138 1.00 92.88 595 LEU A C 1
ATOM 4685 O O . LEU A 1 595 ? -27.519 -14.377 35.127 1.00 92.88 595 LEU A O 1
ATOM 4689 N N . ALA A 1 596 ? -25.629 -13.652 36.102 1.00 92.50 596 ALA A N 1
ATOM 4690 C CA . ALA A 1 596 ? -25.663 -14.592 37.224 1.00 92.50 596 ALA A CA 1
ATOM 4691 C C . ALA A 1 596 ? -26.946 -14.441 38.069 1.00 92.50 596 ALA A C 1
ATOM 4693 O O . ALA A 1 596 ? -27.582 -15.427 38.437 1.00 92.50 596 ALA A O 1
ATOM 4694 N N . GLU A 1 597 ? -27.391 -13.210 38.337 1.00 90.69 597 GLU A N 1
ATOM 4695 C CA . GLU A 1 597 ? -28.662 -12.944 39.029 1.00 90.69 597 GLU A CA 1
ATOM 4696 C C . GLU A 1 597 ? -29.902 -13.338 38.196 1.00 90.69 597 GLU A C 1
ATOM 4698 O O . GLU A 1 597 ? -30.959 -13.637 38.758 1.00 90.69 597 GLU A O 1
ATOM 4703 N N . ILE A 1 598 ? -29.810 -13.341 36.864 1.00 91.38 598 ILE A N 1
ATOM 4704 C CA . ILE A 1 598 ? -30.886 -13.788 35.968 1.00 91.38 598 ILE A CA 1
ATOM 4705 C C . ILE A 1 598 ? -30.977 -15.318 35.960 1.00 91.38 598 ILE A C 1
ATOM 4707 O O . ILE A 1 598 ? -32.041 -15.848 36.273 1.00 91.38 598 ILE A O 1
ATOM 4711 N N . VAL A 1 599 ? -29.876 -16.030 35.690 1.00 94.00 599 VAL A N 1
ATOM 4712 C CA . VAL A 1 599 ? -29.878 -17.506 35.571 1.00 94.00 599 VAL A CA 1
ATOM 4713 C C . VAL A 1 599 ? -30.166 -18.215 36.895 1.00 94.00 599 VAL A C 1
ATOM 4715 O O . VAL A 1 599 ? -30.691 -19.323 36.912 1.00 94.00 599 VAL A O 1
ATOM 4718 N N . THR A 1 600 ? -29.892 -17.563 38.025 1.00 90.62 600 THR A N 1
ATOM 4719 C CA . THR A 1 600 ? -30.278 -18.059 39.358 1.00 90.62 600 THR A CA 1
ATOM 4720 C C . THR A 1 600 ? -31.689 -17.647 39.765 1.00 90.62 600 THR A C 1
ATOM 4722 O O . THR A 1 600 ? -32.207 -18.114 40.774 1.00 90.62 600 THR A O 1
ATOM 4725 N N . CYS A 1 601 ? -32.329 -16.761 38.997 1.00 86.06 601 CYS A N 1
ATOM 4726 C CA . CYS A 1 601 ? -33.568 -16.061 39.328 1.00 86.06 601 CYS A CA 1
ATOM 4727 C C . CYS A 1 601 ? -33.485 -15.098 40.528 1.00 86.06 601 CYS A C 1
ATOM 4729 O O . CYS A 1 601 ? -34.520 -14.533 40.890 1.00 86.06 601 CYS A O 1
ATOM 4731 N N . LYS A 1 602 ? -32.295 -14.823 41.094 1.00 83.75 602 LYS A N 1
ATOM 4732 C CA . LYS A 1 602 ? -32.085 -13.841 42.188 1.00 83.75 602 LYS A CA 1
ATOM 4733 C C . LYS A 1 602 ? -32.606 -12.446 41.873 1.00 83.75 602 LYS A C 1
ATOM 4735 O O . LYS A 1 602 ? -33.123 -11.750 42.749 1.00 83.75 602 LYS A O 1
ATOM 4740 N N . SER A 1 603 ? -32.591 -12.089 40.596 1.00 76.31 603 SER A N 1
ATOM 4741 C CA . SER A 1 603 ? -33.220 -10.882 40.057 1.00 76.31 603 SER A CA 1
ATOM 4742 C C . SER A 1 603 ? -34.731 -10.756 40.346 1.00 76.31 603 SER A C 1
ATOM 4744 O O . SER A 1 603 ? -35.305 -9.703 40.090 1.00 76.31 603 SER A O 1
ATOM 4746 N N . ARG A 1 604 ? -35.404 -11.776 40.897 1.00 74.19 604 ARG A N 1
ATOM 4747 C CA . ARG A 1 604 ? -36.836 -11.735 41.245 1.00 74.19 604 ARG A CA 1
ATOM 4748 C C . ARG A 1 604 ? -37.140 -11.211 42.653 1.00 74.19 604 ARG A C 1
ATOM 4750 O O . ARG A 1 604 ? -38.241 -10.717 42.862 1.00 74.19 604 ARG A O 1
ATOM 4757 N N . GLU A 1 605 ? -36.205 -11.293 43.603 1.00 66.12 605 GLU A N 1
ATOM 4758 C CA . GLU A 1 605 ? -36.452 -10.926 45.016 1.00 66.12 605 GLU A CA 1
ATOM 4759 C C . GLU A 1 605 ? -35.811 -9.585 45.436 1.00 66.12 605 GLU A C 1
ATOM 4761 O O . GLU A 1 605 ? -36.085 -9.084 46.526 1.00 66.12 605 GLU A O 1
ATOM 4766 N N . GLY A 1 606 ? -34.960 -8.976 44.601 1.00 52.03 606 GLY A N 1
ATOM 4767 C CA . GLY A 1 606 ? -34.141 -7.816 44.983 1.00 52.03 606 GLY A CA 1
ATOM 4768 C C . GLY A 1 606 ? -34.677 -6.439 44.559 1.00 52.03 606 GLY A C 1
ATOM 4769 O O . GLY A 1 606 ? -35.125 -6.243 43.433 1.00 52.03 606 GLY A O 1
ATOM 4770 N N . ALA A 1 607 ? -34.487 -5.423 45.414 1.00 43.16 607 ALA A N 1
ATOM 4771 C CA . ALA A 1 607 ? -34.806 -4.012 45.132 1.00 43.16 607 ALA A CA 1
ATOM 4772 C C . ALA A 1 607 ? -34.044 -3.409 43.925 1.00 43.16 607 ALA A C 1
ATOM 4774 O O . ALA A 1 607 ? -34.485 -2.420 43.334 1.00 43.16 607 ALA A O 1
ATOM 4775 N N . HIS A 1 608 ? -32.915 -4.012 43.532 1.00 40.25 608 HIS A N 1
ATOM 4776 C CA . HIS A 1 608 ? -32.095 -3.584 42.390 1.00 40.25 608 HIS A CA 1
ATOM 4777 C C . HIS A 1 608 ? -32.564 -4.150 41.044 1.00 40.25 608 HIS A C 1
ATOM 4779 O O . HIS A 1 608 ? -32.214 -3.604 39.995 1.00 40.25 608 HIS A O 1
ATOM 4785 N N . ALA A 1 609 ? -33.420 -5.171 41.063 1.00 45.09 609 ALA A N 1
ATOM 4786 C CA . ALA A 1 609 ? -33.960 -5.810 39.881 1.00 45.09 609 ALA A CA 1
ATOM 4787 C C . ALA A 1 609 ? -35.456 -5.500 39.776 1.00 45.09 609 ALA A C 1
ATOM 4789 O O . ALA A 1 609 ? -36.329 -6.292 40.113 1.00 45.09 609 ALA A O 1
ATOM 4790 N N . ARG A 1 610 ? -35.779 -4.306 39.265 1.00 52.88 610 ARG A N 1
ATOM 4791 C CA . ARG A 1 610 ? -37.118 -4.083 38.710 1.00 52.88 610 ARG A CA 1
ATOM 4792 C C . ARG A 1 610 ? -37.207 -4.899 37.427 1.00 52.88 610 ARG A C 1
ATOM 4794 O O . ARG A 1 610 ? -36.886 -4.376 36.358 1.00 52.88 610 ARG A O 1
ATOM 4801 N N . ILE A 1 611 ? -37.597 -6.167 37.555 1.00 55.03 611 ILE A N 1
ATOM 4802 C CA . ILE A 1 611 ? -38.138 -6.942 36.443 1.00 55.03 611 ILE A CA 1
ATOM 4803 C C . ILE A 1 611 ? -39.249 -6.089 35.859 1.00 55.03 611 ILE A C 1
ATOM 4805 O O . ILE A 1 611 ? -40.191 -5.696 36.547 1.00 55.03 611 ILE A O 1
ATOM 4809 N N . LEU A 1 612 ? -39.080 -5.713 34.604 1.00 55.12 612 LEU A N 1
ATOM 4810 C CA . LEU A 1 612 ? -40.117 -5.025 33.875 1.00 55.12 612 LEU A CA 1
ATOM 4811 C C . LEU A 1 612 ? -40.648 -6.016 32.842 1.00 55.12 612 LEU A C 1
ATOM 4813 O O . LEU A 1 612 ? -39.898 -6.537 32.022 1.00 55.12 612 LEU A O 1
ATOM 4817 N N . ASP A 1 613 ? -41.946 -6.253 32.841 1.00 54.59 613 ASP A N 1
ATOM 4818 C CA . ASP A 1 613 ? -42.554 -7.079 31.807 1.00 54.59 613 ASP A CA 1
ATOM 4819 C C . ASP A 1 613 ? -42.378 -6.449 30.414 1.00 54.59 613 ASP A C 1
ATOM 4821 O O . ASP A 1 613 ? -42.426 -5.212 30.272 1.00 54.59 613 ASP A O 1
ATOM 4825 N N . LYS A 1 614 ? -42.167 -7.284 29.382 1.00 49.81 614 LYS A N 1
ATOM 4826 C CA . LYS A 1 614 ? -42.278 -6.868 27.972 1.00 49.81 614 LYS A CA 1
ATOM 4827 C C . LYS A 1 614 ? -43.755 -6.613 27.690 1.00 49.81 614 LYS A C 1
ATOM 4829 O O . LYS A 1 614 ? -44.543 -7.534 27.495 1.00 49.81 614 LYS A O 1
ATOM 4834 N N . ARG A 1 615 ? -44.139 -5.342 27.737 1.00 55.91 615 ARG A N 1
ATOM 4835 C CA . ARG A 1 615 ? -45.522 -4.919 27.532 1.00 55.91 615 ARG A CA 1
ATOM 4836 C C . ARG A 1 615 ? -45.886 -5.001 26.056 1.00 55.91 615 ARG A C 1
ATOM 4838 O O . ARG A 1 615 ? -45.080 -4.661 25.197 1.00 55.91 615 ARG A O 1
ATOM 4845 N N . SER A 1 616 ? -47.120 -5.406 25.781 1.00 49.53 616 SER A N 1
ATOM 4846 C CA . SER A 1 616 ? -47.704 -5.406 24.433 1.00 49.53 616 SER A CA 1
ATOM 4847 C C . SER A 1 616 ? -47.869 -3.998 23.833 1.00 49.53 616 SER A C 1
ATOM 4849 O O . SER A 1 616 ? -48.002 -3.876 22.620 1.00 49.53 616 SER A O 1
ATOM 4851 N N . SER A 1 617 ? -47.823 -2.940 24.652 1.00 47.72 617 SER A N 1
ATOM 4852 C CA . SER A 1 617 ? -47.798 -1.538 24.220 1.00 47.72 617 SER A CA 1
ATOM 4853 C C . SER A 1 617 ? -47.000 -0.657 25.196 1.00 47.72 617 SER A C 1
ATOM 4855 O O . SER A 1 617 ? -46.783 -1.022 26.355 1.00 47.72 617 SER A O 1
ATOM 4857 N N . GLY A 1 618 ? -46.557 0.519 24.735 1.00 45.16 618 GLY A N 1
ATOM 4858 C CA . GLY A 1 618 ? -45.724 1.465 25.497 1.00 45.16 618 GLY A CA 1
ATOM 4859 C C . GLY A 1 618 ? -46.404 2.168 26.685 1.00 45.16 618 GLY A C 1
ATOM 4860 O O . GLY A 1 618 ? -45.761 2.969 27.358 1.00 45.16 618 GLY A O 1
ATOM 4861 N N . GLN A 1 619 ? -47.677 1.885 26.981 1.00 39.47 619 GLN A N 1
ATOM 4862 C CA . GLN A 1 619 ? -48.414 2.525 28.078 1.00 39.47 619 GLN A CA 1
ATOM 4863 C C . GLN A 1 619 ? -48.228 1.822 29.439 1.00 39.47 619 GLN A C 1
ATOM 4865 O O . GLN A 1 619 ? -47.873 0.642 29.554 1.00 39.47 619 GLN A O 1
ATOM 4870 N N . GLY A 1 620 ? -48.454 2.576 30.519 1.00 38.50 620 GLY A N 1
ATOM 4871 C CA . GLY A 1 620 ? -48.526 2.057 31.888 1.00 38.50 620 GLY A CA 1
ATOM 4872 C C . GLY A 1 620 ? -49.681 1.067 32.055 1.00 38.50 620 GLY A C 1
ATOM 4873 O O . GLY A 1 620 ? -50.824 1.462 31.891 1.00 38.50 620 GLY A O 1
ATOM 4874 N N . GLY A 1 621 ? -49.394 -0.199 32.392 1.00 42.78 621 GLY A N 1
ATOM 4875 C CA . GLY A 1 621 ? -50.417 -1.203 32.751 1.00 42.78 621 GLY A CA 1
ATOM 4876 C C . GLY A 1 621 ? -50.715 -2.305 31.720 1.00 42.78 621 GLY A C 1
ATOM 4877 O O . GLY A 1 621 ? -51.553 -3.160 31.986 1.00 42.78 621 GLY A O 1
ATOM 4878 N N . ALA A 1 622 ? -50.038 -2.335 30.568 1.00 48.19 622 ALA A N 1
ATOM 4879 C CA . ALA A 1 622 ? -50.263 -3.365 29.546 1.00 48.19 622 ALA A CA 1
ATOM 4880 C C . ALA A 1 622 ? -49.699 -4.753 29.935 1.00 48.19 622 ALA A C 1
ATOM 4882 O O . ALA A 1 622 ? -48.600 -4.852 30.483 1.00 48.19 622 ALA A O 1
ATOM 4883 N N . LYS A 1 623 ? -50.451 -5.822 29.615 1.00 52.66 623 LYS A N 1
ATOM 4884 C CA . LYS A 1 623 ? -50.110 -7.227 29.916 1.00 52.66 623 LYS A CA 1
ATOM 4885 C C . LYS A 1 623 ? -48.877 -7.700 29.130 1.00 52.66 623 LYS A C 1
ATOM 4887 O O . LYS A 1 623 ? -48.736 -7.369 27.945 1.00 52.66 623 LYS A O 1
ATOM 4892 N N . THR A 1 624 ? -48.026 -8.496 29.783 1.00 58.31 624 THR A N 1
ATOM 4893 C CA . THR A 1 624 ? -46.921 -9.245 29.162 1.00 58.31 624 THR A CA 1
ATOM 4894 C C . THR A 1 624 ? -47.486 -10.187 28.112 1.00 58.31 624 THR A C 1
ATOM 4896 O O . THR A 1 624 ? -48.402 -10.950 28.416 1.00 58.31 624 THR A O 1
ATOM 4899 N N . ARG A 1 625 ? -46.988 -10.129 26.872 1.00 61.31 625 ARG A N 1
ATOM 4900 C CA . ARG A 1 625 ? -47.424 -11.066 25.830 1.00 61.31 625 ARG A CA 1
ATOM 4901 C C . ARG A 1 625 ? -46.520 -12.304 25.886 1.00 61.31 625 ARG A C 1
ATOM 4903 O O . ARG A 1 625 ? -45.322 -12.143 25.646 1.00 61.31 625 ARG A O 1
ATOM 4910 N N . PRO A 1 626 ? -47.043 -13.493 26.230 1.00 69.50 626 PRO A N 1
ATOM 4911 C CA . PRO A 1 626 ? -46.262 -14.719 26.134 1.00 69.50 626 PRO A CA 1
ATOM 4912 C C . PRO A 1 626 ? -45.918 -14.999 24.664 1.00 69.50 626 PRO A C 1
ATOM 4914 O O . PRO A 1 626 ? -46.690 -14.646 23.765 1.00 69.50 626 PRO A O 1
ATOM 4917 N N . ARG A 1 627 ? -44.751 -15.601 24.421 1.00 79.06 627 ARG A N 1
ATOM 4918 C CA . ARG A 1 627 ? -44.384 -16.177 23.117 1.00 79.06 627 ARG A CA 1
ATOM 4919 C C . ARG A 1 627 ? -45.270 -17.406 22.855 1.00 79.06 627 ARG A C 1
ATOM 4921 O O . ARG A 1 627 ? -45.927 -17.904 23.768 1.00 79.06 627 ARG A O 1
ATOM 4928 N N . ASN A 1 628 ? -45.361 -17.862 21.604 1.00 76.25 628 ASN A N 1
ATOM 4929 C CA . ASN A 1 628 ? -46.279 -18.944 21.202 1.00 76.25 628 ASN A CA 1
ATOM 4930 C C . ASN A 1 628 ? -46.056 -20.268 21.963 1.00 76.25 628 ASN A C 1
ATOM 4932 O O . ASN A 1 628 ? -46.962 -21.088 22.042 1.00 76.25 628 ASN A O 1
ATOM 4936 N N . ASP A 1 629 ? -44.871 -20.453 22.536 1.00 81.44 629 ASP A N 1
ATOM 4937 C CA . ASP A 1 629 ? -44.464 -21.577 23.381 1.00 81.44 629 ASP A CA 1
ATOM 4938 C C . ASP A 1 629 ? -44.790 -21.377 24.874 1.00 81.44 629 ASP A C 1
ATOM 4940 O O . ASP A 1 629 ? -44.447 -22.218 25.695 1.00 81.44 629 ASP A O 1
ATOM 4944 N N . GLY A 1 630 ? -45.437 -20.271 25.252 1.00 83.25 630 GLY A N 1
ATOM 4945 C CA . GLY A 1 630 ? -45.730 -19.921 26.642 1.00 83.25 630 GLY A CA 1
ATOM 4946 C C . GLY A 1 630 ? -44.591 -19.202 27.369 1.00 83.25 630 GLY A C 1
ATOM 4947 O O . GLY A 1 630 ? -44.751 -18.882 28.548 1.00 83.25 630 GLY A O 1
ATOM 4948 N N . ALA A 1 631 ? -43.471 -18.903 26.699 1.00 86.50 631 ALA A N 1
ATOM 4949 C CA . ALA A 1 631 ? -42.351 -18.220 27.335 1.00 86.50 631 ALA A CA 1
ATOM 4950 C C . ALA A 1 631 ? -42.704 -16.769 27.709 1.00 86.50 631 ALA A C 1
ATOM 4952 O O . ALA A 1 631 ? -43.358 -16.041 26.952 1.00 86.50 631 ALA A O 1
ATOM 4953 N N . ILE A 1 632 ? -42.255 -16.323 28.884 1.00 84.31 632 ILE A N 1
ATOM 4954 C CA . ILE A 1 632 ? -42.562 -14.995 29.430 1.00 84.31 632 ILE A CA 1
ATOM 4955 C C . ILE A 1 632 ? -41.357 -14.076 29.247 1.00 84.31 632 ILE A C 1
ATOM 4957 O O . ILE A 1 632 ? -40.312 -14.283 29.862 1.00 84.31 632 ILE A O 1
ATOM 4961 N N . ALA A 1 633 ? -41.516 -13.021 28.446 1.00 83.88 633 ALA A N 1
ATOM 4962 C CA . ALA A 1 633 ? -40.459 -12.036 28.243 1.00 83.88 633 ALA A CA 1
ATOM 4963 C C . ALA A 1 633 ? -40.289 -11.110 29.447 1.00 83.88 633 ALA A C 1
ATOM 4965 O O . ALA A 1 633 ? -41.227 -10.439 29.898 1.00 83.88 633 ALA A O 1
ATOM 4966 N N . ARG A 1 634 ? -39.040 -10.985 29.885 1.00 85.00 634 ARG A N 1
ATOM 4967 C CA . ARG A 1 634 ? -38.614 -10.161 31.009 1.00 85.00 634 ARG A CA 1
ATOM 4968 C C . ARG A 1 634 ? -37.437 -9.281 30.618 1.00 85.00 634 ARG A C 1
ATOM 4970 O O . ARG A 1 634 ? -36.672 -9.587 29.707 1.00 85.00 634 ARG A O 1
ATOM 4977 N N . ARG A 1 635 ? -37.277 -8.166 31.335 1.00 84.12 635 ARG A N 1
ATOM 4978 C CA . ARG A 1 635 ? -36.083 -7.317 31.227 1.00 84.12 635 ARG A CA 1
ATOM 4979 C C . ARG A 1 635 ? -35.550 -6.912 32.596 1.00 84.12 635 ARG A C 1
ATOM 4981 O O . ARG A 1 635 ? -36.330 -6.559 33.482 1.00 84.12 635 ARG A O 1
ATOM 4988 N N . VAL A 1 636 ? -34.227 -6.919 32.741 1.00 85.25 636 VAL A N 1
ATOM 4989 C CA . VAL A 1 636 ? -33.499 -6.443 33.929 1.00 85.25 636 VAL A CA 1
ATOM 4990 C C . VAL A 1 636 ? -32.683 -5.212 33.564 1.00 85.25 636 VAL A C 1
ATOM 4992 O O . VAL A 1 636 ? -32.115 -5.115 32.477 1.00 85.25 636 VAL A O 1
ATOM 4995 N N . ARG A 1 637 ? -32.635 -4.238 34.475 1.00 84.06 637 ARG A N 1
ATOM 4996 C CA . ARG A 1 637 ? -31.816 -3.035 34.303 1.00 84.06 637 ARG A CA 1
ATOM 4997 C C . ARG A 1 637 ? -30.343 -3.382 34.466 1.00 84.06 637 ARG A C 1
ATOM 4999 O O . ARG A 1 637 ? -29.954 -3.896 35.508 1.00 84.06 637 ARG A O 1
ATOM 5006 N N . LEU A 1 638 ? -29.541 -3.032 33.468 1.00 83.81 638 LEU A N 1
ATOM 5007 C CA . LEU A 1 638 ? -28.088 -3.111 33.548 1.00 83.81 638 LEU A CA 1
ATOM 5008 C C . LEU A 1 638 ? -27.498 -1.782 34.054 1.00 83.81 638 LEU A C 1
ATOM 5010 O O . LEU A 1 638 ? -26.487 -1.759 34.754 1.00 83.81 638 LEU A O 1
ATOM 5014 N N . GLU A 1 639 ? -28.166 -0.661 33.774 1.00 79.50 639 GLU A N 1
ATOM 5015 C CA . GLU A 1 639 ? -27.811 0.681 34.250 1.00 79.50 639 GLU A CA 1
ATOM 5016 C C . GLU A 1 639 ? -29.010 1.388 34.900 1.00 79.50 639 GLU A C 1
ATOM 5018 O O . GLU A 1 639 ? -30.171 1.088 34.609 1.00 79.50 639 GLU A O 1
ATOM 5023 N N . GLN A 1 640 ? -28.731 2.303 35.831 1.00 67.62 640 GLN A N 1
ATOM 5024 C CA . GLN A 1 640 ? -29.737 3.106 36.527 1.00 67.62 640 GLN A CA 1
ATOM 5025 C C . GLN A 1 640 ? -29.422 4.590 36.320 1.00 67.62 640 GLN A C 1
ATOM 5027 O O . GLN A 1 640 ? -28.259 4.976 36.367 1.00 67.62 640 GLN A O 1
ATOM 5032 N N . SER A 1 641 ? -30.466 5.399 36.116 1.00 57.56 641 SER A N 1
ATOM 5033 C CA . SER A 1 641 ? -30.389 6.868 36.055 1.00 57.56 641 SER A CA 1
ATOM 5034 C C . SER A 1 641 ? -29.495 7.453 34.946 1.00 57.56 641 SER A C 1
ATOM 5036 O O . SER A 1 641 ? -28.950 8.539 35.112 1.00 57.56 641 SER A O 1
ATOM 5038 N N . THR A 1 642 ? -29.374 6.765 33.806 1.00 59.59 642 THR A N 1
ATOM 5039 C CA . THR A 1 642 ? -28.688 7.254 32.598 1.00 59.59 642 THR A CA 1
ATOM 5040 C C . THR A 1 642 ? -29.664 7.390 31.426 1.00 59.59 642 THR A C 1
ATOM 5042 O O . THR A 1 642 ? -30.584 6.578 31.278 1.00 59.59 642 THR A O 1
ATOM 5045 N N . HIS A 1 643 ? -29.483 8.419 30.587 1.00 52.22 643 HIS A N 1
ATOM 5046 C CA . HIS A 1 643 ? -30.181 8.509 29.300 1.00 52.22 643 HIS A CA 1
ATOM 5047 C C . HIS A 1 643 ? -29.764 7.300 28.448 1.00 52.22 643 HIS A C 1
ATOM 5049 O O . HIS A 1 643 ? -28.583 6.954 28.433 1.00 52.22 643 HIS A O 1
ATOM 5055 N N . ALA A 1 644 ? -30.714 6.625 27.793 1.00 66.62 644 ALA A N 1
ATOM 5056 C CA . ALA A 1 644 ? -30.448 5.376 27.068 1.00 66.62 644 ALA A CA 1
ATOM 5057 C C . ALA A 1 644 ? -29.933 4.204 27.955 1.00 66.62 644 ALA A C 1
ATOM 5059 O O . ALA A 1 644 ? -29.128 3.376 27.530 1.00 66.62 644 ALA A O 1
ATOM 5060 N N . ALA A 1 645 ? -30.419 4.090 29.200 1.00 78.81 645 ALA A N 1
ATOM 5061 C CA . ALA A 1 645 ? -30.023 3.011 30.112 1.00 78.81 645 ALA A CA 1
ATOM 5062 C C . ALA A 1 645 ? -30.200 1.607 29.504 1.00 78.81 645 ALA A C 1
ATOM 5064 O O . ALA A 1 645 ? -31.305 1.208 29.112 1.00 78.81 645 ALA A O 1
ATOM 5065 N N . ARG A 1 646 ? -29.107 0.840 29.497 1.00 87.06 646 ARG A N 1
ATOM 5066 C CA . ARG A 1 646 ? -29.046 -0.509 28.923 1.00 87.06 646 ARG A CA 1
ATOM 5067 C C . ARG A 1 646 ? -29.773 -1.532 29.796 1.00 87.06 646 ARG A C 1
ATOM 5069 O O . ARG A 1 646 ? -29.861 -1.401 31.027 1.00 87.06 646 ARG A O 1
ATOM 5076 N N . ARG A 1 647 ? -30.320 -2.565 29.161 1.00 87.62 647 ARG A N 1
ATOM 5077 C CA . ARG A 1 647 ? -31.132 -3.619 29.785 1.00 87.62 647 ARG A CA 1
ATOM 5078 C C . ARG A 1 647 ? -30.810 -4.976 29.175 1.00 87.62 647 ARG A C 1
ATOM 5080 O O . ARG A 1 647 ? -30.565 -5.066 27.978 1.00 87.62 647 ARG A O 1
ATOM 5087 N N . VAL A 1 648 ? -30.875 -6.022 29.992 1.00 89.69 648 VAL A N 1
ATOM 5088 C CA . VAL A 1 648 ? -30.821 -7.414 29.527 1.00 89.69 648 VAL A CA 1
ATOM 5089 C C . VAL A 1 648 ? -32.249 -7.916 29.349 1.00 89.69 648 VAL A C 1
ATOM 5091 O O . VAL A 1 648 ? -33.057 -7.789 30.273 1.00 89.69 648 VAL A O 1
ATOM 5094 N N . LEU A 1 649 ? -32.559 -8.461 28.177 1.00 89.75 649 LEU A N 1
ATOM 5095 C CA . LEU A 1 649 ? -33.815 -9.123 27.848 1.00 89.75 649 LEU A CA 1
ATOM 5096 C C . LEU A 1 649 ? -33.620 -10.635 27.895 1.00 89.75 649 LEU A C 1
ATOM 5098 O O . LEU A 1 649 ? -32.649 -11.163 27.351 1.00 89.75 649 LEU A O 1
ATOM 5102 N N . TYR A 1 650 ? -34.560 -11.325 28.524 1.00 91.25 650 TYR A N 1
ATOM 5103 C CA . TYR A 1 650 ? -34.552 -12.777 28.636 1.00 91.25 650 TYR A CA 1
ATOM 5104 C C . TYR A 1 650 ? -35.977 -13.326 28.633 1.00 91.25 650 TYR A C 1
ATOM 5106 O O . TYR A 1 650 ? -36.939 -12.593 28.893 1.00 91.25 650 TYR A O 1
ATOM 5114 N N . TRP A 1 651 ? -36.102 -14.613 28.346 1.00 90.50 651 TRP A N 1
ATOM 5115 C CA . TRP A 1 651 ? -37.350 -15.354 28.421 1.00 90.50 651 TRP A CA 1
ATOM 5116 C C . TRP A 1 651 ? -37.269 -16.383 29.540 1.00 90.50 651 TRP A C 1
ATOM 5118 O O . TRP A 1 651 ? -36.271 -17.086 29.677 1.00 90.50 651 TRP A O 1
ATOM 5128 N N . ASP A 1 652 ? -38.334 -16.473 30.328 1.00 89.56 652 ASP A N 1
ATOM 5129 C CA . ASP A 1 652 ? -38.572 -17.639 31.171 1.00 89.56 652 ASP A CA 1
ATOM 5130 C C . ASP A 1 652 ? -39.387 -18.645 30.368 1.00 89.56 652 ASP A C 1
ATOM 5132 O O . ASP A 1 652 ? -40.529 -18.349 29.999 1.00 89.56 652 ASP A O 1
ATOM 5136 N N . LEU A 1 653 ? -38.813 -19.812 30.098 1.00 90.69 653 LEU A N 1
ATOM 5137 C CA . LEU A 1 653 ? -39.512 -20.890 29.418 1.00 90.69 653 LEU A CA 1
ATOM 5138 C C . LEU A 1 653 ? -40.396 -21.661 30.418 1.00 90.69 653 LEU A C 1
ATOM 5140 O O . LEU A 1 653 ? -40.103 -21.684 31.620 1.00 90.69 653 LEU A O 1
ATOM 5144 N N . PRO A 1 654 ? -41.492 -22.295 29.956 1.00 87.19 654 PRO A N 1
ATOM 5145 C CA . PRO A 1 654 ? -42.399 -23.040 30.836 1.00 87.19 654 PRO A CA 1
ATOM 5146 C C . PRO A 1 654 ? -41.748 -24.216 31.575 1.00 87.19 654 PRO A C 1
ATOM 5148 O O . PRO A 1 654 ? -42.232 -24.612 32.632 1.00 87.19 654 PRO A O 1
ATOM 5151 N N . ASP A 1 655 ? -40.659 -24.765 31.035 1.00 89.12 655 ASP A N 1
ATOM 5152 C CA . ASP A 1 655 ? -39.866 -25.852 31.621 1.00 89.12 655 ASP A CA 1
ATOM 5153 C C . ASP A 1 655 ? -38.931 -25.381 32.755 1.00 89.12 655 ASP A C 1
ATOM 5155 O O . ASP A 1 655 ? -38.293 -26.195 33.420 1.00 89.12 655 ASP A O 1
ATOM 5159 N N . GLY A 1 656 ? -38.865 -24.069 33.007 1.00 85.94 656 GLY A N 1
ATOM 5160 C CA . GLY A 1 656 ? -37.991 -23.460 34.005 1.00 85.94 656 GLY A CA 1
ATOM 5161 C C . GLY A 1 656 ? -36.611 -23.059 33.480 1.00 85.94 656 GLY A C 1
ATOM 5162 O O . GLY A 1 656 ? -35.831 -22.503 34.262 1.00 85.94 656 GLY A O 1
ATOM 5163 N N . THR A 1 657 ? -36.330 -23.285 32.193 1.00 92.81 657 THR A N 1
ATOM 5164 C CA . THR A 1 657 ? -35.112 -22.835 31.512 1.00 92.81 657 THR A CA 1
ATOM 5165 C C . THR A 1 657 ? -35.150 -21.321 31.294 1.00 92.81 657 THR A C 1
ATOM 5167 O O . THR A 1 657 ? -36.193 -20.731 31.000 1.00 92.81 657 THR A O 1
ATOM 5170 N N . VAL A 1 658 ? -33.997 -20.670 31.435 1.00 93.62 658 VAL A N 1
ATOM 5171 C CA . VAL A 1 658 ? -33.830 -19.241 31.139 1.00 93.62 658 VAL A CA 1
ATOM 5172 C C . VAL A 1 658 ? -33.172 -19.071 29.771 1.00 93.62 658 VAL A C 1
ATOM 5174 O O . VAL A 1 658 ? -32.049 -19.517 29.573 1.00 93.62 658 VAL A O 1
ATOM 5177 N N . GLU A 1 659 ? -33.816 -18.375 28.839 1.00 94.00 659 GLU A N 1
ATOM 5178 C CA . GLU A 1 659 ? -33.217 -18.036 27.540 1.00 94.00 659 GLU A CA 1
ATOM 5179 C C . GLU A 1 659 ? -32.777 -16.569 27.533 1.00 94.00 659 GLU A C 1
ATOM 5181 O O . GLU A 1 659 ? -33.593 -15.642 27.550 1.00 94.00 659 GLU A O 1
ATOM 5186 N N . LEU A 1 660 ? -31.465 -16.342 27.509 1.00 94.50 660 LEU A N 1
ATOM 5187 C CA . LEU A 1 660 ? -30.870 -15.014 27.397 1.00 94.50 660 LEU A CA 1
ATOM 5188 C C . LEU A 1 660 ? -30.991 -14.529 25.949 1.00 94.50 660 LEU A C 1
ATOM 5190 O O . LEU A 1 660 ? -30.410 -15.110 25.034 1.00 94.50 660 LEU A O 1
ATOM 5194 N N . SER A 1 661 ? -31.769 -13.467 25.735 1.00 91.12 661 SER A N 1
ATOM 5195 C CA . SER A 1 661 ? -32.192 -13.062 24.393 1.00 91.12 661 SER A CA 1
ATOM 5196 C C . SER A 1 661 ? -31.336 -11.940 23.816 1.00 91.12 661 SER A C 1
ATOM 5198 O O . SER A 1 661 ? -30.724 -12.125 22.771 1.00 91.12 661 SER A O 1
ATOM 5200 N N . ALA A 1 662 ? -31.247 -10.794 24.496 1.00 90.62 662 ALA A N 1
ATOM 5201 C CA . ALA A 1 662 ? -30.537 -9.631 23.962 1.00 90.62 662 ALA A CA 1
ATOM 5202 C C . ALA A 1 662 ? -30.095 -8.641 25.048 1.00 90.62 662 ALA A C 1
ATOM 5204 O O . ALA A 1 662 ? -30.663 -8.594 26.142 1.00 90.62 662 ALA A O 1
ATOM 5205 N N . ILE A 1 663 ? -29.134 -7.780 24.716 1.00 90.25 663 ILE A N 1
ATOM 5206 C CA . ILE A 1 663 ? -28.804 -6.563 25.469 1.00 90.25 663 ILE A CA 1
ATOM 5207 C C . ILE A 1 663 ? -29.222 -5.353 24.631 1.00 90.25 663 ILE A C 1
ATOM 5209 O O . ILE A 1 663 ? -28.723 -5.168 23.528 1.00 90.25 663 ILE A O 1
ATOM 5213 N N . ALA A 1 664 ? -30.123 -4.517 25.149 1.00 84.44 664 ALA A N 1
ATOM 5214 C CA . ALA A 1 664 ? -30.687 -3.395 24.394 1.00 84.44 664 ALA A CA 1
ATOM 5215 C C . ALA A 1 664 ? -30.685 -2.078 25.177 1.00 84.44 664 ALA A C 1
ATOM 5217 O O . ALA A 1 664 ? -30.641 -2.053 26.413 1.00 84.44 664 ALA A O 1
ATOM 5218 N N . VAL A 1 665 ? -30.766 -0.976 24.435 1.00 82.62 665 VAL A N 1
ATOM 5219 C CA . VAL A 1 665 ? -30.940 0.388 24.945 1.00 82.62 665 VAL A CA 1
ATOM 5220 C C . VAL A 1 665 ? -32.426 0.656 25.217 1.00 82.62 665 VAL A C 1
ATOM 5222 O O . VAL A 1 665 ? -33.305 0.005 24.660 1.00 82.62 665 VAL A O 1
ATOM 5225 N N . HIS A 1 666 ? -32.727 1.587 26.124 1.00 66.62 666 HIS A N 1
ATOM 5226 C CA . HIS A 1 666 ? -34.096 1.915 26.532 1.00 66.62 666 HIS A CA 1
ATOM 5227 C C . HIS A 1 666 ? -35.070 2.206 25.373 1.00 66.62 666 HIS A C 1
ATOM 5229 O O . HIS A 1 666 ? -36.242 1.850 25.506 1.00 66.62 666 HIS A O 1
ATOM 5235 N N . ASP A 1 667 ? -34.598 2.833 24.292 1.00 55.00 667 ASP A N 1
ATOM 5236 C CA . ASP A 1 667 ? -35.446 3.429 23.248 1.00 55.00 667 ASP A CA 1
ATOM 5237 C C . ASP A 1 667 ? -35.482 2.636 21.924 1.00 55.00 667 ASP A C 1
ATOM 5239 O O . ASP A 1 667 ? -36.364 2.872 21.101 1.00 55.00 667 ASP A O 1
ATOM 5243 N N . ASP A 1 668 ? -34.628 1.619 21.752 1.00 54.44 668 ASP A N 1
ATOM 5244 C CA . ASP A 1 668 ? -34.642 0.730 20.579 1.00 54.44 668 ASP A CA 1
ATOM 5245 C C . ASP A 1 668 ? -35.663 -0.402 20.770 1.00 54.44 668 ASP A C 1
ATOM 5247 O O . ASP A 1 668 ? -35.345 -1.507 21.214 1.00 54.44 668 ASP A O 1
ATOM 5251 N N . TYR A 1 669 ? -36.935 -0.106 20.487 1.00 48.81 669 TYR A N 1
ATOM 5252 C CA . TYR A 1 669 ? -38.070 -1.027 20.678 1.00 48.81 669 TYR A CA 1
ATOM 5253 C C . TYR A 1 669 ? -38.728 -1.522 19.378 1.00 48.81 669 TYR A C 1
ATOM 5255 O O . TYR A 1 669 ? -39.906 -1.882 19.387 1.00 48.81 669 TYR A O 1
ATOM 5263 N N . GLN A 1 670 ? -37.996 -1.606 18.264 1.00 38.59 670 GLN A N 1
ATOM 5264 C CA . GLN A 1 670 ? -38.501 -2.229 17.035 1.00 38.59 670 GLN A CA 1
ATOM 5265 C C . GLN A 1 670 ? -37.633 -3.430 16.635 1.00 38.59 670 GLN A C 1
ATOM 5267 O O . GLN A 1 670 ? -36.480 -3.255 16.272 1.00 38.59 670 GLN A O 1
ATOM 5272 N N . GLY A 1 671 ? -38.190 -4.650 16.683 1.00 39.34 671 GLY A N 1
ATOM 5273 C CA . GLY A 1 671 ? -37.746 -5.704 15.755 1.00 39.34 671 GLY A CA 1
ATOM 5274 C C . GLY A 1 671 ? -37.212 -7.046 16.271 1.00 39.34 671 GLY A C 1
ATOM 5275 O O . GLY A 1 671 ? -36.768 -7.818 15.435 1.00 39.34 671 GLY A O 1
ATOM 5276 N N . TYR A 1 672 ? -37.280 -7.399 17.560 1.00 41.53 672 TYR A N 1
ATOM 5277 C CA . TYR A 1 672 ? -36.894 -8.758 18.001 1.00 41.53 672 TYR A CA 1
ATOM 5278 C C . TYR A 1 672 ? -38.133 -9.613 18.313 1.00 41.53 672 TYR A C 1
ATOM 5280 O O . TYR A 1 672 ? -38.671 -9.570 19.433 1.00 41.53 672 TYR A O 1
ATOM 5288 N N . ASN A 1 673 ? -38.603 -10.328 17.287 1.00 38.16 673 ASN A N 1
ATOM 5289 C CA . ASN A 1 673 ? -39.573 -11.423 17.359 1.00 38.16 673 ASN A CA 1
ATOM 5290 C C . ASN A 1 673 ? -38.904 -12.725 16.941 1.00 38.16 673 ASN A C 1
ATOM 5292 O O . ASN A 1 673 ? -38.207 -12.692 15.904 1.00 38.16 673 ASN A O 1
#

Foldseek 3Di:
DDDDDDDDDPVVVVVVVVVVVVVVVVVVVPVDDDDDDDDDDDDDDDDDDDDDPDDQPDDDVVVVVPDDPQEAEDEALVSLQVVLVQLQAQPFPEKEKEFEPQPHPPQADVVLLCVLADSRYRYYYYNDVSSQVSNQVNNCVVPVDSPPGDDHGFMAIRAGGNCSVVDPQPGDGPPDDPDNVSVVVSVSNVVSVVVVVVDPDDPDDDDPPDFFDKAKFFWADDPPAQQWIWGAGPNQTAIEGNVQQPADPPQTPQLAADGGDIFIFGADPVVSYTNYRVQFDHLVVLVVLDDAQAKAKWFWQAADCFTWTHRTVVDIATEHPRHPVDDHRDIAIWHWHDPVVGIHTYGDDPVRHDDASHRGVPHHHSCRVVNVVVVVVVVVVVVVVVVPPPDDDDDDDPVVVVCVVVVVVVVVVVVVVVVVVVVVVVVVVVVVVVVVVVVVVVVVVVVVVVVVVVVVVVVVVVVVVVVVVVVVVVVVVVVVVVVVVVVVVVVVVVVVVPVVDDPVVVVVVPPDDDDDDDDDDDDPDPPVVVLQVDPPDPDPVVSLVVLLVSLCVPPADPVRCVLFPQAAEAEDPCAVVQCVVVVVVADSSLVSNVVNCVRSVVLVPDPQWPWDFPFPDPDPPGDRDADPQRWTKTKGFSDPDDQQGKIWIWTQGPVRYIYGYHIGTPPPPDDDD

Mean predicted aligned error: 23.03 Å

Sequence (673 aa):
MPKKKLAFNSNSARKSLDAIERLERHQASVDGEGTAAADPADSRASSPLSSPPGQPATYPERLRRSVGERVRVLAHREDGRDFARQLLAPDRHDVAVLIAAFDGLEFIDLDVLLDEVSSDVLIALAASTAVSAGLIDELKAATGNGYLGVAAEIVRVYGYGGTWWDRQVPRIEVRKAPIDHARYVAHAVRRCEDNSTATTYSRSETRQVVEPRLVTGTAGLYEDDPYQAYVSVEGQLYTLNFATLGVDPGLVVTDVLAQGTEVRVRVNDADGLVTAIPDLVSSAQLQRQVRADTVVLGRIHATGPAGDVEVAPGMIVPISGVTDSFRVGQIIPVALLDDGEGVRAELADEDELSHVVSYIPDGPSWLYAEYQTQERKNAEEYAREIVDADTDRVEPHDVISVIEDELERLRRAIDQAFDDNVAEYSTIERIEQQDKREQAYRLAIEDLKRQLHSQRTQTQQAKDEAARSRARVEILEKQLEHAEQDRATDKSRIERLSHRYTPEQLRALTAPKPQAASPTRSRDGGEWEARIGGQEFSSPEEQLRFEIELMWSIWFSLEDKEKWPIRPYTFSKGFFDTLHTVGRQVPRRKLLRVLAEIVTCKSREGAHARILDKRSSGQGGAKTRPRNDGAIARRVRLEQSTHAARRVLYWDLPDGTVELSAIAVHDDYQGYN